Protein AF-A0A090M752-F1 (afdb_monomer_lite)

Organism: Ostreococcus tauri (NCBI:txid70448)

Foldseek 3Di:
DDPVCPPDDPVLVVLVQLQVLLLVQQLVLQLLQCVQAVLQLVLQLLQLVLLPDDPVQSVDSSSSSNPFAFAEWEWEWAPDDCTADVVQVVLQVLSVWAWDQCAPVDRGQWFDDLVQQKIKTKTAHGDARPPGAGDYIYIGMYRNLVSADPLLNCLLVVQLCCVVVPVDDPFCCVVSVQQAPTDAAAPVSLVVNCVRHVSSSQCSVRPGRGQETEGELLVSCLVRVRRPCDDPVVSLVSQCVDPSRVLFAWLQQVHQWDAAPVSQKIKTWTAFFWDKDWHFHDKDWDQPPVRDTDIDTDTDIDGAGGHIYMYMYGHFDPVCNPPDSNRDGPVRTRDHDHNVRVNSVVCSRPPVSSVVSCVVDDPDPPDPDPDDDDDDDDDDDDDDDDDDDDDDDDDDDDDDDDDDPPPSSHRDSD

InterPro domains:
  IPR009770 2-oxoadipate dioxygenase/decarboxylase [PF07063] (27-328)
  IPR009770 2-oxoadipate dioxygenase/decarboxylase [SM01150] (22-350)

Radius of gyration: 24.89 Å; chains: 1; boun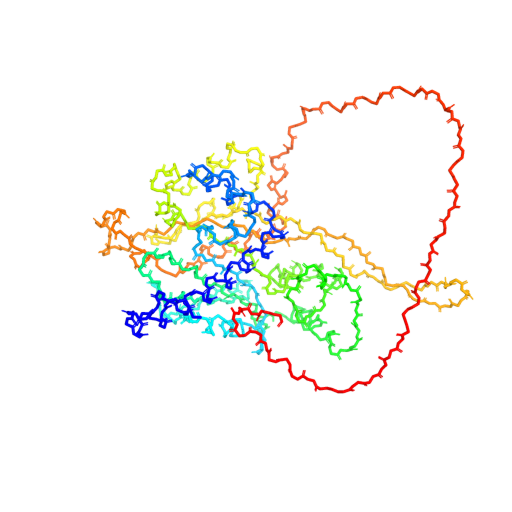ding box: 79×65×59 Å

Sequence (414 aa):
MNDDDADVDPAQRVIRKTYRIAKRSIAELVRGYFAHNASARTACEHLMRVSGETMENLTDAEYVARETPLDHLAFRSLGTKDMGIDGVCERFEACGYVLCEESEDGPAATYRFPEKRVRARWMRPPETPIGEIALPRIFVSELVLEECDADLRSLVEGVLARVSDGKVFQSGEYADGRIARWQLPAASTYAKLQKLSEYASWTLLHGYAVNHIAVSLFQLRKKYPETPIRALEDVDKAFAANAALARKPWNDRGGRIKRSPSGLLLQSSLMSEPHRFNLYKQTQAIRNRYGRDDEEEIFKEYKLPGSYIEFVQRMPRPEHADKAFEELNEQDLRDGFESSNADQIFESTSVVLASAQRNQNPPISGAAAPSEPPAGPRSGAPQAVAPRIHAKTERVDNMPGRGKQGNADVIDLT

Secondary structure (DSSP, 8-state):
--GGGTTS-HHHHHHHHHHHHHHHHHHHHHHHHHHH-HHHHHHHHHHHHHTT--HHHHH-HHHHHHHS-EEEEEEEEESSTTTSHHHHHHHHHTTT-EE---BTTBS---EEEGGGTEEEEEEEPPPPPTTSPPPPEEEEEEE-GGGS-HHHHHHHHHHHGGGTTT-----GGGGGT-B-SSPPPPHHHHHHHHHH-HHHHHHHHHBTS--EEEEEHHHHHHH-TT-S--SHHHHHHHHHTSTTTTTPPB--TT-SSEE-TTSSEEEEEBPPPEEEEEEEEEEEEEE-TTS-EEEEEEEEEEEEE--EEEEEEEPBPGGGTTS-TTT--GGGBPPS--HHHHHHHGGGG-HHHHHHHHHHS------PPPPPPPP------PPPP-PPP------------------TTS----

pLDDT: mean 82.03, std 21.65, range [26.59, 98.69]

Structure (mmCIF, N/CA/C/O backbone):
data_AF-A0A090M752-F1
#
_entry.id   AF-A0A090M752-F1
#
loop_
_atom_site.group_PDB
_atom_site.id
_atom_site.type_symbol
_atom_site.label_atom_id
_atom_site.label_alt_id
_atom_site.label_comp_id
_atom_site.label_asym_id
_atom_site.label_entity_id
_atom_site.label_seq_id
_atom_site.pdbx_PDB_ins_code
_atom_site.Cartn_x
_atom_site.Cartn_y
_atom_site.Cartn_z
_atom_site.occupancy
_atom_site.B_iso_or_equiv
_atom_site.auth_seq_id
_atom_site.auth_comp_id
_atom_site.auth_asym_id
_atom_site.auth_atom_id
_atom_site.pdbx_PDB_model_num
ATOM 1 N N . MET A 1 1 ? 9.644 -24.500 23.268 1.00 42.44 1 MET A N 1
ATOM 2 C CA . MET A 1 1 ? 8.287 -24.556 23.850 1.00 42.44 1 MET A CA 1
ATOM 3 C C . MET A 1 1 ? 8.376 -23.744 25.122 1.00 42.44 1 MET A C 1
ATOM 5 O O . MET A 1 1 ? 9.162 -24.130 25.971 1.00 42.44 1 MET A O 1
ATOM 9 N N . ASN A 1 2 ? 7.727 -22.581 25.182 1.00 40.97 2 ASN A N 1
ATOM 10 C CA . ASN A 1 2 ? 7.664 -21.806 26.423 1.00 40.97 2 ASN A CA 1
ATOM 11 C C . ASN A 1 2 ? 6.638 -22.470 27.351 1.00 40.97 2 ASN A C 1
ATOM 13 O O . ASN A 1 2 ? 5.618 -22.963 26.865 1.00 40.97 2 ASN A O 1
ATOM 17 N N . ASP A 1 3 ? 6.919 -22.480 28.654 1.00 46.66 3 ASP A N 1
ATOM 18 C CA . ASP A 1 3 ? 6.123 -23.159 29.688 1.00 46.66 3 ASP A CA 1
ATOM 19 C C . ASP A 1 3 ? 4.695 -22.590 29.867 1.00 46.66 3 ASP A C 1
ATOM 21 O O . ASP A 1 3 ? 3.852 -23.241 30.478 1.00 46.66 3 ASP A O 1
ATOM 25 N N . ASP A 1 4 ? 4.371 -21.443 29.257 1.00 54.56 4 ASP A N 1
ATOM 26 C CA . ASP A 1 4 ? 3.047 -20.796 29.337 1.00 54.56 4 ASP A CA 1
ATOM 27 C C . ASP A 1 4 ? 1.929 -21.492 28.532 1.00 54.56 4 ASP A C 1
ATOM 29 O O . ASP A 1 4 ? 0.756 -21.144 28.667 1.00 54.56 4 ASP A O 1
ATOM 33 N N . ASP A 1 5 ? 2.254 -22.457 27.664 1.00 53.78 5 ASP A N 1
ATOM 34 C CA . ASP A 1 5 ? 1.262 -23.096 26.783 1.00 53.78 5 ASP A CA 1
ATOM 35 C C . ASP A 1 5 ? 0.692 -24.416 27.355 1.00 53.78 5 ASP A C 1
ATOM 37 O O . ASP A 1 5 ? -0.204 -24.992 26.735 1.00 53.78 5 ASP A O 1
ATOM 41 N N . ALA A 1 6 ? 1.164 -24.913 28.510 1.00 57.78 6 ALA A N 1
ATOM 42 C CA . ALA A 1 6 ? 0.830 -26.254 29.019 1.00 57.78 6 ALA A CA 1
ATOM 43 C C . ALA A 1 6 ? -0.650 -26.453 29.416 1.00 57.78 6 ALA A C 1
ATOM 45 O O . ALA A 1 6 ? -1.143 -27.572 29.281 1.00 57.78 6 ALA A O 1
ATOM 46 N N . ASP A 1 7 ? -1.359 -25.385 29.803 1.00 63.03 7 ASP A N 1
ATOM 47 C CA . ASP A 1 7 ? -2.736 -25.430 30.343 1.00 63.03 7 ASP A CA 1
ATOM 48 C C . ASP A 1 7 ? -3.788 -24.763 29.422 1.00 63.03 7 ASP A C 1
ATOM 50 O O . ASP A 1 7 ? -4.913 -24.462 29.815 1.00 63.03 7 ASP A O 1
ATOM 54 N N . VAL A 1 8 ? -3.414 -24.484 28.169 1.00 66.62 8 VAL A N 1
ATOM 55 C CA . VAL A 1 8 ? -4.275 -23.821 27.176 1.00 66.62 8 VAL A CA 1
ATOM 56 C C . VAL A 1 8 ? -4.985 -24.870 26.318 1.00 66.62 8 VAL A C 1
ATOM 58 O O . VAL A 1 8 ? -4.325 -25.761 25.777 1.00 66.62 8 VAL A O 1
ATOM 61 N N . ASP A 1 9 ? -6.306 -24.724 26.150 1.00 82.88 9 ASP A N 1
ATOM 62 C CA . ASP A 1 9 ? -7.137 -25.514 25.226 1.00 82.88 9 ASP A CA 1
ATOM 63 C C . ASP A 1 9 ? -6.410 -25.739 23.878 1.00 82.88 9 ASP A C 1
ATOM 65 O O . ASP A 1 9 ? -5.945 -24.767 23.265 1.00 82.88 9 ASP A O 1
ATOM 69 N N . PRO A 1 10 ? -6.283 -26.994 23.393 1.00 83.19 10 PRO A N 1
ATOM 70 C CA . PRO A 1 10 ? -5.646 -27.307 22.116 1.00 83.19 10 PRO A CA 1
ATOM 71 C C . PRO A 1 10 ? -6.086 -26.421 20.942 1.00 83.19 10 PRO A C 1
ATOM 73 O O . PRO A 1 10 ? -5.237 -26.051 20.127 1.00 83.19 10 PRO A O 1
ATOM 76 N N . ALA A 1 11 ? -7.365 -26.029 20.865 1.00 82.06 11 ALA A N 1
ATOM 77 C CA . ALA A 1 11 ? -7.858 -25.139 19.809 1.00 82.06 11 ALA A CA 1
ATOM 78 C C . ALA A 1 11 ? -7.245 -23.729 19.912 1.00 82.06 11 ALA A C 1
ATOM 80 O O . ALA A 1 11 ? -6.700 -23.200 18.939 1.00 82.06 11 ALA A O 1
ATOM 81 N N . GLN A 1 12 ? -7.221 -23.161 21.119 1.00 84.94 12 GLN A N 1
ATOM 82 C CA . GLN A 1 12 ? -6.579 -21.875 21.405 1.00 84.94 12 GLN A CA 1
ATOM 83 C C . GLN A 1 12 ? -5.065 -21.912 21.156 1.00 84.94 12 GLN A C 1
ATOM 85 O O . GLN A 1 12 ? -4.482 -20.926 20.695 1.00 84.94 12 GLN A O 1
ATOM 90 N N . ARG A 1 13 ? -4.412 -23.059 21.384 1.00 87.19 13 ARG A N 1
ATOM 91 C CA . ARG A 1 13 ? -2.988 -23.240 21.066 1.00 87.19 13 ARG A CA 1
ATOM 92 C C . ARG A 1 13 ? -2.722 -23.156 19.556 1.00 87.19 13 ARG A C 1
ATOM 94 O O . ARG A 1 13 ? -1.734 -22.540 19.149 1.00 87.19 13 ARG A O 1
ATOM 101 N N . VAL A 1 14 ? -3.594 -23.733 18.725 1.00 87.94 14 VAL A N 1
ATOM 102 C CA . VAL A 1 14 ? -3.486 -23.659 17.254 1.00 87.94 14 VAL A CA 1
ATOM 103 C C . VAL A 1 14 ? -3.705 -22.230 16.754 1.00 87.94 14 VAL A C 1
ATOM 105 O O . VAL A 1 14 ? -2.897 -21.747 15.955 1.00 87.94 14 VAL A O 1
ATOM 108 N N . ILE A 1 15 ? -4.722 -21.530 17.269 1.00 89.69 15 ILE A N 1
ATOM 109 C CA . ILE A 1 15 ? -5.002 -20.124 16.927 1.00 89.69 15 ILE A CA 1
ATOM 110 C C . ILE A 1 15 ? -3.791 -19.248 17.263 1.00 89.69 15 ILE A C 1
ATOM 112 O O . ILE A 1 15 ? -3.253 -18.567 16.391 1.00 89.69 15 ILE A O 1
ATOM 116 N N . ARG A 1 16 ? -3.276 -19.341 18.498 1.00 92.25 16 ARG A N 1
ATOM 117 C CA . ARG A 1 16 ? -2.090 -18.584 18.936 1.00 92.25 16 ARG A CA 1
ATOM 118 C C . ARG A 1 16 ? -0.865 -18.875 18.079 1.00 92.25 16 ARG A C 1
ATOM 120 O O . ARG A 1 16 ? -0.148 -17.944 17.720 1.00 92.25 16 ARG A O 1
ATOM 127 N N . LYS A 1 17 ? -0.601 -20.143 17.745 1.00 91.56 17 LYS A N 1
ATOM 128 C CA . LYS A 1 17 ? 0.544 -20.511 16.899 1.00 91.56 17 LYS A CA 1
ATOM 129 C C . LYS A 1 17 ? 0.424 -19.893 15.504 1.00 91.56 17 LYS A C 1
ATOM 131 O O . LYS A 1 17 ? 1.376 -19.266 15.046 1.00 91.56 17 LYS A O 1
ATOM 136 N N . THR A 1 18 ? -0.732 -20.050 14.864 1.00 93.19 18 THR A N 1
ATOM 137 C CA . THR A 1 18 ? -0.999 -19.534 13.511 1.00 93.19 18 THR A CA 1
ATOM 138 C C . THR A 1 18 ? -0.883 -18.012 13.481 1.00 93.19 18 THR A C 1
ATOM 140 O O . THR A 1 18 ? -0.128 -17.461 12.682 1.00 93.19 18 THR A O 1
ATOM 143 N N . TYR A 1 19 ? -1.524 -17.337 14.438 1.00 95.00 19 TYR A N 1
ATOM 144 C CA . TYR A 1 19 ? -1.443 -15.890 14.599 1.00 95.00 19 TYR A CA 1
ATOM 145 C C . TYR A 1 19 ? -0.003 -15.403 14.825 1.00 95.00 19 TYR A C 1
ATOM 147 O O . TYR A 1 19 ? 0.412 -14.437 14.194 1.00 95.00 19 TYR A O 1
ATOM 155 N N . ARG A 1 20 ? 0.803 -16.073 15.666 1.00 94.31 20 ARG A N 1
ATOM 156 C CA . ARG A 1 20 ? 2.213 -15.693 15.906 1.00 94.31 20 ARG A CA 1
ATOM 157 C C . ARG A 1 20 ? 3.054 -15.752 14.621 1.00 94.31 20 ARG A C 1
ATOM 159 O O . ARG A 1 20 ? 3.836 -14.834 14.376 1.00 94.31 20 ARG A O 1
ATOM 166 N N . ILE A 1 21 ? 2.885 -16.797 13.806 1.00 92.88 21 ILE A N 1
ATOM 167 C CA . ILE A 1 21 ? 3.590 -16.953 12.518 1.00 92.88 21 ILE A CA 1
ATOM 168 C C . ILE A 1 21 ? 3.175 -15.840 11.547 1.00 92.88 21 ILE A C 1
ATOM 170 O O . ILE A 1 21 ? 4.028 -15.162 10.965 1.00 92.88 21 ILE A O 1
ATOM 174 N N . ALA A 1 22 ? 1.868 -15.596 11.426 1.00 95.38 22 ALA A N 1
ATOM 175 C CA . ALA A 1 22 ? 1.334 -14.532 10.586 1.00 95.38 22 ALA A CA 1
ATOM 176 C C . ALA A 1 22 ? 1.818 -13.144 11.044 1.00 95.38 22 ALA A C 1
ATOM 178 O O . ALA A 1 22 ? 2.321 -12.373 10.231 1.00 95.38 22 ALA A O 1
ATOM 179 N N . LYS A 1 23 ? 1.754 -12.844 12.348 1.00 95.75 23 LYS A N 1
ATOM 180 C CA . LYS A 1 23 ? 2.201 -11.573 12.941 1.00 95.75 23 LYS A CA 1
ATOM 181 C C . LYS A 1 23 ? 3.669 -11.294 12.636 1.00 95.75 23 LYS A C 1
ATOM 183 O O . LYS A 1 23 ? 4.007 -10.189 12.217 1.00 95.75 23 LYS A O 1
ATOM 188 N N . ARG A 1 24 ? 4.536 -12.300 12.800 1.00 94.31 24 ARG A N 1
ATOM 189 C CA . ARG A 1 24 ? 5.959 -12.190 12.457 1.00 94.31 24 ARG A CA 1
ATOM 190 C C . ARG A 1 24 ? 6.154 -11.892 10.971 1.00 94.31 24 ARG A C 1
ATOM 192 O O . ARG A 1 24 ? 6.878 -10.963 10.631 1.00 94.31 24 ARG A O 1
ATOM 199 N N . SER A 1 25 ? 5.476 -12.640 10.104 1.00 93.25 25 SER A N 1
ATOM 200 C CA . SER A 1 25 ? 5.574 -12.461 8.651 1.00 93.25 25 SER A CA 1
ATOM 201 C C . SER A 1 25 ? 5.142 -11.061 8.210 1.00 93.25 25 SER A C 1
ATOM 203 O O . SER A 1 25 ? 5.829 -10.415 7.422 1.00 93.25 25 SER A O 1
ATOM 205 N N . ILE A 1 26 ? 4.038 -10.554 8.765 1.00 96.50 26 ILE A N 1
ATOM 206 C CA . ILE A 1 26 ? 3.567 -9.190 8.504 1.00 96.50 26 ILE A CA 1
ATOM 207 C C . ILE A 1 26 ? 4.587 -8.155 8.981 1.00 96.50 26 ILE A C 1
ATOM 209 O O . ILE A 1 26 ? 4.905 -7.239 8.225 1.00 96.50 26 ILE A O 1
ATOM 213 N N . ALA A 1 27 ? 5.150 -8.306 10.182 1.00 95.75 27 ALA A N 1
ATOM 214 C CA . ALA A 1 27 ? 6.171 -7.385 10.682 1.00 95.75 27 ALA A CA 1
ATOM 215 C C . ALA A 1 27 ? 7.414 -7.354 9.772 1.00 95.75 27 ALA A C 1
ATOM 217 O O . ALA A 1 27 ? 7.956 -6.282 9.505 1.00 95.75 27 ALA A O 1
ATOM 218 N N . GLU A 1 28 ? 7.842 -8.502 9.238 1.00 93.62 28 GLU A N 1
ATOM 219 C CA . GLU A 1 28 ? 8.964 -8.574 8.296 1.00 93.62 28 GLU A CA 1
ATOM 220 C C . GLU A 1 28 ? 8.652 -7.871 6.961 1.00 93.62 28 GLU A C 1
ATOM 222 O O . GLU A 1 28 ? 9.479 -7.090 6.476 1.00 93.62 28 GLU A O 1
ATOM 227 N N . LEU A 1 29 ? 7.442 -8.054 6.417 1.00 94.44 29 LEU A N 1
ATOM 228 C CA . LEU A 1 29 ? 6.971 -7.350 5.216 1.00 94.44 29 LEU A CA 1
ATOM 229 C C . LEU A 1 29 ? 6.902 -5.829 5.429 1.00 94.44 29 LEU A C 1
ATOM 231 O O . LEU A 1 29 ? 7.382 -5.060 4.593 1.00 94.44 29 LEU A O 1
ATOM 235 N N . VAL A 1 30 ? 6.355 -5.381 6.563 1.00 96.56 30 VAL A N 1
ATOM 236 C CA . VAL A 1 30 ? 6.246 -3.956 6.918 1.00 96.56 30 VAL A CA 1
ATOM 237 C C . VAL A 1 30 ? 7.627 -3.340 7.154 1.00 96.56 30 VAL A C 1
ATOM 239 O O . VAL A 1 30 ? 7.886 -2.214 6.728 1.00 96.56 30 VAL A O 1
ATOM 242 N N . ARG A 1 31 ? 8.560 -4.081 7.763 1.00 94.38 31 ARG A N 1
ATOM 243 C CA . ARG A 1 31 ? 9.951 -3.639 7.939 1.00 94.38 31 ARG A CA 1
ATOM 244 C C . ARG A 1 31 ? 10.647 -3.439 6.593 1.00 94.38 31 ARG A C 1
ATOM 246 O O . ARG A 1 31 ? 11.296 -2.411 6.399 1.00 94.38 31 ARG A O 1
ATOM 253 N N . GLY A 1 32 ? 10.489 -4.385 5.664 1.00 91.38 32 GLY A N 1
ATOM 254 C CA . GLY A 1 32 ? 10.984 -4.250 4.290 1.00 91.38 32 GLY A CA 1
ATOM 255 C C . GLY A 1 32 ? 10.371 -3.039 3.587 1.00 91.38 32 GLY A C 1
ATOM 256 O O . GLY A 1 32 ? 11.086 -2.207 3.034 1.00 91.38 32 GLY A O 1
ATOM 257 N N . TYR A 1 33 ? 9.054 -2.865 3.709 1.00 93.94 33 TYR A N 1
ATOM 258 C CA . TYR A 1 33 ? 8.357 -1.688 3.201 1.00 93.94 33 TYR A CA 1
ATOM 259 C C . TYR A 1 33 ? 8.938 -0.377 3.760 1.00 93.94 33 TYR A C 1
ATOM 261 O O . TYR A 1 33 ? 9.249 0.527 2.985 1.00 93.94 33 TYR A O 1
ATOM 269 N N . PHE A 1 34 ? 9.152 -0.259 5.073 1.00 94.56 34 PHE A N 1
ATOM 270 C CA . PHE A 1 34 ? 9.698 0.958 5.681 1.00 94.56 34 PHE A CA 1
ATOM 271 C C . PHE A 1 34 ? 11.154 1.238 5.312 1.00 94.56 34 PHE A C 1
ATOM 273 O O . PHE A 1 34 ? 11.516 2.411 5.203 1.00 94.56 34 PHE A O 1
ATOM 280 N N . ALA A 1 35 ? 11.969 0.209 5.065 1.00 89.75 35 ALA A N 1
ATOM 281 C CA . ALA A 1 35 ? 13.348 0.383 4.602 1.00 89.75 35 ALA A CA 1
ATOM 282 C C . ALA A 1 35 ? 13.417 1.154 3.271 1.00 89.75 35 ALA A C 1
ATOM 284 O O . ALA A 1 35 ? 14.338 1.940 3.055 1.00 89.75 35 ALA A O 1
ATOM 285 N N . HIS A 1 36 ? 12.398 0.993 2.424 1.00 86.62 36 HIS A N 1
ATOM 286 C CA . HIS A 1 36 ? 12.268 1.717 1.163 1.00 86.62 36 HIS A CA 1
ATOM 287 C C . HIS A 1 36 ? 11.268 2.882 1.244 1.00 86.62 36 HIS A C 1
ATOM 289 O O . HIS A 1 36 ? 11.173 3.676 0.327 1.00 86.62 36 HIS A O 1
ATOM 295 N N . ASN A 1 37 ? 10.513 3.078 2.321 1.00 90.50 37 ASN A N 1
ATOM 296 C CA . ASN A 1 37 ? 9.480 4.120 2.365 1.00 90.50 37 ASN A CA 1
ATOM 297 C C . ASN A 1 37 ? 9.613 4.963 3.631 1.00 90.50 37 ASN A C 1
ATOM 299 O O . ASN A 1 37 ? 8.738 4.965 4.498 1.00 90.50 37 ASN A O 1
ATOM 303 N N . ALA A 1 38 ? 10.715 5.716 3.717 1.00 90.81 38 ALA A N 1
ATOM 304 C CA . ALA A 1 38 ? 11.054 6.530 4.883 1.00 90.81 38 ALA A CA 1
ATOM 305 C C . ALA A 1 38 ? 9.930 7.498 5.284 1.00 90.81 38 ALA A C 1
ATOM 307 O O . ALA A 1 38 ? 9.612 7.608 6.462 1.00 90.81 38 ALA A O 1
ATOM 308 N N . SER A 1 39 ? 9.259 8.143 4.325 1.00 92.00 39 SER A N 1
ATOM 309 C CA . SER A 1 39 ? 8.149 9.048 4.651 1.00 92.00 39 SER A CA 1
ATOM 310 C C . SER A 1 39 ? 6.923 8.331 5.206 1.00 92.00 39 SER A C 1
ATOM 312 O O . SER A 1 39 ? 6.241 8.887 6.062 1.00 92.00 39 SER A O 1
ATOM 314 N N . ALA A 1 40 ? 6.652 7.101 4.762 1.00 95.62 40 ALA A N 1
ATOM 315 C CA . ALA A 1 40 ? 5.592 6.287 5.344 1.00 95.62 40 ALA A CA 1
ATOM 316 C C . ALA A 1 40 ? 5.949 5.858 6.772 1.00 95.62 40 ALA A C 1
ATOM 318 O O . ALA A 1 40 ? 5.105 5.932 7.659 1.00 95.62 40 ALA A O 1
ATOM 319 N N . ARG A 1 41 ? 7.217 5.500 7.016 1.00 96.06 41 ARG A N 1
ATOM 320 C CA . ARG A 1 41 ? 7.722 5.227 8.366 1.00 96.06 41 ARG A CA 1
ATOM 321 C C . ARG A 1 41 ? 7.551 6.446 9.278 1.00 96.06 41 ARG A C 1
ATOM 323 O O . ARG A 1 41 ? 6.940 6.328 10.333 1.00 96.06 41 ARG A O 1
ATOM 330 N N . THR A 1 42 ? 7.997 7.624 8.836 1.00 96.44 42 THR A N 1
ATOM 331 C CA . THR A 1 42 ? 7.840 8.883 9.584 1.00 96.44 42 THR A CA 1
ATOM 332 C C . THR A 1 42 ? 6.371 9.224 9.845 1.00 96.44 42 THR A C 1
ATOM 334 O O . THR A 1 42 ? 6.044 9.734 10.913 1.00 96.44 42 THR A O 1
ATOM 337 N N . ALA A 1 43 ? 5.474 8.937 8.899 1.00 97.62 43 ALA A N 1
ATOM 338 C CA . ALA A 1 43 ? 4.037 9.109 9.085 1.00 97.62 43 ALA A CA 1
ATOM 339 C C . ALA A 1 43 ? 3.494 8.214 10.214 1.00 97.62 43 ALA A C 1
ATOM 341 O O . ALA A 1 43 ? 2.805 8.716 11.103 1.00 97.62 43 ALA A O 1
ATOM 342 N N . CYS A 1 44 ? 3.845 6.924 10.227 1.00 98.06 44 CYS A N 1
ATOM 343 C CA . CYS A 1 44 ? 3.453 5.990 11.289 1.00 98.06 44 CYS A CA 1
ATOM 344 C C . CYS A 1 44 ? 4.036 6.385 12.652 1.00 98.06 44 CYS A C 1
ATOM 346 O O . CYS A 1 44 ? 3.289 6.492 13.623 1.00 98.06 44 CYS A O 1
ATOM 348 N N . GLU A 1 45 ? 5.338 6.680 12.714 1.00 97.94 45 GLU A N 1
ATOM 349 C CA . GLU A 1 45 ? 6.012 7.134 13.938 1.00 97.94 45 GLU A CA 1
ATOM 350 C C . GLU A 1 45 ? 5.349 8.388 14.507 1.00 97.94 45 GLU A C 1
ATOM 352 O O . GLU A 1 45 ? 5.088 8.470 15.706 1.00 97.94 45 GLU A O 1
ATOM 357 N N . HIS A 1 46 ? 5.025 9.359 13.648 1.00 97.88 46 HIS A N 1
ATOM 358 C CA . HIS A 1 46 ? 4.366 10.586 14.078 1.00 97.88 46 HIS A CA 1
ATOM 359 C C . HIS A 1 46 ? 2.962 10.324 14.625 1.00 97.88 46 HIS A C 1
ATOM 361 O O . HIS A 1 46 ? 2.634 10.849 15.686 1.00 97.88 46 HIS A O 1
ATOM 367 N N . LEU A 1 47 ? 2.152 9.489 13.961 1.00 98.31 47 LEU A N 1
ATOM 368 C CA . LEU A 1 47 ? 0.812 9.135 14.450 1.00 98.31 47 LEU A CA 1
ATOM 369 C C . LEU A 1 47 ? 0.857 8.401 15.791 1.00 98.31 47 LEU A C 1
ATOM 371 O O . LEU A 1 47 ? 0.078 8.725 16.687 1.00 98.31 47 LEU A O 1
ATOM 375 N N . MET A 1 48 ? 1.777 7.452 15.954 1.00 98.19 48 MET A N 1
ATOM 376 C CA . MET A 1 48 ? 1.962 6.740 17.221 1.00 98.19 48 MET A CA 1
ATOM 377 C C . MET A 1 48 ? 2.439 7.697 18.321 1.00 98.19 48 MET A C 1
ATOM 379 O O . MET A 1 48 ? 1.871 7.716 19.412 1.00 98.19 48 MET A O 1
ATOM 383 N N . ARG A 1 49 ? 3.402 8.577 18.017 1.00 97.69 49 ARG A N 1
ATOM 384 C CA . ARG A 1 49 ? 3.918 9.592 18.948 1.00 97.69 49 ARG A CA 1
ATOM 385 C C . ARG A 1 49 ? 2.825 10.532 19.448 1.00 97.69 49 ARG A C 1
ATOM 387 O O . ARG A 1 49 ? 2.701 10.729 20.652 1.00 97.69 49 ARG A O 1
ATOM 394 N N . VAL A 1 50 ? 2.037 11.133 18.550 1.00 97.56 50 VAL A N 1
ATOM 395 C CA . VAL A 1 50 ? 0.956 12.055 18.963 1.00 97.56 50 VAL A CA 1
ATOM 396 C C . VAL A 1 50 ? -0.172 11.333 19.698 1.00 97.56 50 VAL A C 1
ATOM 398 O O . VAL A 1 50 ? -0.931 11.974 20.417 1.00 97.56 50 VAL A O 1
ATOM 401 N N . SER A 1 51 ? -0.264 10.013 19.538 1.00 97.56 51 SER A N 1
ATOM 402 C CA . SER A 1 51 ? -1.211 9.162 20.257 1.00 97.56 51 SER A CA 1
ATOM 403 C C . SER A 1 51 ? -0.715 8.736 21.643 1.00 97.56 51 SER A C 1
ATOM 405 O O . SER A 1 51 ? -1.492 8.168 22.399 1.00 97.56 51 SER A O 1
ATOM 407 N N . GLY A 1 52 ? 0.537 9.038 22.007 1.00 96.31 52 GLY A N 1
ATOM 408 C CA . GLY A 1 52 ? 1.090 8.768 23.337 1.00 96.31 52 GLY A CA 1
ATOM 409 C C . GLY A 1 52 ? 2.222 7.740 23.378 1.00 96.31 52 GLY A C 1
ATOM 410 O O . GLY A 1 52 ? 2.676 7.405 24.468 1.00 96.31 52 GLY A O 1
ATOM 411 N N . GLU A 1 53 ? 2.702 7.252 22.230 1.00 97.19 53 GLU A N 1
ATOM 412 C CA . GLU A 1 53 ? 3.855 6.347 22.191 1.00 97.19 53 GLU A CA 1
ATOM 413 C C . GLU A 1 53 ? 5.171 7.059 22.550 1.00 97.19 53 GLU A C 1
ATOM 415 O O . GLU A 1 53 ? 5.367 8.249 22.275 1.00 97.19 53 GLU A O 1
ATOM 420 N N . THR A 1 54 ? 6.102 6.317 23.152 1.00 94.88 54 THR A N 1
ATOM 421 C CA . THR A 1 54 ? 7.386 6.862 23.604 1.00 94.88 54 THR A CA 1
ATOM 422 C C . THR A 1 54 ? 8.398 6.990 22.468 1.00 94.88 54 THR A C 1
ATOM 424 O O . THR A 1 54 ? 8.449 6.180 21.546 1.00 94.88 54 THR A O 1
ATOM 427 N N . MET A 1 55 ? 9.275 7.995 22.549 1.00 92.75 55 MET A N 1
ATOM 428 C CA . MET A 1 55 ? 10.344 8.159 21.556 1.00 92.75 55 MET A CA 1
ATOM 429 C C . MET A 1 55 ? 11.346 7.003 21.556 1.00 92.75 55 MET A C 1
ATOM 431 O O . MET A 1 55 ? 11.900 6.709 20.505 1.00 92.75 55 MET A O 1
ATOM 435 N N . GLU A 1 56 ? 11.577 6.363 22.703 1.00 94.50 56 GLU A N 1
ATOM 436 C CA . GLU A 1 56 ? 12.475 5.209 22.817 1.00 94.50 56 GLU A CA 1
ATOM 437 C C . GLU A 1 56 ? 12.012 4.071 21.900 1.00 94.50 56 GLU A C 1
ATOM 439 O O . GLU A 1 56 ? 12.755 3.649 21.011 1.00 94.50 56 GLU A O 1
ATOM 444 N N . ASN A 1 57 ? 10.738 3.691 22.014 1.00 94.75 57 ASN A N 1
ATOM 445 C CA . ASN A 1 57 ? 10.123 2.676 21.165 1.00 94.75 57 ASN A CA 1
ATOM 446 C C . ASN A 1 57 ? 10.156 3.056 19.678 1.00 94.75 57 ASN A C 1
ATOM 448 O O . ASN A 1 57 ? 10.444 2.225 18.822 1.00 94.75 57 ASN A O 1
ATOM 452 N N . LEU A 1 58 ? 9.904 4.326 19.351 1.00 94.62 58 LEU A N 1
ATOM 453 C CA . LEU A 1 58 ? 9.836 4.779 17.957 1.00 94.62 58 LEU A CA 1
ATOM 454 C C . LEU A 1 58 ? 11.197 4.852 17.250 1.00 94.62 58 LEU A C 1
ATOM 456 O O . LEU A 1 58 ? 11.240 4.934 16.024 1.00 94.62 58 LEU A O 1
ATOM 460 N N . THR A 1 59 ? 12.315 4.807 17.981 1.00 92.56 59 THR A N 1
ATOM 461 C CA . THR A 1 59 ? 13.640 4.687 17.347 1.00 92.56 59 THR A CA 1
ATOM 462 C C . THR A 1 59 ? 13.952 3.261 16.887 1.00 92.56 59 THR A C 1
ATOM 464 O O . THR A 1 59 ? 14.760 3.080 15.970 1.00 92.56 59 THR A O 1
ATOM 467 N N . ASP A 1 60 ? 13.273 2.259 17.450 1.00 95.31 60 ASP A N 1
ATOM 468 C CA . ASP A 1 60 ? 13.405 0.861 17.055 1.00 95.31 60 ASP A CA 1
ATOM 469 C C . ASP A 1 60 ? 12.548 0.563 15.810 1.00 95.31 60 ASP A C 1
ATOM 471 O O . ASP A 1 60 ? 11.317 0.549 15.834 1.00 95.31 60 ASP A O 1
ATOM 475 N N . ALA A 1 61 ? 13.220 0.300 14.688 1.00 92.19 61 ALA A N 1
ATOM 476 C CA . ALA A 1 61 ? 12.567 -0.012 13.419 1.00 92.19 61 ALA A CA 1
ATOM 477 C C . ALA A 1 61 ? 11.747 -1.313 13.463 1.00 92.19 61 ALA A C 1
ATOM 479 O O . ALA A 1 61 ? 10.752 -1.431 12.745 1.00 92.19 61 ALA A O 1
ATOM 480 N N . GLU A 1 62 ? 12.166 -2.289 14.270 1.00 94.06 62 GLU A N 1
ATOM 481 C CA . GLU A 1 62 ? 11.453 -3.553 14.434 1.00 94.06 62 GLU A CA 1
ATOM 482 C C . GLU A 1 62 ? 10.187 -3.347 15.265 1.00 94.06 62 GLU A C 1
ATOM 484 O O . GLU A 1 62 ? 9.120 -3.836 14.887 1.00 94.06 62 GLU A O 1
ATOM 489 N N . TYR A 1 63 ? 10.283 -2.547 16.331 1.00 96.38 63 TYR A N 1
ATOM 490 C CA . TYR A 1 63 ? 9.120 -2.116 17.101 1.00 96.38 63 TYR A CA 1
ATOM 491 C C . TYR A 1 63 ? 8.101 -1.417 16.198 1.00 96.38 63 TYR A C 1
ATOM 493 O O . TYR A 1 63 ? 6.960 -1.861 16.116 1.00 96.38 63 TYR A O 1
ATOM 501 N N . VAL A 1 64 ? 8.503 -0.377 15.459 1.00 96.44 64 VAL A N 1
ATOM 502 C CA . VAL A 1 64 ? 7.578 0.386 14.600 1.00 96.44 64 VAL A CA 1
ATOM 503 C C . VAL A 1 64 ? 6.897 -0.522 13.571 1.00 96.44 64 VAL A C 1
ATOM 505 O O . VAL A 1 64 ? 5.683 -0.431 13.384 1.00 96.44 64 VAL A O 1
ATOM 508 N N . ALA A 1 65 ? 7.638 -1.437 12.938 1.00 95.75 65 ALA A N 1
ATOM 509 C CA . ALA A 1 65 ? 7.071 -2.376 11.970 1.00 95.75 65 ALA A CA 1
ATOM 510 C C . ALA A 1 65 ? 6.064 -3.358 12.590 1.00 95.75 65 ALA A C 1
ATOM 512 O O . ALA A 1 65 ? 5.051 -3.668 11.966 1.00 95.75 65 ALA A O 1
ATOM 513 N N . ARG A 1 66 ? 6.324 -3.832 13.813 1.00 95.69 66 ARG A N 1
ATOM 514 C CA . ARG A 1 66 ? 5.449 -4.771 14.529 1.00 95.69 66 ARG A CA 1
ATOM 515 C C . ARG A 1 66 ? 4.218 -4.099 15.137 1.00 95.69 66 ARG A C 1
ATOM 517 O O . ARG A 1 66 ? 3.173 -4.730 15.251 1.00 95.69 66 ARG A O 1
ATOM 524 N N . GLU A 1 67 ? 4.359 -2.849 15.562 1.00 95.94 67 GLU A N 1
ATOM 525 C CA . GLU A 1 67 ? 3.417 -2.173 16.455 1.00 95.94 67 GLU A CA 1
ATOM 526 C C . GLU A 1 67 ? 2.556 -1.109 15.764 1.00 95.94 67 GLU A C 1
ATOM 528 O O . GLU A 1 67 ? 1.650 -0.560 16.401 1.00 95.94 67 GLU A O 1
ATOM 533 N N . THR A 1 68 ? 2.810 -0.823 14.483 1.00 97.56 68 THR A N 1
ATOM 534 C CA . THR A 1 68 ? 1.951 0.051 13.673 1.00 97.56 68 THR A CA 1
ATOM 535 C C . THR A 1 68 ? 0.542 -0.558 13.568 1.00 97.56 68 THR A C 1
ATOM 537 O O . THR A 1 68 ? 0.419 -1.720 13.185 1.00 97.56 68 THR A O 1
ATOM 540 N N . PRO A 1 69 ? -0.530 0.200 13.866 1.00 97.25 69 PRO A N 1
ATOM 541 C CA . PRO A 1 69 ? -1.906 -0.266 13.693 1.00 97.25 69 PRO A CA 1
ATOM 542 C C . PRO A 1 69 ? -2.269 -0.321 12.206 1.00 97.25 69 PRO A C 1
ATOM 544 O O . PRO A 1 69 ? -2.265 0.710 11.529 1.00 97.25 69 PRO A O 1
ATOM 547 N N . LEU A 1 70 ? -2.594 -1.505 11.689 1.00 98.38 70 LEU A N 1
ATOM 548 C CA . LEU A 1 70 ? -2.731 -1.750 10.251 1.00 98.38 70 LEU A CA 1
ATOM 549 C C . LEU A 1 70 ? -4.128 -2.263 9.895 1.00 98.38 70 LEU A C 1
ATOM 551 O O . LEU A 1 70 ? -4.619 -3.223 10.474 1.00 98.38 70 LEU A O 1
ATOM 555 N N . ASP A 1 71 ? -4.743 -1.639 8.892 1.00 98.62 71 ASP A N 1
ATOM 556 C CA . ASP A 1 71 ? -5.994 -2.094 8.282 1.00 98.62 71 ASP A CA 1
ATOM 557 C C . ASP A 1 71 ? -5.739 -3.196 7.253 1.00 98.62 71 ASP A C 1
ATOM 559 O O . ASP A 1 71 ? -6.371 -4.256 7.284 1.00 98.62 71 ASP A O 1
ATOM 563 N N . HIS A 1 72 ? -4.802 -2.935 6.336 1.00 98.56 72 HIS A N 1
ATOM 564 C CA . HIS A 1 72 ? -4.440 -3.854 5.269 1.00 98.56 72 HIS A CA 1
ATOM 565 C C . HIS A 1 72 ? -3.035 -3.604 4.704 1.00 98.56 72 HIS A C 1
ATOM 567 O O . HIS A 1 72 ? -2.455 -2.524 4.857 1.00 98.56 72 HIS A O 1
ATOM 573 N N . LEU A 1 73 ? -2.500 -4.619 4.025 1.00 98.44 73 LEU A N 1
ATOM 574 C CA . LEU A 1 73 ? -1.368 -4.516 3.103 1.00 98.44 73 LEU A CA 1
ATOM 575 C C . LEU A 1 73 ? -1.873 -4.782 1.687 1.00 98.44 73 LEU A C 1
ATOM 577 O O . LEU A 1 73 ? -2.708 -5.667 1.485 1.00 98.44 73 LEU A O 1
ATOM 581 N N . ALA A 1 74 ? -1.329 -4.064 0.708 1.00 98.06 74 ALA A N 1
ATOM 582 C CA . ALA A 1 74 ? -1.690 -4.254 -0.689 1.00 98.06 74 ALA A CA 1
ATOM 583 C C . ALA A 1 74 ? -0.509 -4.674 -1.562 1.00 98.06 74 ALA A C 1
ATOM 585 O O . ALA A 1 74 ? 0.608 -4.168 -1.425 1.00 98.06 74 ALA A O 1
ATOM 586 N N . PHE A 1 75 ? -0.797 -5.545 -2.526 1.00 96.62 75 PHE A N 1
ATOM 587 C CA . PHE A 1 75 ? 0.159 -6.099 -3.477 1.00 96.62 75 PHE A CA 1
ATOM 588 C C . PHE A 1 75 ? -0.340 -5.937 -4.916 1.00 96.62 75 PHE A C 1
ATOM 590 O O . PHE A 1 75 ? -1.546 -5.934 -5.202 1.00 96.62 75 PHE A O 1
ATOM 597 N N . ARG A 1 76 ? 0.619 -5.810 -5.836 1.00 95.81 76 ARG A N 1
ATOM 598 C CA . ARG A 1 76 ? 0.386 -5.856 -7.282 1.00 95.81 76 ARG A CA 1
ATOM 599 C C . ARG A 1 76 ? 1.069 -7.084 -7.868 1.00 95.81 76 ARG A C 1
ATOM 601 O O . ARG A 1 76 ? 2.105 -7.513 -7.369 1.00 95.81 76 ARG A O 1
ATOM 608 N N . SER A 1 77 ? 0.479 -7.641 -8.914 1.00 94.56 77 SER A N 1
ATOM 609 C CA . SER A 1 77 ? 0.963 -8.855 -9.568 1.00 94.56 77 SER A CA 1
ATOM 610 C C . SER A 1 77 ? 0.611 -8.858 -11.060 1.00 94.56 77 SER A C 1
ATOM 612 O O . SER A 1 77 ? -0.027 -7.930 -11.569 1.00 94.56 77 SER A O 1
ATOM 614 N N . LEU A 1 78 ? 1.066 -9.869 -11.797 1.00 93.56 78 LEU A N 1
ATOM 615 C CA . LEU A 1 78 ? 0.809 -10.008 -13.232 1.00 93.56 78 LEU A CA 1
ATOM 616 C C . LEU A 1 78 ? 0.030 -11.300 -13.456 1.00 93.56 78 LEU A C 1
ATOM 618 O O . LEU A 1 78 ? 0.505 -12.357 -13.045 1.00 93.56 78 LEU A O 1
ATOM 622 N N . GLY A 1 79 ? -1.127 -11.214 -14.119 1.00 90.19 79 GLY A N 1
ATOM 623 C CA . GLY A 1 79 ? -2.039 -12.329 -14.390 1.00 90.19 79 GLY A CA 1
ATOM 624 C C . GLY A 1 79 ? -1.386 -13.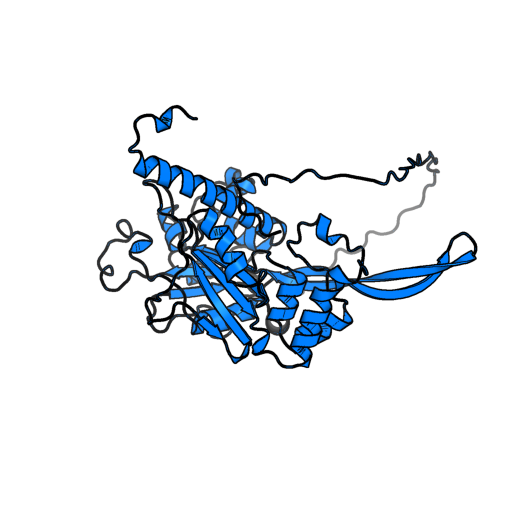396 -15.262 1.00 90.19 79 GLY A C 1
ATOM 625 O O . GLY A 1 79 ? -1.521 -13.411 -16.478 1.00 90.19 79 GLY A O 1
ATOM 626 N N . THR A 1 80 ? -0.617 -14.258 -14.615 1.00 82.00 80 THR A N 1
ATOM 627 C CA . THR A 1 80 ? 0.144 -15.375 -15.169 1.00 82.00 80 THR A CA 1
ATOM 628 C C . THR A 1 80 ? 0.033 -16.523 -14.173 1.00 82.00 80 THR A C 1
ATOM 630 O O . THR A 1 80 ? -0.141 -16.287 -12.976 1.00 82.00 80 THR A O 1
ATOM 633 N N . LYS A 1 81 ? 0.123 -17.765 -14.660 1.00 72.31 81 LYS A N 1
ATOM 634 C CA . LYS A 1 81 ? -0.286 -18.971 -13.919 1.00 72.31 81 LYS A CA 1
ATOM 635 C C . LYS A 1 81 ? 0.243 -19.066 -12.476 1.00 72.31 81 LYS A C 1
ATOM 637 O O . LYS A 1 81 ? -0.528 -19.415 -11.596 1.00 72.31 81 LYS A O 1
ATOM 642 N N . ASP A 1 82 ? 1.507 -18.709 -12.237 1.00 73.62 82 ASP A N 1
ATOM 643 C CA . ASP A 1 82 ? 2.171 -18.886 -10.930 1.00 73.62 82 ASP A CA 1
ATOM 644 C C . ASP A 1 82 ? 2.561 -17.553 -10.257 1.00 73.62 82 ASP A C 1
ATOM 646 O O . ASP A 1 82 ? 3.338 -17.522 -9.303 1.00 73.62 82 ASP A O 1
ATOM 650 N N . MET A 1 83 ? 2.103 -16.429 -10.810 1.00 75.69 83 MET A N 1
ATOM 651 C CA . MET A 1 83 ? 2.653 -15.094 -10.533 1.00 75.69 83 MET A CA 1
ATOM 652 C C . MET A 1 83 ? 1.574 -13.999 -10.427 1.00 75.69 83 MET A C 1
ATOM 654 O O . MET A 1 83 ? 1.923 -12.825 -10.257 1.00 75.69 83 MET A O 1
ATOM 658 N N . GLY A 1 84 ? 0.295 -14.382 -10.528 1.00 88.38 84 GLY A N 1
ATOM 659 C CA . GLY A 1 84 ? -0.884 -13.540 -10.307 1.00 88.38 84 GLY A CA 1
ATOM 660 C C . GLY A 1 84 ? -1.434 -13.629 -8.878 1.00 88.38 84 GLY A C 1
ATOM 661 O O . GLY A 1 84 ? -0.722 -14.015 -7.949 1.00 88.38 84 GLY A O 1
ATOM 662 N N . ILE A 1 85 ? -2.717 -13.298 -8.708 1.00 92.94 85 ILE A N 1
ATOM 663 C CA . ILE A 1 85 ? -3.425 -13.279 -7.418 1.00 92.94 85 ILE A CA 1
ATOM 664 C C . ILE A 1 85 ? -3.284 -14.612 -6.689 1.00 92.94 85 ILE A C 1
ATOM 666 O O . ILE A 1 85 ? -2.893 -14.614 -5.526 1.00 92.94 85 ILE A O 1
ATOM 670 N N . ASP A 1 86 ? -3.556 -15.727 -7.369 1.00 91.06 86 ASP A N 1
ATOM 671 C CA . ASP A 1 86 ? -3.600 -17.048 -6.733 1.00 91.06 86 ASP A CA 1
ATOM 672 C C . ASP A 1 86 ? -2.240 -17.423 -6.124 1.00 91.06 86 ASP A C 1
ATOM 674 O O . ASP A 1 86 ? -2.171 -17.832 -4.968 1.00 91.06 86 ASP A O 1
ATOM 678 N N . GLY A 1 87 ? -1.143 -17.174 -6.849 1.00 89.00 87 GLY A N 1
ATOM 679 C CA . GLY A 1 87 ? 0.210 -17.464 -6.368 1.00 89.00 87 GLY A CA 1
ATOM 680 C C . GLY A 1 87 ? 0.639 -16.598 -5.180 1.00 89.00 87 GLY A C 1
ATOM 681 O O . GLY A 1 87 ? 1.376 -17.065 -4.314 1.00 89.00 87 GLY A O 1
ATOM 682 N N . VAL A 1 88 ? 0.174 -15.345 -5.102 1.00 90.19 88 VAL A N 1
ATOM 683 C CA . VAL A 1 88 ? 0.412 -14.490 -3.927 1.00 90.19 88 VAL A CA 1
ATOM 684 C C . VAL A 1 88 ? -0.459 -14.950 -2.757 1.00 90.19 88 VAL A C 1
ATOM 686 O O . VAL A 1 88 ? 0.051 -15.096 -1.648 1.00 90.19 88 VAL A O 1
ATOM 689 N N . CYS A 1 89 ? -1.748 -15.206 -2.990 1.00 92.62 89 CYS A N 1
ATOM 690 C CA . CYS A 1 89 ? -2.694 -15.634 -1.961 1.00 92.62 89 CYS A CA 1
ATOM 691 C C . CYS A 1 89 ? -2.271 -16.948 -1.294 1.00 92.62 89 CYS A C 1
ATOM 693 O O . CYS A 1 89 ? -2.265 -17.004 -0.065 1.00 92.62 89 CYS A O 1
ATOM 695 N N . GLU A 1 90 ? -1.805 -17.939 -2.061 1.00 91.75 90 GLU A N 1
ATOM 696 C CA . GLU A 1 90 ? -1.315 -19.229 -1.543 1.00 91.75 90 GLU A CA 1
ATOM 697 C C . GLU A 1 90 ? -0.246 -19.050 -0.443 1.00 91.75 90 GLU A C 1
ATOM 699 O O . GLU A 1 90 ? -0.208 -19.785 0.548 1.00 91.75 90 GLU A O 1
ATOM 704 N N . ARG A 1 91 ? 0.606 -18.017 -0.553 1.00 90.19 91 ARG A N 1
ATOM 705 C CA . ARG A 1 91 ? 1.636 -17.717 0.459 1.00 90.19 91 ARG A CA 1
ATOM 706 C C . ARG A 1 91 ? 1.051 -17.240 1.781 1.00 90.19 91 ARG A C 1
ATOM 708 O O . ARG A 1 91 ? 1.595 -17.559 2.835 1.00 90.19 91 ARG A O 1
ATOM 715 N N . PHE A 1 92 ? -0.046 -16.493 1.737 1.00 94.06 92 PHE A N 1
ATOM 716 C CA . PHE A 1 92 ? -0.743 -16.025 2.932 1.00 94.06 92 PHE A CA 1
ATOM 717 C C . PHE A 1 92 ? -1.646 -17.114 3.527 1.00 94.06 92 PHE A C 1
ATOM 719 O O . PHE A 1 92 ? -1.757 -17.200 4.752 1.00 94.06 92 PHE A O 1
ATOM 726 N N . GLU A 1 93 ? -2.233 -17.987 2.701 1.00 94.19 93 GLU A N 1
ATOM 727 C CA . GLU A 1 93 ? -3.027 -19.141 3.158 1.00 94.19 93 GLU A CA 1
ATOM 728 C C . GLU A 1 93 ? -2.205 -20.070 4.058 1.00 94.19 93 GLU A C 1
ATOM 730 O O . GLU A 1 93 ? -2.686 -20.518 5.100 1.00 94.19 93 GLU A O 1
ATOM 735 N N . ALA A 1 94 ? -0.919 -20.260 3.741 1.00 89.44 94 ALA A N 1
ATOM 736 C CA . ALA A 1 94 ? 0.018 -21.010 4.581 1.00 89.44 94 ALA A CA 1
ATOM 737 C C . ALA A 1 94 ? 0.183 -20.433 6.007 1.00 89.44 94 ALA A C 1
ATOM 739 O O . ALA A 1 94 ? 0.629 -21.136 6.913 1.00 89.44 94 ALA A O 1
ATOM 740 N N . CYS A 1 95 ? -0.187 -19.167 6.223 1.00 89.44 95 CYS A N 1
ATOM 741 C CA . CYS A 1 95 ? -0.185 -18.483 7.519 1.00 89.44 95 CYS A CA 1
ATOM 742 C C . CYS A 1 95 ? -1.596 -18.282 8.101 1.00 89.44 95 CYS A C 1
ATOM 744 O O . CYS A 1 95 ? -1.770 -17.502 9.038 1.00 89.44 95 CYS A O 1
ATOM 746 N N . GLY A 1 96 ? -2.603 -18.979 7.569 1.00 94.19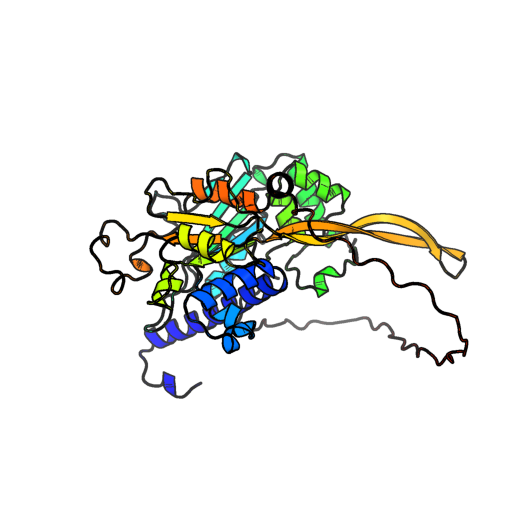 96 GLY A N 1
ATOM 747 C CA . GLY A 1 96 ? -3.974 -18.960 8.078 1.00 94.19 96 GLY A CA 1
ATOM 748 C C . GLY A 1 96 ? -4.834 -17.801 7.579 1.00 94.19 96 GLY A C 1
ATOM 749 O O . GLY A 1 96 ? -5.915 -17.588 8.124 1.00 94.19 96 GLY A O 1
ATOM 750 N N . TYR A 1 97 ? -4.387 -17.054 6.564 1.00 95.94 97 TYR A N 1
ATOM 751 C CA . TYR A 1 97 ? -5.273 -16.124 5.867 1.00 95.94 97 TYR A CA 1
ATOM 752 C C . TYR A 1 97 ? -6.298 -16.884 5.032 1.00 95.94 97 TYR A C 1
ATOM 754 O O . TYR A 1 97 ? -5.998 -17.933 4.468 1.00 95.94 97 TYR A O 1
ATOM 762 N N . VAL A 1 98 ? -7.497 -16.320 4.910 1.00 94.81 98 VAL A N 1
ATOM 763 C CA . VAL A 1 98 ? -8.591 -16.929 4.149 1.00 94.81 98 VAL A CA 1
ATOM 764 C C . VAL A 1 98 ? -9.010 -15.993 3.030 1.00 94.81 98 VAL A C 1
ATOM 766 O O . VAL A 1 98 ? -9.389 -14.844 3.273 1.00 94.81 98 VAL A O 1
ATOM 769 N N . LEU A 1 99 ? -8.943 -16.484 1.795 1.00 94.12 99 LEU A N 1
ATOM 770 C CA . LEU A 1 99 ? -9.422 -15.764 0.626 1.00 94.12 99 LEU A CA 1
ATOM 771 C C . LEU A 1 99 ? -10.927 -15.516 0.733 1.00 94.12 99 LEU A C 1
ATOM 773 O O . LEU A 1 99 ? -11.709 -16.424 0.999 1.00 94.12 99 LEU A O 1
ATOM 777 N N . CYS A 1 100 ? -11.339 -14.271 0.524 1.00 90.75 100 CYS A N 1
ATOM 778 C CA . CYS A 1 100 ? -12.750 -13.925 0.568 1.00 90.75 100 CYS A CA 1
ATOM 779 C C . CYS A 1 100 ? -13.416 -14.238 -0.773 1.00 90.75 100 CYS A C 1
ATOM 781 O O . CYS A 1 100 ? -12.884 -13.934 -1.849 1.00 90.75 100 CYS A O 1
ATOM 783 N N . GLU A 1 101 ? -14.595 -14.848 -0.701 1.00 82.81 101 GLU A N 1
ATOM 784 C CA . GLU A 1 101 ? -15.431 -15.160 -1.865 1.00 82.81 101 GLU A CA 1
ATOM 785 C C . GLU A 1 101 ? -16.638 -14.218 -1.966 1.00 82.81 101 GLU A C 1
ATOM 787 O O . GLU A 1 101 ? -17.058 -13.863 -3.067 1.00 82.81 101 GLU A O 1
ATOM 792 N N . GLU A 1 102 ? -17.093 -13.696 -0.826 1.00 78.00 102 GLU A N 1
ATOM 793 C CA . GLU A 1 102 ? -18.244 -12.799 -0.698 1.00 78.00 102 GLU A CA 1
ATOM 794 C C . GLU A 1 102 ? -17.813 -11.387 -0.273 1.00 78.00 102 GLU A C 1
ATOM 796 O O . GLU A 1 102 ? -16.844 -11.221 0.481 1.00 78.00 102 GLU A O 1
ATOM 801 N N . SER A 1 103 ? -18.522 -10.360 -0.752 1.00 70.81 103 SER A N 1
ATOM 802 C CA . SER A 1 103 ? -18.368 -8.983 -0.275 1.00 70.81 103 SER A CA 1
ATOM 803 C C . SER A 1 103 ? -19.634 -8.525 0.446 1.00 70.81 103 SER A C 1
ATOM 805 O O . SER A 1 103 ? -20.731 -9.003 0.163 1.00 70.81 103 SER A O 1
ATOM 807 N N . GLU A 1 104 ? -19.496 -7.569 1.369 1.00 70.88 104 GLU A N 1
ATOM 808 C CA . GLU A 1 104 ? -20.664 -6.972 2.032 1.00 70.88 104 GLU A CA 1
ATOM 809 C C . GLU A 1 104 ? -21.571 -6.206 1.047 1.00 70.88 104 GLU A C 1
ATOM 811 O O . GLU A 1 104 ? -22.746 -5.999 1.335 1.00 70.88 104 GLU A O 1
ATOM 816 N N . ASP A 1 105 ? -21.059 -5.828 -0.132 1.00 66.62 105 ASP A N 1
ATOM 817 C CA . ASP A 1 105 ? -21.816 -5.096 -1.157 1.00 66.62 105 ASP A CA 1
ATOM 818 C C . ASP A 1 105 ? -22.337 -5.994 -2.296 1.00 66.62 105 ASP A C 1
ATOM 820 O O . ASP A 1 105 ? -22.926 -5.484 -3.253 1.00 66.62 105 ASP A O 1
ATOM 824 N N . GLY A 1 106 ? -22.122 -7.319 -2.250 1.00 63.78 106 GLY A N 1
ATOM 825 C CA . GLY A 1 106 ? -22.640 -8.229 -3.272 1.00 63.78 106 GLY A CA 1
ATOM 826 C C . GLY A 1 106 ? -21.928 -9.585 -3.428 1.00 63.78 106 GLY A C 1
ATOM 827 O O . GLY A 1 106 ? -20.987 -9.923 -2.713 1.00 63.78 106 GLY A O 1
ATOM 828 N N . PRO A 1 107 ? -22.361 -10.392 -4.415 1.00 52.81 107 PRO A N 1
ATOM 829 C CA . PRO A 1 107 ? -22.024 -11.817 -4.516 1.00 52.81 107 PRO A CA 1
ATOM 830 C C . PRO A 1 107 ? -20.600 -12.128 -5.010 1.00 52.81 107 PRO A C 1
ATOM 832 O O . PRO A 1 107 ? -20.280 -13.293 -5.218 1.00 52.81 107 PRO A O 1
ATOM 835 N N . ALA A 1 108 ? -19.743 -11.129 -5.242 1.00 61.50 108 ALA A N 1
ATOM 836 C CA . ALA A 1 108 ? -18.376 -11.362 -5.700 1.00 61.50 108 ALA A CA 1
ATOM 837 C C . ALA A 1 108 ? -17.374 -10.481 -4.944 1.00 61.50 108 ALA A C 1
ATOM 839 O O . ALA A 1 108 ? -17.337 -9.266 -5.128 1.00 61.50 108 ALA A O 1
ATOM 840 N N . ALA A 1 109 ? -16.474 -11.109 -4.181 1.00 72.38 109 ALA A N 1
ATOM 841 C CA . ALA A 1 109 ? -15.291 -10.462 -3.596 1.00 72.38 109 ALA A CA 1
ATOM 842 C C . ALA A 1 109 ? -14.182 -10.141 -4.623 1.00 72.38 109 ALA A C 1
ATOM 844 O O . ALA A 1 109 ? -13.072 -9.758 -4.246 1.00 72.38 109 ALA A O 1
ATOM 845 N N . THR A 1 110 ? -14.454 -10.333 -5.920 1.00 88.31 110 THR A N 1
ATOM 846 C CA . THR A 1 110 ? -13.540 -9.937 -6.995 1.00 88.31 110 THR A CA 1
ATOM 847 C C . THR A 1 110 ? -13.892 -8.541 -7.480 1.00 88.31 110 THR A C 1
ATOM 849 O O . THR A 1 110 ? -14.912 -8.332 -8.136 1.00 88.31 110 THR A O 1
ATOM 852 N N . TYR A 1 111 ? -12.996 -7.600 -7.218 1.00 90.06 111 TYR A N 1
ATOM 853 C CA . TYR A 1 111 ? -13.082 -6.237 -7.717 1.00 90.06 111 TYR A CA 1
ATOM 854 C C . TYR A 1 111 ? -12.498 -6.175 -9.128 1.00 90.06 111 TYR A C 1
ATOM 856 O O . TYR A 1 111 ? -11.446 -6.759 -9.395 1.00 90.06 111 TYR A O 1
ATOM 864 N N . ARG A 1 112 ? -13.169 -5.480 -10.048 1.00 91.88 112 ARG A N 1
ATOM 865 C CA . ARG A 1 112 ? -12.713 -5.317 -11.435 1.00 91.88 112 ARG A CA 1
ATOM 866 C C . ARG A 1 112 ? -12.583 -3.844 -11.778 1.00 91.88 112 ARG A C 1
ATOM 868 O O . ARG A 1 112 ? -13.480 -3.058 -11.495 1.00 91.88 112 ARG A O 1
ATOM 875 N N . PHE A 1 113 ? -11.491 -3.518 -12.457 1.00 93.31 113 PHE A N 1
ATOM 876 C CA . PHE A 1 113 ? -11.144 -2.182 -12.926 1.00 93.31 113 PHE A CA 1
ATOM 877 C C . PHE A 1 113 ? -10.882 -2.263 -14.438 1.00 93.31 113 PHE A C 1
ATOM 879 O O . PHE A 1 113 ? -9.719 -2.314 -14.854 1.00 93.31 113 PHE A O 1
ATOM 886 N N . PRO A 1 114 ? -11.938 -2.332 -15.277 1.00 92.69 114 PRO A N 1
ATOM 887 C CA . PRO A 1 114 ? -11.798 -2.617 -16.708 1.00 92.69 114 PRO A CA 1
ATOM 888 C C . PRO A 1 114 ? -10.908 -1.612 -17.444 1.00 92.69 114 PRO A C 1
ATOM 890 O O . PRO A 1 114 ? -10.079 -2.003 -18.259 1.00 92.69 114 PRO A O 1
ATOM 893 N N . GLU A 1 115 ? -11.006 -0.323 -17.103 1.00 91.38 115 GLU A N 1
ATOM 894 C CA . GLU A 1 115 ? -10.169 0.730 -17.698 1.00 91.38 115 GLU A CA 1
ATOM 895 C C . GLU A 1 115 ? -8.674 0.513 -17.432 1.00 91.38 115 GLU A C 1
ATOM 897 O O . GLU A 1 115 ? -7.831 0.837 -18.266 1.00 91.38 115 GLU A O 1
ATOM 902 N N . LYS A 1 116 ? -8.346 -0.072 -16.276 1.00 92.94 116 LYS A N 1
ATOM 903 C CA . LYS A 1 116 ? -6.974 -0.382 -15.865 1.00 92.94 116 LYS A CA 1
ATOM 904 C C . LYS A 1 116 ? -6.546 -1.797 -16.271 1.00 92.94 116 LYS A C 1
ATOM 906 O O . LYS A 1 116 ? -5.368 -2.115 -16.121 1.00 92.94 116 LYS A O 1
ATOM 911 N N . ARG A 1 117 ? -7.467 -2.625 -16.793 1.00 96.38 117 ARG A N 1
ATOM 912 C CA . ARG A 1 117 ? -7.284 -4.065 -17.083 1.00 96.38 117 ARG A CA 1
ATOM 913 C C . ARG A 1 117 ? -6.807 -4.834 -15.852 1.00 96.38 117 ARG A C 1
ATOM 915 O O . ARG A 1 117 ? -5.930 -5.689 -15.933 1.00 96.38 117 ARG A O 1
ATOM 922 N N . VAL A 1 118 ? -7.330 -4.462 -14.686 1.00 96.38 118 VAL A N 1
ATOM 923 C CA . VAL A 1 118 ? -6.920 -5.011 -13.390 1.00 96.38 118 VAL A CA 1
ATOM 924 C C . VAL A 1 118 ? -8.111 -5.674 -12.722 1.00 96.38 118 VAL A C 1
ATOM 926 O O . VAL A 1 118 ? -9.233 -5.165 -12.766 1.00 96.38 118 VAL A O 1
ATOM 929 N N . ARG A 1 119 ? -7.856 -6.788 -12.043 1.00 95.31 119 ARG A N 1
ATOM 930 C CA . ARG A 1 119 ? -8.779 -7.353 -11.056 1.00 95.31 119 ARG A CA 1
ATOM 931 C C . ARG A 1 119 ? -8.084 -7.489 -9.713 1.00 95.31 119 ARG A C 1
ATOM 933 O O . ARG A 1 119 ? -6.857 -7.498 -9.650 1.00 95.31 119 ARG A O 1
ATOM 940 N N . ALA A 1 120 ? -8.858 -7.573 -8.644 1.00 95.38 120 ALA A N 1
ATOM 941 C CA . ALA A 1 120 ? -8.330 -7.740 -7.303 1.00 95.38 120 ALA A CA 1
ATOM 942 C C . ALA A 1 120 ? -9.216 -8.639 -6.450 1.00 95.38 120 ALA A C 1
ATOM 944 O O . ALA A 1 120 ? -10.431 -8.704 -6.642 1.00 95.38 120 ALA A O 1
ATOM 945 N N . ARG A 1 121 ? -8.586 -9.303 -5.489 1.00 94.81 121 ARG A N 1
ATOM 946 C CA . ARG A 1 121 ? -9.223 -10.067 -4.418 1.00 94.81 121 ARG A CA 1
ATOM 947 C C . ARG A 1 121 ? -8.572 -9.684 -3.098 1.00 94.81 121 ARG A C 1
ATOM 949 O O . ARG A 1 121 ? -7.556 -8.987 -3.066 1.00 94.81 121 ARG A O 1
ATOM 956 N N . TRP A 1 122 ? -9.159 -10.136 -2.003 1.00 95.25 122 TRP A N 1
ATOM 957 C CA . TRP A 1 122 ? -8.615 -9.868 -0.686 1.00 95.25 122 TRP A CA 1
ATOM 958 C C . TRP A 1 122 ? -8.808 -11.044 0.264 1.00 95.25 122 TRP A C 1
ATOM 960 O O . TRP A 1 122 ? -9.662 -11.905 0.045 1.00 95.25 122 TRP A O 1
ATOM 970 N N . MET A 1 123 ? -7.992 -11.076 1.310 1.00 95.75 123 MET A N 1
ATOM 971 C CA . MET A 1 123 ? -7.959 -12.144 2.296 1.00 95.75 123 MET A CA 1
ATOM 972 C C . MET A 1 123 ? -8.173 -11.588 3.700 1.00 95.75 123 MET A C 1
ATOM 974 O O . MET A 1 123 ? -7.614 -10.544 4.059 1.00 95.75 123 MET A O 1
ATOM 978 N N . ARG A 1 124 ? -8.950 -12.320 4.499 1.00 95.19 124 ARG A N 1
ATOM 979 C CA . ARG A 1 124 ? -9.103 -12.082 5.936 1.00 95.19 124 ARG A CA 1
ATOM 980 C C . ARG A 1 124 ? -7.908 -12.648 6.698 1.00 95.19 124 ARG A C 1
ATOM 982 O O . ARG A 1 124 ? -7.396 -13.698 6.301 1.00 95.19 124 ARG A O 1
ATOM 989 N N . PRO A 1 125 ? -7.479 -11.979 7.779 1.00 96.00 125 PRO A N 1
ATOM 990 C CA . PRO A 1 125 ? -6.449 -12.505 8.665 1.00 96.00 125 PRO A CA 1
ATOM 991 C C . PRO A 1 125 ? -6.921 -13.769 9.403 1.00 96.00 125 PRO A C 1
ATOM 993 O O . PRO A 1 125 ? -8.131 -13.998 9.506 1.00 96.00 125 PRO A O 1
ATOM 996 N N . PRO A 1 126 ? -5.988 -14.562 9.966 1.00 95.12 126 PRO A N 1
ATOM 997 C CA . PRO A 1 126 ? -6.343 -15.618 10.906 1.00 95.12 126 PRO A CA 1
ATOM 998 C C . PRO A 1 126 ? -7.049 -15.050 12.145 1.00 95.12 126 PRO A C 1
ATOM 1000 O O . PRO A 1 126 ? -6.947 -13.860 12.462 1.00 95.12 126 PRO A O 1
ATOM 1003 N N . GLU A 1 127 ? -7.736 -15.927 12.877 1.00 93.56 127 GLU A N 1
ATOM 1004 C CA . GLU A 1 127 ? -8.414 -15.565 14.122 1.00 93.56 127 GLU A CA 1
ATOM 1005 C C . GLU A 1 127 ? -7.452 -14.894 15.114 1.00 93.56 127 GLU A C 1
ATOM 1007 O O . GLU A 1 127 ? -6.303 -15.307 15.292 1.00 93.56 127 GLU A O 1
ATOM 1012 N N . THR A 1 128 ? -7.931 -13.823 15.747 1.00 93.31 128 THR A N 1
ATOM 1013 C CA . THR A 1 128 ? -7.144 -13.015 16.680 1.00 93.31 128 THR A CA 1
ATOM 1014 C C . THR A 1 128 ? -7.280 -13.578 18.094 1.00 93.31 128 THR A C 1
ATOM 1016 O O . THR A 1 128 ? -8.398 -13.638 18.606 1.00 93.31 128 THR A O 1
ATOM 1019 N N . PRO A 1 129 ? -6.177 -13.973 18.755 1.00 92.50 129 PRO A N 1
ATOM 1020 C CA . PRO A 1 129 ? -6.220 -14.397 20.147 1.00 92.50 129 PRO A CA 1
ATOM 1021 C C . PRO A 1 129 ? -6.751 -13.299 21.079 1.00 92.50 129 PRO A C 1
ATOM 1023 O O . PRO A 1 129 ? -6.564 -12.107 20.843 1.00 92.50 129 PRO A O 1
ATOM 1026 N N . ILE A 1 130 ? -7.346 -13.702 22.202 1.00 86.81 130 ILE A N 1
ATOM 1027 C CA . ILE A 1 130 ? -7.758 -12.765 23.256 1.00 86.81 130 ILE A CA 1
ATOM 1028 C C . ILE A 1 130 ? -6.542 -11.961 23.742 1.00 86.81 130 ILE A C 1
ATOM 1030 O O . ILE A 1 130 ? -5.507 -12.540 24.075 1.00 86.81 130 ILE A O 1
ATOM 1034 N N . GLY A 1 131 ? -6.691 -10.635 23.813 1.00 86.81 131 GLY A N 1
ATOM 1035 C CA . GLY A 1 131 ? -5.639 -9.707 24.243 1.00 86.81 131 GLY A CA 1
ATOM 1036 C C . GLY A 1 131 ? -4.689 -9.256 23.129 1.00 86.81 131 GLY A C 1
ATOM 1037 O O . GLY A 1 131 ? -3.801 -8.448 23.385 1.00 86.81 131 GLY A O 1
ATOM 1038 N N . GLU A 1 132 ? -4.877 -9.744 21.903 1.00 90.75 132 GLU A N 1
ATOM 1039 C CA . GLU A 1 132 ? -4.123 -9.328 20.721 1.00 90.75 132 GLU A CA 1
ATOM 1040 C C . GLU A 1 132 ? -4.949 -8.396 19.816 1.00 90.75 132 GLU A C 1
ATOM 1042 O O . GLU A 1 132 ? -6.171 -8.296 19.933 1.00 90.75 132 GLU A O 1
ATOM 1047 N N . ILE A 1 133 ? -4.267 -7.699 18.902 1.00 91.56 133 ILE A N 1
ATOM 1048 C CA . ILE A 1 133 ? -4.889 -6.842 17.882 1.00 91.56 133 ILE A CA 1
ATOM 1049 C C . ILE A 1 133 ? -5.030 -7.642 16.584 1.00 91.56 133 ILE A C 1
ATOM 1051 O O . ILE A 1 133 ? -4.168 -8.452 16.255 1.00 91.56 133 ILE A O 1
ATOM 1055 N N . ALA A 1 134 ? -6.106 -7.418 15.830 1.00 94.69 134 ALA A N 1
ATOM 1056 C CA . ALA A 1 134 ? -6.295 -8.107 14.560 1.00 94.69 134 ALA A CA 1
ATOM 1057 C C . ALA A 1 134 ? -5.167 -7.795 13.566 1.00 94.69 134 ALA A C 1
ATOM 1059 O O . ALA A 1 134 ? -4.752 -6.645 13.412 1.00 94.69 134 ALA A O 1
ATOM 1060 N N . LEU A 1 135 ? -4.698 -8.827 12.863 1.00 97.12 135 LEU A N 1
ATOM 1061 C CA . LEU A 1 135 ? -3.737 -8.653 11.776 1.00 97.12 135 LEU A CA 1
ATOM 1062 C C . LEU A 1 135 ? -4.393 -7.951 10.575 1.00 97.12 135 LEU A C 1
ATOM 1064 O O . LEU A 1 135 ? -5.609 -8.046 10.396 1.00 97.12 135 LEU A O 1
ATOM 1068 N N . PRO A 1 136 ? -3.608 -7.250 9.741 1.00 97.94 136 PRO A N 1
ATOM 1069 C CA . PRO A 1 136 ? -4.142 -6.558 8.575 1.00 97.94 136 PRO A CA 1
ATOM 1070 C C . PRO A 1 136 ? -4.753 -7.522 7.561 1.00 97.94 136 PRO A C 1
ATOM 1072 O O . PRO A 1 136 ? -4.275 -8.637 7.384 1.00 97.94 136 PRO A O 1
ATOM 1075 N N . ARG A 1 137 ? -5.756 -7.057 6.817 1.00 97.69 137 ARG A N 1
ATOM 1076 C CA . ARG A 1 137 ? -6.252 -7.741 5.612 1.00 97.69 137 ARG A CA 1
ATOM 1077 C C . ARG A 1 137 ? -5.176 -7.724 4.521 1.00 97.69 137 ARG A C 1
ATOM 1079 O O . ARG A 1 137 ? -4.312 -6.848 4.506 1.00 97.69 137 ARG A O 1
ATOM 1086 N N . ILE A 1 138 ? -5.254 -8.641 3.562 1.00 97.62 138 ILE A N 1
ATOM 1087 C CA . ILE A 1 138 ? -4.344 -8.651 2.404 1.00 97.62 138 ILE A CA 1
ATOM 1088 C C . ILE A 1 138 ? -5.143 -8.364 1.148 1.00 97.62 138 ILE A C 1
ATOM 1090 O O . ILE A 1 138 ? -6.064 -9.107 0.832 1.00 97.62 138 ILE A O 1
ATOM 1094 N N . PHE A 1 139 ? -4.798 -7.299 0.431 1.00 97.19 139 PHE A N 1
ATOM 1095 C CA . PHE A 1 139 ? -5.400 -6.945 -0.850 1.00 97.19 139 PHE A CA 1
ATOM 1096 C C . PHE A 1 139 ? -4.424 -7.277 -1.978 1.00 97.19 139 PHE A C 1
ATOM 1098 O O . PHE A 1 139 ? -3.323 -6.730 -2.036 1.00 97.19 139 PHE A O 1
ATOM 1105 N N . VAL A 1 140 ? -4.811 -8.160 -2.894 1.00 96.31 140 VAL A N 1
ATOM 1106 C CA . VAL A 1 140 ? -3.964 -8.561 -4.021 1.00 96.31 140 VAL A CA 1
ATOM 1107 C C . VAL A 1 140 ? -4.663 -8.207 -5.316 1.00 96.31 140 VAL A C 1
ATOM 1109 O O . VAL A 1 140 ? -5.788 -8.629 -5.576 1.00 96.31 140 VAL A O 1
ATOM 1112 N N . SER A 1 141 ? -3.976 -7.431 -6.143 1.00 97.00 141 SER A N 1
ATOM 1113 C CA . SER A 1 141 ? -4.423 -7.094 -7.490 1.00 97.00 141 SER A CA 1
ATOM 1114 C C . SER A 1 141 ? -3.521 -7.740 -8.533 1.00 97.00 141 SER A C 1
ATOM 1116 O O . SER A 1 141 ? -2.349 -8.006 -8.257 1.00 97.00 141 SER A O 1
ATOM 1118 N N . GLU A 1 142 ? -4.041 -7.939 -9.740 1.00 96.56 142 GLU A N 1
ATOM 1119 C CA . GLU A 1 142 ? -3.248 -8.326 -10.905 1.00 96.56 142 GLU A CA 1
ATOM 1120 C C . GLU A 1 142 ? -3.660 -7.579 -12.168 1.00 96.56 142 GLU A C 1
ATOM 1122 O O . GLU A 1 142 ? -4.836 -7.264 -12.367 1.00 96.56 142 GLU A O 1
ATOM 1127 N N . LEU A 1 143 ? -2.687 -7.360 -13.051 1.00 97.06 143 LEU A N 1
ATOM 1128 C CA . LEU A 1 143 ? -2.943 -6.999 -14.442 1.00 97.06 143 LEU A CA 1
ATOM 1129 C C . LEU A 1 143 ? -3.440 -8.236 -15.202 1.00 97.06 143 LEU A C 1
ATOM 1131 O O . LEU A 1 143 ? -2.699 -9.210 -15.324 1.00 97.06 143 LEU A O 1
ATOM 1135 N N . VAL A 1 144 ? -4.655 -8.187 -15.743 1.00 96.44 144 VAL A N 1
ATOM 1136 C CA . VAL A 1 144 ? -5.248 -9.272 -16.535 1.00 96.44 144 VAL A CA 1
ATOM 1137 C C . VAL A 1 144 ? -4.661 -9.214 -17.944 1.00 96.44 144 VAL A C 1
ATOM 1139 O O . VAL A 1 144 ? -5.072 -8.401 -18.778 1.00 96.44 144 VAL A O 1
ATOM 1142 N N . LEU A 1 145 ? -3.645 -10.038 -18.213 1.00 93.31 145 LEU A N 1
ATOM 1143 C CA . LEU A 1 145 ? -2.895 -9.981 -19.471 1.00 93.31 145 LEU A CA 1
ATOM 1144 C C . LEU A 1 145 ? -3.780 -10.271 -20.683 1.00 93.31 145 LEU A C 1
ATOM 1146 O O . LEU A 1 145 ? -3.560 -9.691 -21.745 1.00 93.31 145 LEU A O 1
ATOM 1150 N N . GLU A 1 146 ? -4.809 -11.098 -20.535 1.00 93.31 146 GLU A N 1
ATOM 1151 C CA . GLU A 1 146 ? -5.789 -11.442 -21.568 1.00 93.31 146 GLU A CA 1
ATOM 1152 C C . GLU A 1 146 ? -6.657 -10.243 -21.983 1.00 93.31 146 GLU A C 1
ATOM 1154 O O . GLU A 1 146 ? -7.079 -10.158 -23.136 1.00 93.31 146 GLU A O 1
ATOM 1159 N N . GLU A 1 147 ? -6.858 -9.275 -21.085 1.00 94.81 147 GLU A N 1
ATOM 1160 C CA . GLU A 1 147 ? -7.610 -8.039 -21.346 1.00 94.81 147 GLU A CA 1
ATOM 1161 C C . GLU A 1 147 ? -6.709 -6.903 -21.879 1.00 94.81 147 GLU A C 1
ATOM 1163 O O . GLU A 1 147 ? -7.193 -5.843 -22.282 1.00 94.81 147 GLU A O 1
ATOM 1168 N N . CYS A 1 148 ? -5.387 -7.108 -21.910 1.00 95.38 148 CYS A N 1
ATOM 1169 C CA . CYS A 1 148 ? -4.434 -6.142 -22.456 1.00 95.38 148 CYS A CA 1
ATOM 1170 C C . CYS A 1 148 ? -4.414 -6.128 -23.991 1.00 95.38 148 CYS A C 1
ATOM 1172 O O . CYS A 1 148 ? -4.596 -7.152 -24.651 1.00 95.38 148 CYS A O 1
ATOM 1174 N N . ASP A 1 149 ? -4.130 -4.958 -24.568 1.00 94.88 149 ASP A N 1
ATOM 1175 C CA . ASP A 1 149 ? -3.815 -4.860 -25.995 1.00 94.88 149 ASP A CA 1
ATOM 1176 C C . ASP A 1 149 ? -2.493 -5.572 -26.338 1.00 94.88 149 ASP A C 1
ATOM 1178 O O . ASP A 1 149 ? -1.682 -5.898 -25.464 1.00 94.88 149 ASP A O 1
ATOM 1182 N N . ALA A 1 150 ? -2.292 -5.838 -27.632 1.00 95.62 150 ALA A N 1
ATOM 1183 C CA . ALA A 1 150 ? -1.142 -6.595 -28.120 1.00 95.62 150 ALA A CA 1
ATOM 1184 C C . ALA A 1 150 ? 0.200 -5.926 -27.774 1.00 95.62 150 ALA A C 1
ATOM 1186 O O . ALA A 1 150 ? 1.158 -6.623 -27.440 1.00 95.62 150 ALA A O 1
ATOM 1187 N N . ASP A 1 151 ? 0.256 -4.592 -27.798 1.00 95.69 151 ASP A N 1
ATOM 1188 C CA . ASP A 1 151 ? 1.472 -3.830 -27.508 1.00 95.69 151 ASP A CA 1
ATOM 1189 C C . ASP A 1 151 ? 1.872 -3.954 -26.032 1.00 95.69 151 ASP A C 1
ATOM 1191 O O . ASP A 1 151 ? 3.024 -4.271 -25.722 1.00 95.69 151 ASP A O 1
ATOM 1195 N N . LEU A 1 152 ? 0.928 -3.742 -25.107 1.00 95.81 152 LEU A N 1
ATOM 1196 C CA . LEU A 1 152 ? 1.170 -3.876 -23.672 1.00 95.81 152 LEU A CA 1
ATOM 1197 C C . LEU A 1 152 ? 1.526 -5.318 -23.311 1.00 95.81 152 LEU A C 1
ATOM 1199 O O . LEU A 1 152 ? 2.509 -5.537 -22.599 1.00 95.81 152 LEU A O 1
ATOM 1203 N N . ARG A 1 153 ? 0.766 -6.292 -23.826 1.00 95.12 153 ARG A N 1
ATOM 1204 C CA . ARG A 1 153 ? 1.021 -7.716 -23.579 1.00 95.12 153 ARG A CA 1
ATOM 1205 C C . ARG A 1 153 ? 2.428 -8.105 -24.032 1.00 95.12 153 ARG A C 1
ATOM 1207 O O . ARG A 1 153 ? 3.192 -8.633 -23.230 1.00 95.12 153 ARG A O 1
ATOM 1214 N N . SER A 1 154 ? 2.803 -7.747 -25.262 1.00 94.81 154 SER A N 1
ATOM 1215 C CA . SER A 1 154 ? 4.124 -8.057 -25.819 1.00 94.81 154 SER A CA 1
ATOM 1216 C C . SER A 1 154 ? 5.267 -7.427 -25.014 1.00 94.81 154 SER A C 1
ATOM 1218 O O . SER A 1 154 ? 6.299 -8.064 -24.800 1.00 94.81 154 SER A O 1
ATOM 1220 N N . LEU A 1 155 ? 5.094 -6.196 -24.516 1.00 95.12 155 LEU A N 1
ATOM 1221 C CA . LEU A 1 155 ? 6.097 -5.552 -23.662 1.00 95.12 155 LEU A CA 1
ATOM 1222 C C . LEU A 1 155 ? 6.259 -6.263 -22.316 1.00 95.12 155 LEU A C 1
ATOM 1224 O O . LEU A 1 155 ? 7.393 -6.437 -21.872 1.00 95.12 155 LEU A O 1
ATOM 1228 N N . VAL A 1 156 ? 5.159 -6.656 -21.665 1.00 93.75 156 VAL A N 1
ATOM 1229 C CA . VAL A 1 156 ? 5.207 -7.366 -20.377 1.00 93.75 156 VAL A CA 1
ATOM 1230 C C . VAL A 1 156 ? 5.836 -8.747 -20.556 1.00 93.75 156 VAL A C 1
ATOM 1232 O O . VAL A 1 156 ? 6.824 -9.054 -19.890 1.00 93.75 156 VAL A O 1
ATOM 1235 N N . GLU A 1 157 ? 5.340 -9.543 -21.502 1.00 91.56 157 GLU A N 1
ATOM 1236 C CA . GLU A 1 157 ? 5.879 -10.873 -21.814 1.00 91.56 157 GLU A CA 1
ATOM 1237 C C . GLU A 1 157 ? 7.360 -10.804 -22.203 1.00 91.56 157 GLU A C 1
ATOM 1239 O O . GLU A 1 157 ? 8.166 -11.602 -21.730 1.00 91.56 157 GLU A O 1
ATOM 1244 N N . GLY A 1 158 ? 7.751 -9.792 -22.983 1.00 90.19 158 GLY A N 1
ATOM 1245 C CA . GLY A 1 158 ? 9.140 -9.563 -23.365 1.00 90.19 158 GLY A CA 1
ATOM 1246 C C . GLY A 1 158 ? 10.064 -9.190 -22.202 1.00 90.19 158 GLY A C 1
ATOM 1247 O O . GLY A 1 158 ? 11.274 -9.377 -22.318 1.00 90.19 158 GLY A O 1
ATOM 1248 N N . VAL A 1 159 ? 9.546 -8.667 -21.084 1.00 89.12 159 VAL A N 1
ATOM 1249 C CA . VAL A 1 159 ? 10.332 -8.483 -19.848 1.00 89.12 159 VAL A CA 1
ATOM 1250 C C . VAL A 1 159 ? 10.422 -9.795 -19.073 1.00 89.12 159 VAL A C 1
ATOM 1252 O O . VAL A 1 159 ? 11.511 -10.149 -18.621 1.00 89.12 159 VAL A O 1
ATOM 1255 N N . LEU A 1 160 ? 9.316 -10.535 -18.966 1.00 86.06 160 LEU A N 1
ATOM 1256 C CA . LEU A 1 160 ? 9.264 -11.810 -18.243 1.00 86.06 160 LEU A CA 1
ATOM 1257 C C . LEU A 1 160 ? 10.135 -12.897 -18.903 1.00 86.06 160 LEU A C 1
ATOM 1259 O O . LEU A 1 160 ? 10.820 -13.639 -18.205 1.00 86.06 160 LEU A O 1
ATOM 1263 N N . ALA A 1 161 ? 10.192 -12.945 -20.238 1.00 82.25 161 ALA A N 1
ATOM 1264 C CA . ALA A 1 161 ? 10.959 -13.940 -20.994 1.00 82.25 161 ALA A CA 1
ATOM 1265 C C . ALA A 1 161 ? 12.489 -13.751 -20.934 1.00 82.25 161 ALA A C 1
ATOM 1267 O O . ALA A 1 161 ? 13.242 -14.682 -21.221 1.00 82.25 161 ALA A O 1
ATOM 1268 N N . ARG A 1 162 ? 12.989 -12.573 -20.532 1.00 71.00 162 ARG A N 1
ATOM 1269 C CA . ARG A 1 162 ? 14.442 -12.293 -20.523 1.00 71.00 162 ARG A CA 1
ATOM 1270 C C . ARG A 1 162 ? 15.235 -13.198 -19.585 1.00 71.00 162 ARG A C 1
ATOM 1272 O O . ARG A 1 162 ? 16.421 -13.410 -19.817 1.00 71.00 162 ARG A O 1
ATOM 1279 N N . VAL A 1 163 ? 14.591 -13.750 -18.559 1.00 57.59 163 VAL A N 1
ATOM 1280 C CA . VAL A 1 163 ? 15.236 -14.683 -17.624 1.00 57.59 163 VAL A CA 1
ATOM 1281 C C . VAL A 1 163 ? 15.531 -16.028 -18.292 1.00 57.59 163 VAL A C 1
ATOM 1283 O O . VAL A 1 163 ? 16.595 -16.599 -18.067 1.00 57.59 163 VAL A O 1
ATOM 1286 N N . SER A 1 164 ? 14.641 -16.506 -19.165 1.00 57.62 164 SER A N 1
ATOM 1287 C CA . SER A 1 164 ? 14.817 -17.758 -19.915 1.00 57.62 164 SER A CA 1
ATOM 1288 C C . SER A 1 164 ? 15.850 -17.664 -21.045 1.00 57.62 164 SER A C 1
ATOM 1290 O O . SER A 1 164 ? 16.434 -18.680 -21.411 1.00 57.62 164 SER A O 1
ATOM 1292 N N . ASP A 1 165 ? 16.130 -16.460 -21.552 1.00 55.38 165 ASP A N 1
ATOM 1293 C CA . ASP A 1 165 ? 17.031 -16.243 -22.696 1.00 55.38 165 ASP A CA 1
ATOM 1294 C C . ASP A 1 165 ? 18.521 -16.126 -22.310 1.00 55.38 165 ASP A C 1
ATOM 1296 O O . ASP A 1 165 ? 19.371 -15.878 -23.168 1.00 55.38 165 ASP A O 1
ATOM 1300 N N . GLY A 1 166 ? 18.862 -16.236 -21.020 1.00 50.41 166 GLY A N 1
ATOM 1301 C CA . GLY A 1 166 ? 20.240 -16.120 -20.519 1.00 50.41 166 GLY A CA 1
ATOM 1302 C C . GLY A 1 166 ? 20.857 -14.716 -20.631 1.00 50.41 166 GLY A C 1
ATOM 1303 O O . GLY A 1 166 ? 22.009 -14.519 -20.244 1.00 50.41 166 GLY A O 1
ATOM 1304 N N . LYS A 1 167 ? 20.104 -13.723 -21.123 1.00 53.41 167 LYS A N 1
ATOM 1305 C CA . LYS A 1 167 ? 20.502 -12.309 -21.193 1.00 53.41 167 LYS A CA 1
ATOM 1306 C C . LYS A 1 167 ? 20.219 -11.632 -19.857 1.00 53.41 167 LYS A C 1
ATOM 1308 O O . LYS A 1 167 ? 19.218 -10.940 -19.693 1.00 53.41 167 LYS A O 1
ATOM 1313 N N . VAL A 1 168 ? 21.098 -11.888 -18.895 1.00 57.19 168 VAL A N 1
ATOM 1314 C CA . VAL A 1 168 ? 21.013 -11.348 -17.537 1.00 57.19 168 VAL A CA 1
ATOM 1315 C C . VAL A 1 168 ? 21.834 -10.060 -17.469 1.00 57.19 168 VAL A C 1
ATOM 1317 O O . VAL A 1 168 ? 23.054 -10.117 -17.340 1.00 57.19 168 VAL A O 1
ATOM 1320 N N . PHE A 1 169 ? 21.174 -8.899 -17.515 1.00 57.97 169 PHE A N 1
ATOM 1321 C CA . PHE A 1 169 ? 21.808 -7.627 -17.153 1.00 57.97 169 PHE A CA 1
ATOM 1322 C C . PHE A 1 169 ? 22.180 -7.679 -15.669 1.00 57.97 169 PHE A C 1
ATOM 1324 O O . PHE A 1 169 ? 21.328 -8.005 -14.836 1.00 57.97 169 PHE A O 1
ATOM 1331 N N . GLN A 1 170 ? 23.428 -7.387 -15.310 1.00 54.09 170 GLN A N 1
ATOM 1332 C CA . GLN A 1 170 ? 23.840 -7.376 -13.903 1.00 54.09 170 GLN A CA 1
ATOM 1333 C C . GLN A 1 170 ? 23.390 -6.072 -13.238 1.00 54.09 170 GLN A C 1
ATOM 1335 O O . GLN A 1 170 ? 24.190 -5.167 -13.017 1.00 54.09 170 GLN A O 1
ATOM 1340 N N . SER A 1 171 ? 22.097 -5.951 -12.928 1.00 52.22 171 SER A N 1
ATOM 1341 C CA . SER A 1 171 ? 21.620 -4.848 -12.096 1.00 52.22 171 SER A CA 1
ATOM 1342 C C . SER A 1 171 ? 21.789 -5.200 -10.613 1.00 52.22 171 SER A C 1
ATOM 1344 O O . SER A 1 171 ? 21.452 -6.299 -10.168 1.00 52.22 171 SER A O 1
ATOM 1346 N N . GLY A 1 172 ? 22.364 -4.278 -9.836 1.00 52.00 172 GLY A N 1
ATOM 1347 C CA . GLY A 1 172 ? 22.663 -4.478 -8.412 1.00 52.00 172 GLY A CA 1
ATOM 1348 C C . GLY A 1 172 ? 21.431 -4.551 -7.502 1.00 52.00 172 GLY A C 1
ATOM 1349 O O . GLY A 1 172 ? 21.575 -4.765 -6.307 1.00 52.00 172 GLY A O 1
ATOM 1350 N N . GLU A 1 173 ? 20.222 -4.406 -8.043 1.00 55.47 173 GLU A N 1
ATOM 1351 C CA . GLU A 1 173 ? 18.990 -4.194 -7.267 1.00 55.47 173 GLU A CA 1
ATOM 1352 C C . GLU A 1 173 ? 18.478 -5.459 -6.560 1.00 55.47 173 GLU A C 1
ATOM 1354 O O . GLU A 1 173 ? 17.684 -5.362 -5.626 1.00 55.47 173 GLU A O 1
ATOM 1359 N N . TYR A 1 174 ? 18.971 -6.649 -6.930 1.00 48.72 174 TYR A N 1
ATOM 1360 C CA . TYR A 1 174 ? 18.768 -7.857 -6.117 1.00 48.72 174 TYR A CA 1
ATOM 1361 C C . TYR A 1 174 ? 19.432 -7.736 -4.735 1.00 48.72 174 TYR A C 1
ATOM 1363 O O . TYR A 1 174 ? 18.950 -8.333 -3.775 1.00 48.72 174 TYR A O 1
ATOM 1371 N N . ALA A 1 175 ? 20.509 -6.948 -4.610 1.00 46.75 175 ALA A N 1
ATOM 1372 C CA . ALA A 1 175 ? 21.182 -6.709 -3.334 1.00 46.75 175 ALA A CA 1
ATOM 1373 C C . ALA A 1 175 ? 20.391 -5.765 -2.407 1.00 46.75 175 ALA A C 1
ATOM 1375 O O . ALA A 1 175 ? 20.608 -5.795 -1.197 1.00 46.75 175 ALA A O 1
ATOM 1376 N N . ASP A 1 176 ? 19.442 -4.997 -2.955 1.00 57.16 176 ASP A N 1
ATOM 1377 C CA . ASP A 1 176 ? 18.605 -4.046 -2.214 1.00 57.16 176 ASP A CA 1
ATOM 1378 C C . ASP A 1 176 ? 17.251 -4.646 -1.787 1.00 57.16 176 ASP A C 1
ATOM 1380 O O . ASP A 1 176 ? 16.391 -3.928 -1.291 1.00 57.16 176 ASP A O 1
ATOM 1384 N N . GLY A 1 177 ? 17.036 -5.958 -1.961 1.00 58.88 177 GLY A N 1
ATOM 1385 C CA . GLY A 1 177 ? 15.831 -6.643 -1.474 1.00 58.88 177 GLY A CA 1
ATOM 1386 C C . GLY A 1 177 ? 14.626 -6.617 -2.422 1.00 58.88 177 GLY A C 1
ATOM 1387 O O . GLY A 1 177 ? 13.504 -6.868 -1.983 1.00 58.88 177 GLY A O 1
ATOM 1388 N N . ARG A 1 178 ? 14.826 -6.343 -3.722 1.00 76.19 178 ARG A N 1
ATOM 1389 C CA . ARG A 1 178 ? 13.757 -6.419 -4.734 1.00 76.19 178 ARG A CA 1
ATOM 1390 C C . ARG A 1 178 ? 13.229 -7.853 -4.872 1.00 76.19 178 ARG A C 1
ATOM 1392 O O . ARG A 1 178 ? 13.963 -8.758 -5.260 1.00 76.19 178 ARG A O 1
ATOM 1399 N N . ILE A 1 179 ? 11.932 -8.029 -4.628 1.00 77.00 179 ILE A N 1
ATOM 1400 C CA . ILE A 1 179 ? 11.239 -9.322 -4.684 1.00 77.00 179 ILE A CA 1
ATOM 1401 C C . ILE A 1 179 ? 10.622 -9.500 -6.075 1.00 77.00 179 ILE A C 1
ATOM 1403 O O . ILE A 1 179 ? 9.484 -9.100 -6.309 1.00 77.00 179 ILE A O 1
ATOM 1407 N N . ALA A 1 180 ? 11.371 -10.044 -7.034 1.00 82.75 180 ALA A N 1
ATOM 1408 C CA . ALA A 1 180 ? 10.867 -10.275 -8.387 1.00 82.75 180 ALA A CA 1
ATOM 1409 C C . ALA A 1 180 ? 11.554 -11.461 -9.068 1.00 82.75 180 ALA A C 1
ATOM 1411 O O . ALA A 1 180 ? 12.754 -11.670 -8.914 1.00 82.75 180 ALA A O 1
ATOM 1412 N N . ARG A 1 181 ? 10.802 -12.154 -9.929 1.00 78.56 181 ARG A N 1
ATOM 1413 C CA . ARG A 1 181 ? 11.290 -13.283 -10.743 1.00 78.56 181 ARG A CA 1
ATOM 1414 C C . ARG A 1 181 ? 11.801 -12.872 -12.121 1.00 78.56 181 ARG A C 1
ATOM 1416 O O . ARG A 1 181 ? 12.058 -13.719 -12.967 1.00 78.56 181 ARG A O 1
ATOM 1423 N N . TRP A 1 182 ? 11.915 -11.570 -12.360 1.00 83.75 182 TRP A N 1
ATOM 1424 C CA . TRP A 1 182 ? 12.361 -10.974 -13.616 1.00 83.75 182 TRP A CA 1
ATOM 1425 C C . TRP A 1 182 ? 13.417 -9.905 -13.358 1.00 83.75 182 TRP A C 1
ATOM 1427 O O . TRP A 1 182 ? 13.600 -9.427 -12.239 1.00 83.75 182 TRP A O 1
ATOM 1437 N N . GLN A 1 183 ? 14.109 -9.493 -14.414 1.00 83.56 183 GLN A N 1
ATOM 1438 C CA . GLN A 1 183 ? 15.011 -8.345 -14.366 1.00 83.56 183 GLN A CA 1
ATOM 1439 C C . GLN A 1 183 ? 14.270 -7.036 -14.609 1.00 83.56 183 GLN A C 1
ATOM 1441 O O . GLN A 1 183 ? 13.167 -7.033 -15.159 1.00 83.56 183 GLN A O 1
ATOM 1446 N N . LEU A 1 184 ? 14.890 -5.909 -14.260 1.00 88.25 184 LEU A N 1
ATOM 1447 C CA . LEU A 1 184 ? 14.310 -4.622 -14.613 1.00 88.25 184 LEU A CA 1
ATOM 1448 C C . LEU A 1 184 ? 14.163 -4.451 -16.132 1.00 88.25 184 LEU A C 1
ATO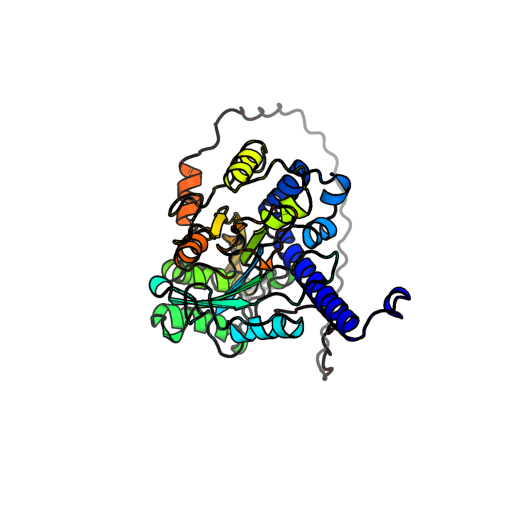M 1450 O O . LEU A 1 184 ? 15.030 -4.868 -16.910 1.00 88.25 184 LEU A O 1
ATOM 1454 N N . PRO A 1 185 ? 13.073 -3.803 -16.581 1.00 91.25 185 PRO A N 1
ATOM 1455 C CA . PRO A 1 185 ? 12.935 -3.428 -17.975 1.00 91.25 185 PRO A CA 1
ATOM 1456 C C . PRO A 1 185 ? 14.030 -2.431 -18.375 1.00 91.25 185 PRO A C 1
ATOM 1458 O O . PRO A 1 185 ? 14.453 -1.581 -17.593 1.00 91.25 185 PRO A O 1
ATOM 1461 N N . ALA A 1 186 ? 14.429 -2.470 -19.648 1.00 91.62 186 ALA A N 1
ATOM 1462 C CA . ALA A 1 186 ? 15.259 -1.409 -20.213 1.00 91.62 186 ALA A CA 1
ATOM 1463 C C . ALA A 1 186 ? 14.522 -0.063 -20.121 1.00 91.62 186 ALA A C 1
ATOM 1465 O O . ALA A 1 186 ? 13.295 -0.020 -20.254 1.00 91.62 186 ALA A O 1
ATOM 1466 N N . ALA A 1 187 ? 15.251 1.046 -19.994 1.00 93.62 187 ALA A N 1
ATOM 1467 C CA . ALA A 1 187 ? 14.665 2.381 -19.850 1.00 93.62 187 ALA A CA 1
ATOM 1468 C C . ALA A 1 187 ? 13.666 2.723 -20.974 1.00 93.62 187 ALA A C 1
ATOM 1470 O O . ALA A 1 187 ? 12.613 3.314 -20.735 1.00 93.62 187 ALA A O 1
ATOM 1471 N N . SER A 1 188 ? 13.966 2.305 -22.208 1.00 94.94 188 SER A N 1
ATOM 1472 C CA . SER A 1 188 ? 13.086 2.480 -23.369 1.00 94.94 188 SER A CA 1
ATOM 1473 C C . SER A 1 188 ? 11.811 1.633 -23.292 1.00 94.94 188 SER A C 1
ATOM 1475 O O . SER A 1 188 ? 10.749 2.087 -23.714 1.00 94.94 188 SER A O 1
ATOM 1477 N N . THR A 1 189 ? 11.899 0.419 -22.740 1.00 95.06 189 THR A N 1
ATOM 1478 C CA . THR A 1 189 ? 10.751 -0.472 -22.506 1.00 95.06 189 THR A CA 1
ATOM 1479 C C . THR A 1 189 ? 9.871 0.100 -21.399 1.00 95.06 189 THR A C 1
ATOM 1481 O O . THR A 1 189 ? 8.669 0.258 -21.597 1.00 95.06 189 THR A O 1
ATOM 1484 N N . TYR A 1 190 ? 10.477 0.508 -20.280 1.00 95.12 190 TYR A N 1
ATOM 1485 C CA . TYR A 1 190 ? 9.782 1.150 -19.166 1.00 95.12 190 TYR A CA 1
ATOM 1486 C C . TYR A 1 190 ? 8.991 2.384 -19.617 1.00 95.12 190 TYR A C 1
ATOM 1488 O O . TYR A 1 190 ? 7.816 2.523 -19.292 1.00 95.12 190 TYR A O 1
ATOM 1496 N N . ALA A 1 191 ? 9.598 3.257 -20.426 1.00 95.25 191 ALA A N 1
ATOM 1497 C CA . ALA A 1 191 ? 8.930 4.460 -20.917 1.00 95.25 191 ALA A CA 1
ATOM 1498 C C . ALA A 1 191 ? 7.692 4.165 -21.788 1.00 95.25 191 ALA A C 1
ATOM 1500 O O . ALA A 1 191 ? 6.766 4.974 -21.816 1.00 95.25 191 ALA A O 1
ATOM 1501 N N . LYS A 1 192 ? 7.665 3.031 -22.503 1.00 96.88 192 LYS A N 1
ATOM 1502 C CA . LYS A 1 192 ? 6.480 2.577 -23.251 1.00 96.88 192 LYS A CA 1
ATOM 1503 C C . LYS A 1 192 ? 5.428 1.996 -22.310 1.00 96.88 192 LYS A C 1
ATOM 1505 O O . LYS A 1 192 ? 4.277 2.409 -22.382 1.00 96.88 192 LYS A O 1
ATOM 1510 N N . LEU A 1 193 ? 5.844 1.116 -21.396 1.00 95.88 193 LEU A N 1
ATOM 1511 C CA . LEU A 1 193 ? 4.975 0.530 -20.372 1.00 95.88 193 LEU A CA 1
ATOM 1512 C C . LEU A 1 193 ? 4.250 1.617 -19.575 1.00 95.88 193 LEU A C 1
ATOM 1514 O O . LEU A 1 193 ? 3.032 1.581 -19.492 1.00 95.88 193 LEU A O 1
ATOM 1518 N N . GLN A 1 194 ? 4.970 2.634 -19.094 1.00 93.69 194 GLN A N 1
ATOM 1519 C CA . GLN A 1 194 ? 4.395 3.733 -18.312 1.00 93.69 194 GLN A CA 1
ATOM 1520 C C . GLN A 1 194 ? 3.279 4.483 -19.055 1.00 93.69 194 GLN A C 1
ATOM 1522 O O . GLN A 1 194 ? 2.357 4.979 -18.418 1.00 93.69 194 GLN A O 1
ATOM 1527 N N . LYS A 1 195 ? 3.360 4.593 -20.388 1.00 93.88 195 LYS A N 1
ATOM 1528 C CA . LYS A 1 195 ? 2.329 5.258 -21.200 1.00 93.88 195 LYS A CA 1
ATOM 1529 C C . LYS A 1 195 ? 1.086 4.394 -21.398 1.00 93.88 195 LYS A C 1
ATOM 1531 O O . LYS A 1 195 ? 0.007 4.943 -21.566 1.00 93.88 195 LYS A O 1
ATOM 1536 N N . LEU A 1 196 ? 1.257 3.074 -21.434 1.00 95.31 196 LEU A N 1
ATOM 1537 C CA . LEU A 1 196 ? 0.179 2.117 -21.691 1.00 95.31 196 LEU A CA 1
ATOM 1538 C C . LEU A 1 196 ? -0.515 1.668 -20.402 1.00 95.31 196 LEU A C 1
ATOM 1540 O O . LEU A 1 196 ? -1.719 1.442 -20.396 1.00 95.31 196 LEU A O 1
ATOM 1544 N N . SER A 1 197 ? 0.243 1.505 -19.319 1.00 95.75 197 SER A N 1
ATOM 1545 C CA . SER A 1 197 ? -0.261 1.080 -18.018 1.00 95.75 197 SER A CA 1
ATOM 1546 C C . SER A 1 197 ? 0.734 1.432 -16.912 1.00 95.75 197 SER A C 1
ATOM 1548 O O . SER A 1 197 ? 1.787 0.803 -16.775 1.00 95.75 197 SER A O 1
ATOM 1550 N N . GLU A 1 198 ? 0.367 2.401 -16.070 1.00 93.75 198 GLU A N 1
ATOM 1551 C CA . GLU A 1 198 ? 1.128 2.719 -14.853 1.00 93.75 198 GLU A CA 1
ATOM 1552 C C . GLU A 1 198 ? 1.177 1.531 -13.878 1.00 93.75 198 GLU A C 1
ATOM 1554 O O . GLU A 1 198 ? 2.133 1.362 -13.120 1.00 93.75 198 GLU A O 1
ATOM 1559 N N . TYR A 1 199 ? 0.146 0.683 -13.904 1.00 95.88 199 TYR A N 1
ATOM 1560 C CA . TYR A 1 199 ? 0.103 -0.531 -13.103 1.00 95.88 199 TYR A CA 1
ATOM 1561 C C . TYR A 1 199 ? 1.200 -1.510 -13.538 1.00 95.88 199 TYR A C 1
ATOM 1563 O O . TYR A 1 199 ? 1.966 -1.997 -12.702 1.00 95.88 199 TYR A O 1
ATOM 1571 N N . ALA A 1 200 ? 1.303 -1.774 -14.845 1.00 95.81 200 ALA A N 1
ATOM 1572 C CA . ALA A 1 200 ? 2.290 -2.694 -15.400 1.00 95.81 200 ALA A CA 1
ATOM 1573 C C . ALA A 1 200 ? 3.721 -2.196 -15.160 1.00 95.81 200 ALA A C 1
ATOM 1575 O O . ALA A 1 200 ? 4.577 -2.961 -14.717 1.00 95.81 200 ALA A O 1
ATOM 1576 N N . SER A 1 201 ? 3.982 -0.909 -15.413 1.00 95.19 201 SER A N 1
ATOM 1577 C CA . SER A 1 201 ? 5.312 -0.324 -15.228 1.00 95.19 201 SER A CA 1
ATOM 1578 C C . SER A 1 201 ? 5.760 -0.360 -13.766 1.00 95.19 201 SER A C 1
ATOM 1580 O O . SER A 1 201 ? 6.898 -0.747 -13.502 1.00 95.19 201 SER A O 1
ATOM 1582 N N . TRP A 1 202 ? 4.872 -0.033 -12.818 1.00 95.12 202 TRP A N 1
ATOM 1583 C CA . TRP A 1 202 ? 5.165 -0.125 -11.386 1.00 95.12 202 TRP A CA 1
ATOM 1584 C C . TRP A 1 202 ? 5.452 -1.569 -10.970 1.00 95.12 202 TRP A C 1
ATOM 1586 O O . TRP A 1 202 ? 6.477 -1.839 -10.350 1.00 95.12 202 TRP A O 1
ATOM 1596 N N . THR A 1 203 ? 4.594 -2.512 -11.367 1.00 94.69 203 THR A N 1
ATOM 1597 C CA . THR A 1 203 ? 4.749 -3.930 -10.999 1.00 94.69 203 THR A CA 1
ATOM 1598 C C . THR A 1 203 ? 6.062 -4.487 -11.540 1.00 94.69 203 THR A C 1
ATOM 1600 O O . THR A 1 203 ? 6.787 -5.173 -10.830 1.00 94.69 203 THR A O 1
ATOM 1603 N N . LEU A 1 204 ? 6.456 -4.114 -12.760 1.00 93.00 204 LEU A N 1
ATOM 1604 C CA . LEU A 1 204 ? 7.727 -4.556 -13.329 1.00 93.00 204 LEU A CA 1
ATOM 1605 C C . LEU A 1 204 ? 8.959 -3.954 -12.627 1.00 93.00 204 LEU A C 1
ATOM 1607 O O . LEU A 1 204 ? 9.996 -4.622 -12.598 1.00 93.00 204 LEU A O 1
ATOM 1611 N N . LEU A 1 205 ? 8.859 -2.760 -12.026 1.00 91.25 205 LEU A N 1
ATOM 1612 C CA . LEU A 1 205 ? 9.924 -2.151 -11.210 1.00 91.25 205 LEU A CA 1
ATOM 1613 C C . LEU A 1 205 ? 10.038 -2.748 -9.806 1.00 91.25 205 LEU A C 1
ATOM 1615 O O . LEU A 1 205 ? 11.148 -2.964 -9.323 1.00 91.25 205 LEU A O 1
ATOM 1619 N N . HIS A 1 206 ? 8.909 -3.016 -9.157 1.00 90.12 206 HIS A N 1
ATOM 1620 C CA . HIS A 1 206 ? 8.870 -3.347 -7.728 1.00 90.12 206 HIS A CA 1
ATOM 1621 C C . HIS A 1 206 ? 8.658 -4.834 -7.445 1.00 90.12 206 HIS A C 1
ATOM 1623 O O . HIS A 1 206 ? 8.947 -5.292 -6.342 1.00 90.12 206 HIS A O 1
ATOM 1629 N N . GLY A 1 207 ? 8.193 -5.599 -8.433 1.00 90.44 207 GLY A N 1
ATOM 1630 C CA . GLY A 1 207 ? 7.824 -6.996 -8.243 1.00 90.44 207 GLY A CA 1
ATOM 1631 C C . GLY A 1 207 ? 6.689 -7.140 -7.235 1.00 90.44 207 GLY A C 1
ATOM 1632 O O . GLY A 1 207 ? 5.697 -6.415 -7.308 1.00 90.44 207 GLY A O 1
ATOM 1633 N N . TYR A 1 208 ? 6.868 -8.050 -6.282 1.00 89.62 208 TYR A N 1
ATOM 1634 C CA . TYR A 1 208 ? 5.914 -8.370 -5.218 1.00 89.62 208 TYR A CA 1
ATOM 1635 C C . TYR A 1 208 ? 6.166 -7.595 -3.920 1.00 89.62 208 TYR A C 1
ATOM 1637 O O . TYR A 1 208 ? 5.706 -7.998 -2.852 1.00 89.62 208 TYR A O 1
ATOM 1645 N N . ALA A 1 209 ? 6.900 -6.481 -3.984 1.00 91.38 209 ALA A N 1
ATOM 1646 C CA . ALA A 1 209 ? 7.014 -5.580 -2.846 1.00 91.38 209 ALA A CA 1
ATOM 1647 C C . ALA A 1 209 ? 5.629 -5.062 -2.409 1.00 91.38 209 ALA A C 1
ATOM 1649 O O . ALA A 1 209 ? 4.728 -4.865 -3.230 1.00 91.38 209 ALA A O 1
ATOM 1650 N N . VAL A 1 210 ? 5.480 -4.787 -1.110 1.00 94.81 210 VAL A N 1
ATOM 1651 C CA . VAL A 1 210 ? 4.276 -4.151 -0.557 1.00 94.81 210 VAL A CA 1
ATOM 1652 C C . VAL A 1 210 ? 4.049 -2.810 -1.268 1.00 94.81 210 VAL A C 1
ATOM 1654 O O . VAL A 1 210 ? 4.873 -1.892 -1.185 1.00 94.81 210 VAL A O 1
ATOM 1657 N N . ASN A 1 211 ? 2.927 -2.687 -1.980 1.00 95.81 211 ASN A N 1
ATOM 1658 C CA . ASN A 1 211 ? 2.574 -1.476 -2.721 1.00 95.81 211 ASN A CA 1
ATOM 1659 C C . ASN A 1 211 ? 2.176 -0.335 -1.788 1.00 95.81 211 ASN A C 1
ATOM 1661 O O . ASN A 1 211 ? 2.520 0.817 -2.043 1.00 95.81 211 ASN A O 1
ATOM 1665 N N . HIS A 1 212 ? 1.453 -0.660 -0.725 1.00 97.56 212 HIS A N 1
ATOM 1666 C CA . HIS A 1 212 ? 1.192 0.248 0.376 1.00 97.56 212 HIS A CA 1
ATOM 1667 C C . HIS A 1 212 ? 0.802 -0.531 1.623 1.00 97.56 212 HIS A C 1
ATOM 1669 O O . HIS A 1 212 ? 0.315 -1.664 1.557 1.00 97.56 212 HIS A O 1
ATOM 1675 N N . ILE A 1 213 ? 1.012 0.126 2.756 1.00 98.38 213 ILE A N 1
ATOM 1676 C CA . ILE A 1 213 ? 0.359 -0.214 4.013 1.00 98.38 213 ILE A CA 1
ATOM 1677 C C . ILE A 1 213 ? -0.784 0.771 4.240 1.00 98.38 213 ILE A C 1
ATOM 1679 O O . ILE A 1 213 ? -0.696 1.935 3.832 1.00 98.38 213 ILE A O 1
ATOM 1683 N N . ALA A 1 214 ? -1.817 0.321 4.937 1.00 98.62 214 ALA A N 1
ATOM 1684 C CA . ALA A 1 214 ? -2.927 1.154 5.353 1.00 98.62 214 ALA A CA 1
ATOM 1685 C C . ALA A 1 214 ? -3.017 1.199 6.876 1.00 98.62 214 ALA A C 1
ATOM 1687 O O . ALA A 1 214 ? -3.139 0.161 7.522 1.00 98.62 214 ALA A O 1
ATOM 1688 N N . VAL A 1 215 ? -2.957 2.394 7.457 1.00 98.69 215 VAL A N 1
ATOM 1689 C CA . VAL A 1 215 ? -3.057 2.594 8.905 1.00 98.69 215 VAL A CA 1
ATOM 1690 C C . VAL A 1 215 ? -4.522 2.541 9.329 1.00 98.69 215 VAL A C 1
ATOM 1692 O O . VAL A 1 215 ? -5.344 3.297 8.809 1.00 98.69 215 VAL A O 1
ATOM 1695 N N . SER A 1 216 ? -4.844 1.686 10.301 1.00 98.69 216 SER A N 1
ATOM 1696 C CA . SER A 1 216 ? -6.193 1.599 10.875 1.00 98.69 216 SER A CA 1
ATOM 1697 C C . SER A 1 216 ? -6.371 2.638 11.979 1.00 98.69 216 SER A C 1
ATOM 1699 O O . SER A 1 216 ? -5.757 2.545 13.047 1.00 98.69 216 SER A O 1
ATOM 1701 N N . LEU A 1 217 ? -7.255 3.616 11.761 1.00 98.44 217 LEU A N 1
ATOM 1702 C CA . LEU A 1 217 ? -7.618 4.580 12.806 1.00 98.44 217 LEU A CA 1
ATOM 1703 C C . LEU A 1 217 ? -8.366 3.908 13.962 1.00 98.44 217 LEU A C 1
ATOM 1705 O O . LEU A 1 217 ? -8.241 4.339 15.108 1.00 98.44 217 LEU A O 1
ATOM 1709 N N . PHE A 1 218 ? -9.122 2.844 13.682 1.00 98.12 218 PHE A N 1
ATOM 1710 C CA . PHE A 1 218 ? -9.800 2.076 14.720 1.00 98.12 218 PHE A CA 1
ATOM 1711 C C . PHE A 1 218 ? -8.788 1.420 15.664 1.00 98.12 218 PHE A C 1
ATOM 1713 O O . PHE A 1 218 ? -8.856 1.631 16.876 1.00 98.12 218 PHE A O 1
ATOM 1720 N N . GLN A 1 219 ? -7.800 0.705 15.119 1.00 97.69 219 GLN A N 1
ATOM 1721 C CA . GLN A 1 219 ? -6.761 0.067 15.929 1.00 97.69 219 GLN A CA 1
ATOM 1722 C C . GLN A 1 219 ? -5.868 1.086 16.632 1.00 97.69 219 GLN A C 1
ATOM 1724 O O . GLN A 1 219 ? -5.520 0.875 17.791 1.00 97.69 219 GLN A O 1
ATOM 1729 N N . LEU A 1 220 ? -5.545 2.213 15.984 1.00 98.19 220 LEU A N 1
ATOM 1730 C CA . LEU A 1 220 ? -4.807 3.305 16.624 1.00 98.19 220 LEU A CA 1
ATOM 1731 C C . LEU A 1 220 ? -5.535 3.781 17.888 1.00 98.19 220 LEU A C 1
ATOM 1733 O O . LEU A 1 220 ? -4.925 3.879 18.948 1.00 98.19 220 LEU A O 1
ATOM 1737 N N . ARG A 1 221 ? -6.850 4.003 17.800 1.00 97.38 221 ARG A N 1
ATOM 1738 C CA . ARG A 1 221 ? -7.682 4.412 18.940 1.00 97.38 221 ARG A CA 1
ATOM 1739 C C . ARG A 1 221 ? -7.862 3.313 19.987 1.00 97.38 221 ARG A C 1
ATOM 1741 O O . ARG A 1 221 ? -7.951 3.630 21.166 1.00 97.38 221 ARG A O 1
ATOM 1748 N N . LYS A 1 222 ? -7.920 2.037 19.589 1.00 95.75 222 LYS A N 1
ATOM 1749 C CA . LYS A 1 222 ? -7.956 0.909 20.538 1.00 95.75 222 LYS A CA 1
ATOM 1750 C C . LYS A 1 222 ? -6.652 0.781 21.318 1.00 95.75 222 LYS A C 1
ATOM 1752 O O . LYS A 1 222 ? -6.686 0.542 22.519 1.00 95.75 222 LYS A O 1
ATOM 1757 N N . LYS A 1 223 ? -5.518 0.962 20.642 1.00 95.31 223 LYS A N 1
ATOM 1758 C CA . LYS A 1 223 ? -4.185 0.896 21.248 1.00 95.31 223 LYS A CA 1
ATOM 1759 C C . LYS A 1 223 ? -3.880 2.116 22.115 1.00 95.31 223 LYS A C 1
ATOM 1761 O O . LYS A 1 223 ? -3.256 1.979 23.162 1.00 95.31 223 LYS A O 1
ATOM 1766 N N . TYR A 1 224 ? -4.354 3.286 21.696 1.00 96.38 224 TYR A N 1
ATOM 1767 C CA . TYR A 1 224 ? -4.137 4.558 22.371 1.00 96.38 224 TYR A CA 1
ATOM 1768 C C . TYR A 1 224 ? -5.478 5.277 22.617 1.00 96.38 224 TYR A C 1
ATOM 1770 O O . TYR A 1 224 ? -5.852 6.159 21.839 1.00 96.38 224 TYR A O 1
ATOM 1778 N N . PRO A 1 225 ? -6.220 4.936 23.690 1.00 94.38 225 PRO A N 1
ATOM 1779 C CA . PRO A 1 225 ? -7.560 5.483 23.950 1.00 94.38 225 PRO A CA 1
ATOM 1780 C C . PRO A 1 225 ? -7.623 7.013 24.051 1.00 94.38 225 PRO A C 1
ATOM 1782 O O . PRO A 1 225 ? -8.624 7.620 23.666 1.00 94.38 225 PRO A O 1
ATOM 1785 N N . GLU A 1 226 ? -6.530 7.639 24.494 1.00 95.44 226 GLU A N 1
ATOM 1786 C CA . GLU A 1 226 ? -6.387 9.092 24.656 1.00 95.44 226 GLU A CA 1
ATOM 1787 C C . GLU A 1 226 ? -5.911 9.814 23.385 1.00 95.44 226 GLU A C 1
ATOM 1789 O O . GLU A 1 226 ? -5.688 11.024 23.402 1.00 95.44 226 GLU A O 1
ATOM 1794 N N . THR A 1 227 ? -5.756 9.105 22.260 1.00 97.56 227 THR A N 1
ATOM 1795 C CA . THR A 1 227 ? -5.262 9.715 21.021 1.00 97.56 227 THR A CA 1
ATOM 1796 C C . THR A 1 227 ? -6.130 10.904 20.577 1.00 97.56 227 THR A C 1
ATOM 1798 O O . THR A 1 227 ? -7.368 10.835 20.631 1.00 97.56 227 THR A O 1
ATOM 1801 N N . PRO A 1 228 ? -5.520 11.998 20.080 1.00 97.44 228 PRO A N 1
ATOM 1802 C CA . PRO A 1 228 ? -6.265 13.079 19.445 1.00 97.44 228 PRO A CA 1
ATOM 1803 C C . PRO A 1 228 ? -6.775 12.705 18.042 1.00 97.44 228 PRO A C 1
ATOM 1805 O O . PRO A 1 228 ? -7.575 13.444 17.477 1.00 97.44 228 PRO A O 1
ATOM 1808 N N . ILE A 1 229 ? -6.330 11.583 17.462 1.00 98.12 229 ILE A N 1
ATOM 1809 C CA . ILE A 1 229 ? -6.686 11.170 16.100 1.00 98.12 229 ILE A CA 1
ATOM 1810 C C . ILE A 1 229 ? -8.003 10.389 16.128 1.00 98.12 229 ILE A C 1
ATOM 1812 O O . ILE A 1 229 ? -8.027 9.192 16.422 1.00 98.12 229 ILE A O 1
ATOM 1816 N N . ARG A 1 230 ? -9.123 11.065 15.847 1.00 96.19 230 ARG A N 1
ATOM 1817 C CA . ARG A 1 230 ? -10.464 10.459 15.923 1.00 96.19 230 ARG A CA 1
ATOM 1818 C C . ARG A 1 230 ? -11.072 10.185 14.554 1.00 96.19 230 ARG A C 1
ATOM 1820 O O . ARG A 1 230 ? -11.833 9.224 14.429 1.00 96.19 230 ARG A O 1
ATOM 1827 N N . ALA A 1 231 ? -10.700 10.977 13.554 1.00 97.38 231 ALA A N 1
ATOM 1828 C CA . ALA A 1 231 ? -11.119 10.830 12.166 1.00 97.38 231 ALA A CA 1
ATOM 1829 C C . ALA A 1 231 ? -9.960 11.090 11.187 1.00 97.38 231 ALA A C 1
ATOM 1831 O O . ALA A 1 231 ? -8.892 11.573 11.574 1.00 97.38 231 ALA A O 1
ATOM 1832 N N . LEU A 1 232 ? -10.169 10.786 9.902 1.00 97.75 232 LEU A N 1
ATOM 1833 C CA . LEU A 1 232 ? -9.165 11.013 8.851 1.00 97.75 232 LEU A CA 1
ATOM 1834 C C . LEU A 1 232 ? -8.735 12.483 8.739 1.00 97.75 232 LEU A C 1
ATOM 1836 O O . LEU A 1 232 ? -7.578 12.766 8.436 1.00 97.75 232 LEU A O 1
ATOM 1840 N N . GLU A 1 233 ? -9.629 13.427 9.028 1.00 96.94 233 GLU A N 1
ATOM 1841 C CA . GLU A 1 233 ? -9.318 14.856 9.062 1.00 96.94 233 GLU A CA 1
ATOM 1842 C C . GLU A 1 233 ? -8.278 15.207 10.146 1.00 96.94 233 GLU A C 1
ATOM 1844 O O . GLU A 1 233 ? -7.517 16.162 9.986 1.00 96.94 233 GLU A O 1
ATOM 1849 N N . ASP A 1 234 ? -8.198 14.442 11.239 1.00 98.12 234 ASP A N 1
ATOM 1850 C CA . ASP A 1 234 ? -7.213 14.677 12.301 1.00 98.12 234 ASP A CA 1
ATOM 1851 C C . ASP A 1 234 ? -5.815 14.178 11.918 1.00 98.12 234 ASP A C 1
ATOM 1853 O O . ASP A 1 234 ? -4.823 14.745 12.377 1.00 98.12 234 ASP A O 1
ATOM 1857 N N . VAL A 1 235 ? -5.719 13.185 11.024 1.00 97.88 235 VAL A N 1
ATOM 1858 C CA . VAL A 1 235 ? -4.441 12.754 10.429 1.00 97.88 235 VAL A CA 1
ATOM 1859 C C . VAL A 1 235 ? -3.819 13.908 9.645 1.00 97.88 235 VAL A C 1
ATOM 1861 O O . VAL A 1 235 ? -2.643 14.221 9.825 1.00 97.88 235 VAL A O 1
ATOM 1864 N N . ASP A 1 236 ? -4.620 14.587 8.823 1.00 93.88 236 ASP A N 1
ATOM 1865 C CA . ASP A 1 236 ? -4.174 15.743 8.042 1.00 93.88 236 ASP A CA 1
ATOM 1866 C C . ASP A 1 236 ? -3.698 16.889 8.945 1.00 93.88 236 ASP A C 1
ATOM 1868 O O . ASP A 1 236 ? -2.587 17.397 8.780 1.00 93.88 236 ASP A O 1
ATOM 1872 N N . LYS A 1 237 ? -4.468 17.224 9.991 1.00 95.88 237 LYS A N 1
ATOM 1873 C CA . LYS A 1 237 ? -4.051 18.218 10.997 1.00 95.88 237 LYS A CA 1
ATOM 1874 C C . LYS A 1 237 ? -2.744 17.823 11.686 1.00 95.88 237 LYS A C 1
ATOM 1876 O O . LYS A 1 237 ? -1.855 18.661 11.845 1.00 95.88 237 LYS A O 1
ATOM 1881 N N . ALA A 1 238 ? -2.609 16.556 12.082 1.00 97.06 238 ALA A N 1
ATOM 1882 C CA . ALA A 1 238 ? -1.397 16.058 12.719 1.00 97.06 238 ALA A CA 1
ATOM 1883 C C . ALA A 1 238 ? -0.187 16.172 11.784 1.00 97.06 238 ALA A C 1
ATOM 1885 O O . ALA A 1 238 ? 0.899 16.538 12.236 1.00 97.06 238 ALA A O 1
ATOM 1886 N N . PHE A 1 239 ? -0.360 15.907 10.487 1.00 97.06 239 PHE A N 1
ATOM 1887 C CA . PHE A 1 239 ? 0.717 15.999 9.499 1.00 97.06 239 PHE A CA 1
ATOM 1888 C C . PHE A 1 239 ? 1.081 17.444 9.187 1.00 97.06 239 PHE A C 1
ATOM 1890 O O . PHE A 1 239 ? 2.268 17.761 9.116 1.00 97.06 239 PHE A O 1
ATOM 1897 N N . ALA A 1 240 ? 0.096 18.336 9.085 1.00 95.19 240 ALA A N 1
ATOM 1898 C CA . ALA A 1 240 ? 0.319 19.769 8.917 1.00 95.19 240 ALA A CA 1
ATOM 1899 C C . ALA A 1 240 ? 1.146 20.374 10.069 1.00 95.19 240 ALA A C 1
ATOM 1901 O O . ALA A 1 240 ? 1.928 21.299 9.848 1.00 95.19 240 ALA A O 1
ATOM 1902 N N . ALA A 1 241 ? 1.029 19.822 11.282 1.00 93.12 241 ALA A N 1
ATOM 1903 C CA . ALA A 1 241 ? 1.813 20.229 12.449 1.00 93.12 241 ALA A CA 1
ATOM 1904 C C . ALA A 1 241 ? 3.249 19.655 12.485 1.00 93.12 241 ALA A C 1
ATOM 1906 O O . ALA A 1 241 ? 4.030 20.018 13.366 1.00 93.12 241 ALA A O 1
ATOM 1907 N N . ASN A 1 242 ? 3.625 18.770 11.555 1.00 95.19 242 ASN A N 1
ATOM 1908 C CA . ASN A 1 242 ? 4.949 18.147 11.496 1.00 95.19 242 ASN A CA 1
ATOM 1909 C C . ASN A 1 242 ? 5.723 18.629 10.262 1.00 95.19 242 ASN A C 1
ATOM 1911 O O . ASN A 1 242 ? 5.320 18.380 9.133 1.00 95.19 242 ASN A O 1
ATOM 1915 N N . ALA A 1 243 ? 6.887 19.255 10.453 1.00 93.88 243 ALA A N 1
ATOM 1916 C CA . ALA A 1 243 ? 7.666 19.837 9.354 1.00 93.88 243 ALA A CA 1
ATOM 1917 C C . ALA A 1 243 ? 8.066 18.835 8.248 1.00 93.88 243 ALA A C 1
ATOM 1919 O O . ALA A 1 243 ? 8.165 19.224 7.082 1.00 93.88 243 ALA A O 1
ATOM 1920 N N . ALA A 1 244 ? 8.276 17.558 8.586 1.00 93.44 244 ALA A N 1
ATOM 1921 C CA . ALA A 1 244 ? 8.622 16.515 7.620 1.00 93.44 244 ALA A CA 1
ATOM 1922 C C . ALA A 1 244 ? 7.408 16.029 6.807 1.00 93.44 244 ALA A C 1
ATOM 1924 O O . ALA A 1 244 ? 7.579 15.559 5.681 1.00 93.44 244 ALA A O 1
ATOM 1925 N N . LEU A 1 245 ? 6.193 16.160 7.352 1.00 95.62 245 LEU A N 1
ATOM 1926 C CA . LEU A 1 245 ? 4.953 15.645 6.759 1.00 95.62 245 LEU A CA 1
ATOM 1927 C C . LEU A 1 245 ? 4.063 16.743 6.158 1.00 95.62 245 LEU A C 1
ATOM 1929 O O . LEU A 1 245 ? 3.348 16.481 5.197 1.00 95.62 245 LEU A O 1
ATOM 1933 N N . ALA A 1 246 ? 4.163 17.983 6.639 1.00 94.19 246 ALA A N 1
ATOM 1934 C CA . ALA A 1 246 ? 3.288 19.102 6.278 1.00 94.19 246 ALA A CA 1
ATOM 1935 C C . ALA A 1 246 ? 3.283 19.448 4.782 1.00 94.19 246 ALA A C 1
ATOM 1937 O O . ALA A 1 246 ? 2.356 20.081 4.286 1.00 94.19 246 ALA A O 1
ATOM 1938 N N . ARG A 1 247 ? 4.337 19.059 4.055 1.00 91.69 247 ARG A N 1
ATOM 1939 C CA . ARG A 1 247 ? 4.478 19.284 2.606 1.00 91.69 247 ARG A CA 1
ATOM 1940 C C . ARG A 1 247 ? 4.329 18.009 1.783 1.00 91.69 247 ARG A C 1
ATOM 1942 O O . ARG A 1 247 ? 4.631 18.025 0.588 1.00 91.69 247 ARG A O 1
ATOM 1949 N N . LYS A 1 248 ? 3.932 16.894 2.399 1.00 92.56 248 LYS A N 1
ATOM 1950 C CA . LYS A 1 248 ? 3.716 15.656 1.658 1.00 92.56 248 LYS A CA 1
ATOM 1951 C C . LYS A 1 248 ? 2.440 15.787 0.823 1.00 92.56 248 LYS A C 1
ATOM 1953 O O . LYS A 1 248 ? 1.410 16.200 1.350 1.00 92.56 248 LYS A O 1
ATOM 1958 N N . PRO A 1 249 ? 2.508 15.485 -0.482 1.00 93.31 249 PRO A N 1
ATOM 1959 C CA . PRO A 1 249 ? 1.341 15.541 -1.348 1.00 93.31 249 PRO A CA 1
ATOM 1960 C C . PRO A 1 249 ? 0.328 14.463 -0.951 1.00 93.31 249 PRO A C 1
ATOM 1962 O O . PRO A 1 249 ? 0.670 13.283 -0.892 1.00 93.31 249 PRO A O 1
ATOM 1965 N N . TRP A 1 250 ? -0.913 14.873 -0.708 1.00 94.62 250 TRP A N 1
ATOM 1966 C CA . TRP A 1 250 ? -2.057 13.977 -0.550 1.00 94.62 250 TRP A CA 1
ATOM 1967 C C . TRP A 1 250 ? -2.595 13.559 -1.917 1.00 94.62 250 TRP A C 1
ATOM 1969 O O . TRP A 1 250 ? -2.595 14.353 -2.858 1.00 94.62 250 TRP A O 1
ATOM 1979 N N . ASN A 1 251 ? -3.119 12.343 -2.036 1.00 94.12 251 ASN A N 1
ATOM 1980 C CA . ASN A 1 251 ? -3.944 11.993 -3.183 1.00 94.12 251 ASN A CA 1
ATOM 1981 C C . ASN A 1 251 ? -5.308 12.687 -3.038 1.00 94.12 251 ASN A C 1
ATOM 1983 O O . ASN A 1 251 ? -6.178 12.214 -2.309 1.00 94.12 251 ASN A O 1
ATOM 1987 N N . ASP A 1 252 ? -5.503 13.786 -3.767 1.00 92.44 252 ASP A N 1
ATOM 1988 C CA . ASP A 1 252 ? -6.754 14.556 -3.779 1.00 92.44 252 ASP A CA 1
ATOM 1989 C C . ASP A 1 252 ? -7.673 14.188 -4.968 1.00 92.44 252 ASP A C 1
ATOM 1991 O O . ASP A 1 252 ? -8.731 14.796 -5.152 1.00 92.44 252 ASP A O 1
ATOM 1995 N N . ARG A 1 253 ? -7.315 13.185 -5.790 1.00 88.38 253 ARG A N 1
ATOM 1996 C CA . ARG A 1 253 ? -8.173 12.723 -6.895 1.00 88.38 253 ARG A CA 1
ATOM 1997 C C . ARG A 1 253 ? -9.461 12.130 -6.330 1.00 88.38 253 ARG A C 1
ATOM 1999 O O . ARG A 1 253 ? -9.395 11.233 -5.503 1.00 88.38 253 ARG A O 1
ATOM 2006 N N . GLY A 1 254 ? -10.608 12.648 -6.773 1.00 84.88 254 GLY A N 1
ATOM 2007 C CA . GLY A 1 254 ? -11.922 12.299 -6.216 1.00 84.88 254 GLY A CA 1
ATOM 2008 C C . GLY A 1 254 ? -12.157 12.799 -4.783 1.00 84.88 254 GLY A C 1
ATOM 2009 O O . GLY A 1 254 ? -13.079 12.343 -4.115 1.00 84.88 254 GLY A O 1
ATOM 2010 N N . GLY A 1 255 ? -11.350 13.763 -4.324 1.00 91.94 255 GLY A N 1
ATOM 2011 C CA . GLY A 1 255 ? -11.357 14.287 -2.960 1.00 91.94 255 GLY A CA 1
ATOM 2012 C C . GLY A 1 255 ? -10.284 13.636 -2.086 1.00 91.94 255 GLY A C 1
ATOM 2013 O O . GLY A 1 255 ? -9.831 12.526 -2.354 1.00 91.94 255 GLY A O 1
ATOM 2014 N N . ARG A 1 256 ? -9.851 14.331 -1.027 1.00 93.75 256 ARG A N 1
ATOM 2015 C CA . ARG A 1 256 ? -8.830 13.822 -0.090 1.00 93.75 256 ARG A CA 1
ATOM 2016 C C . ARG A 1 256 ? -9.285 12.564 0.643 1.00 93.75 256 ARG A C 1
ATOM 2018 O O . ARG A 1 256 ? -8.518 11.618 0.792 1.00 93.75 256 ARG A O 1
ATOM 2025 N N . ILE A 1 257 ? -10.540 12.577 1.089 1.00 96.44 257 ILE A N 1
ATOM 2026 C CA . ILE A 1 257 ? -11.191 11.464 1.776 1.00 96.44 257 ILE A CA 1
ATOM 2027 C C . ILE A 1 257 ? -12.189 10.842 0.809 1.00 96.44 257 ILE A C 1
ATOM 2029 O O . ILE A 1 257 ? -13.221 11.441 0.501 1.00 96.44 257 ILE A O 1
ATOM 2033 N N . LYS A 1 258 ? -11.868 9.635 0.352 1.00 96.00 258 LYS A N 1
ATOM 2034 C CA . LYS A 1 258 ? -12.735 8.790 -0.461 1.00 96.00 258 LYS A CA 1
ATOM 2035 C C . LYS A 1 258 ? -13.724 8.116 0.465 1.00 96.00 258 LYS A C 1
ATOM 2037 O O . LYS A 1 258 ? -13.320 7.526 1.466 1.00 96.00 258 LYS A O 1
ATOM 2042 N N . ARG A 1 259 ? -15.011 8.231 0.158 1.00 95.50 259 ARG A N 1
ATOM 2043 C CA . ARG A 1 259 ? -16.089 7.640 0.953 1.00 95.50 259 ARG A CA 1
ATOM 2044 C C . ARG A 1 259 ? -16.819 6.644 0.074 1.00 95.50 259 ARG A C 1
ATOM 2046 O O . ARG A 1 259 ? -17.264 6.998 -1.014 1.00 95.50 259 ARG A O 1
ATOM 2053 N N . SER A 1 260 ? -16.937 5.423 0.580 1.00 93.62 260 SER A N 1
ATOM 2054 C CA . SER A 1 260 ? -17.775 4.401 -0.042 1.00 93.62 260 SER A CA 1
ATOM 2055 C C . SER A 1 260 ? -19.230 4.873 -0.137 1.00 93.62 260 SER A C 1
ATOM 2057 O O . SER A 1 260 ? -19.646 5.710 0.671 1.00 93.62 260 SER A O 1
ATOM 2059 N N . PRO A 1 261 ? -20.035 4.327 -1.067 1.00 91.62 261 PRO A N 1
ATOM 2060 C CA . PRO A 1 261 ? -21.448 4.687 -1.192 1.00 91.62 261 PRO A CA 1
ATOM 2061 C C . PRO A 1 261 ? -22.256 4.495 0.100 1.00 91.62 261 PRO A C 1
ATOM 2063 O O . PRO A 1 261 ? -23.150 5.286 0.384 1.00 91.62 261 PRO A O 1
ATOM 2066 N N . SER A 1 262 ? -21.918 3.483 0.909 1.00 91.75 262 SER A N 1
ATOM 2067 C CA . SER A 1 262 ? -22.538 3.245 2.221 1.00 91.75 262 SER A CA 1
ATOM 2068 C C . SER A 1 262 ? -22.110 4.256 3.291 1.00 91.75 262 SER A C 1
ATOM 2070 O O . SER A 1 262 ? -22.738 4.349 4.342 1.00 91.75 262 SER A O 1
ATOM 2072 N N . GLY A 1 263 ? -21.022 4.996 3.057 1.00 94.44 263 GLY A N 1
ATOM 2073 C CA . GLY A 1 263 ? -20.398 5.882 4.036 1.00 94.44 263 GLY A CA 1
ATOM 2074 C C . GLY A 1 263 ? -19.655 5.150 5.157 1.00 94.44 263 GLY A C 1
ATOM 2075 O O . GLY A 1 263 ? -19.130 5.811 6.051 1.00 94.44 263 GLY A O 1
ATOM 2076 N N . LEU A 1 264 ? -19.584 3.813 5.120 1.00 96.25 264 LEU A N 1
ATOM 2077 C CA . LEU A 1 264 ? -19.017 3.007 6.205 1.00 96.25 264 LEU A CA 1
ATOM 2078 C C . LEU A 1 264 ? -17.520 2.713 6.043 1.00 96.25 264 LEU A C 1
ATOM 2080 O O . LEU A 1 264 ? -16.859 2.325 7.000 1.00 96.25 264 LEU A O 1
ATOM 2084 N N . LEU A 1 265 ? -16.973 2.915 4.847 1.00 96.75 265 LEU A N 1
ATOM 2085 C CA . LEU A 1 265 ? -15.539 2.852 4.568 1.00 96.75 265 LEU A CA 1
ATOM 2086 C C . LEU A 1 265 ? -15.053 4.199 4.038 1.00 96.75 265 LEU A C 1
ATOM 2088 O O . LEU A 1 265 ? -15.539 4.675 3.002 1.00 96.75 265 LEU A O 1
ATOM 2092 N N . LEU A 1 266 ? -14.094 4.789 4.749 1.00 97.88 266 LEU A N 1
ATOM 2093 C CA . LEU A 1 266 ? -13.435 6.033 4.389 1.00 97.88 266 LEU A CA 1
ATOM 2094 C C . LEU A 1 266 ? -11.929 5.809 4.277 1.00 97.88 266 LEU A C 1
ATOM 2096 O O . LEU A 1 266 ? -11.329 5.145 5.124 1.00 97.88 266 LEU A O 1
ATOM 2100 N N . GLN A 1 267 ? -11.323 6.386 3.242 1.00 98.00 267 GLN A N 1
ATOM 2101 C CA . GLN A 1 267 ? -9.916 6.169 2.911 1.00 98.00 267 GLN A CA 1
ATOM 2102 C C . GLN A 1 267 ? -9.259 7.477 2.463 1.00 98.00 267 GLN A C 1
ATOM 2104 O O . GLN A 1 267 ? -9.855 8.269 1.728 1.00 98.00 267 GLN A O 1
ATOM 2109 N N . SER A 1 268 ? -8.016 7.705 2.872 1.00 97.75 268 SER A N 1
ATOM 2110 C CA . SER A 1 268 ? -7.155 8.769 2.347 1.00 97.75 268 SER A CA 1
ATOM 2111 C C . SER A 1 268 ? -5.731 8.249 2.185 1.00 97.75 268 SER A C 1
ATOM 2113 O O . SER A 1 268 ? -5.332 7.304 2.855 1.00 97.75 268 SER A O 1
ATOM 2115 N N . SER A 1 269 ? -4.940 8.834 1.291 1.00 97.56 269 SER A N 1
ATOM 2116 C CA . SER A 1 269 ? -3.556 8.396 1.083 1.00 97.56 269 SER A CA 1
ATOM 2117 C C . SER A 1 269 ? -2.639 9.551 0.724 1.00 97.56 269 SER A C 1
ATOM 2119 O O . SER A 1 269 ? -3.069 10.567 0.170 1.00 97.56 269 SER A O 1
ATOM 2121 N N . LEU A 1 270 ? -1.356 9.385 1.034 1.00 96.19 270 LEU A N 1
ATOM 2122 C CA . LEU A 1 270 ? -0.311 10.222 0.455 1.00 96.19 270 LEU A CA 1
ATOM 2123 C C . LEU A 1 270 ? -0.000 9.745 -0.969 1.00 96.19 270 LEU A C 1
ATOM 2125 O O . LEU A 1 270 ? -0.188 8.575 -1.304 1.00 96.19 270 LEU A O 1
ATOM 2129 N N . MET A 1 271 ? 0.518 10.639 -1.806 1.00 94.88 271 MET A N 1
ATOM 2130 C CA . MET A 1 271 ? 1.130 10.240 -3.072 1.00 94.88 271 MET A CA 1
ATOM 2131 C C . MET A 1 271 ? 2.453 9.517 -2.801 1.00 94.88 271 MET A C 1
ATOM 2133 O O . MET A 1 271 ? 3.179 9.845 -1.860 1.00 94.88 271 MET A O 1
ATOM 2137 N N . SER A 1 272 ? 2.790 8.565 -3.668 1.00 92.00 272 SER A N 1
ATOM 2138 C CA . SER A 1 272 ? 4.054 7.829 -3.599 1.00 92.00 272 SER A CA 1
ATOM 2139 C C . SER A 1 272 ? 5.274 8.737 -3.729 1.00 92.00 272 SER A C 1
ATOM 2141 O O . SER A 1 272 ? 5.279 9.745 -4.451 1.00 92.00 272 SER A O 1
ATOM 2143 N N . GLU A 1 273 ? 6.351 8.342 -3.057 1.00 86.00 273 GLU A N 1
ATOM 2144 C CA . GLU A 1 273 ? 7.640 9.001 -3.217 1.00 86.00 273 GLU A CA 1
ATOM 2145 C C . GLU A 1 273 ? 8.454 8.364 -4.342 1.00 86.00 273 GLU A C 1
ATOM 2147 O O . GLU A 1 273 ? 8.439 7.143 -4.495 1.00 86.00 273 GLU A O 1
ATOM 2152 N N . PRO A 1 274 ? 9.187 9.159 -5.140 1.00 87.44 274 PRO A N 1
ATOM 2153 C CA . PRO A 1 274 ? 10.046 8.595 -6.165 1.00 87.44 274 PRO A CA 1
ATOM 2154 C C . PRO A 1 274 ? 11.228 7.819 -5.574 1.00 87.44 274 PRO A C 1
ATOM 2156 O O . PRO A 1 274 ? 11.972 8.341 -4.743 1.00 87.44 274 PRO A O 1
ATOM 2159 N N . HIS A 1 275 ? 11.454 6.626 -6.110 1.00 86.56 275 HIS A N 1
ATOM 2160 C CA . HIS A 1 275 ? 12.606 5.763 -5.879 1.00 86.56 275 HIS A CA 1
ATOM 2161 C C . HIS A 1 275 ? 13.639 5.875 -6.985 1.00 86.56 275 HIS A C 1
ATOM 2163 O O . HIS A 1 275 ? 13.302 6.180 -8.130 1.00 86.56 275 HIS A O 1
ATOM 2169 N N . ARG A 1 276 ? 14.907 5.633 -6.648 1.00 89.19 276 ARG A N 1
ATOM 2170 C CA . ARG A 1 276 ? 16.000 5.628 -7.626 1.00 89.19 276 ARG A CA 1
ATOM 2171 C C . ARG A 1 276 ? 16.173 4.224 -8.190 1.00 89.19 276 ARG A C 1
ATOM 2173 O O . ARG A 1 276 ? 16.351 3.286 -7.429 1.00 89.19 276 ARG A O 1
ATOM 2180 N N . PHE A 1 277 ? 16.149 4.113 -9.513 1.00 88.75 277 PHE A N 1
ATOM 2181 C CA . PHE A 1 277 ? 16.369 2.867 -10.249 1.00 88.75 277 PHE A CA 1
ATOM 2182 C C . PHE A 1 277 ? 17.432 3.061 -11.320 1.00 88.75 277 PHE A C 1
ATOM 2184 O O . PHE A 1 277 ? 17.419 4.082 -12.015 1.00 88.75 277 PHE A O 1
ATOM 2191 N N . ASN A 1 278 ? 18.306 2.072 -11.501 1.00 90.38 278 ASN A N 1
ATOM 2192 C CA . ASN A 1 278 ? 19.324 2.090 -12.545 1.00 90.38 278 ASN A CA 1
ATOM 2193 C C . ASN A 1 278 ? 18.869 1.206 -13.703 1.00 90.38 278 ASN A C 1
ATOM 2195 O O . ASN A 1 278 ? 19.074 -0.002 -13.716 1.00 90.38 278 ASN A O 1
ATOM 2199 N N . LEU A 1 279 ? 18.252 1.821 -14.712 1.00 91.00 279 LEU A N 1
ATOM 2200 C CA . LEU A 1 279 ? 17.726 1.082 -15.855 1.00 91.00 279 LEU A CA 1
ATOM 2201 C C . LEU A 1 279 ? 18.781 0.957 -16.954 1.00 91.00 279 LEU A C 1
ATOM 2203 O O . LEU A 1 279 ? 19.432 1.945 -17.317 1.00 91.00 279 LEU A O 1
ATOM 2207 N N . TYR A 1 280 ? 18.894 -0.243 -17.531 1.00 91.31 280 TYR A N 1
ATOM 2208 C CA . TYR A 1 280 ? 19.700 -0.475 -18.728 1.00 91.31 280 TYR A CA 1
ATOM 2209 C C . TYR A 1 280 ? 19.244 0.465 -19.847 1.00 91.31 280 TYR A C 1
ATOM 2211 O O . TYR A 1 280 ? 18.051 0.543 -20.174 1.00 91.31 280 TYR A O 1
ATOM 2219 N N . LYS A 1 281 ? 20.197 1.184 -20.441 1.00 92.19 281 LYS A N 1
ATOM 2220 C CA . LYS A 1 281 ? 19.944 2.123 -21.532 1.00 92.19 281 LYS A CA 1
ATOM 2221 C C . LYS A 1 281 ? 20.362 1.535 -22.873 1.00 92.19 281 LYS A C 1
ATOM 2223 O O . LYS A 1 281 ? 19.560 1.553 -23.805 1.00 92.19 281 LYS A O 1
ATOM 2228 N N . GLN A 1 282 ? 21.608 1.081 -22.971 1.00 91.56 282 GLN A N 1
ATOM 2229 C CA . GLN A 1 282 ? 22.208 0.555 -24.197 1.00 91.56 282 GLN A CA 1
ATOM 2230 C C . GLN A 1 282 ? 23.519 -0.173 -23.889 1.00 91.56 282 GLN A C 1
ATOM 2232 O O . GLN A 1 282 ? 24.135 0.080 -22.856 1.00 91.56 282 GLN A O 1
ATOM 2237 N N . THR A 1 283 ? 23.977 -0.992 -24.830 1.00 90.62 283 THR A N 1
ATOM 2238 C CA . THR A 1 283 ? 25.333 -1.548 -24.849 1.00 90.62 283 THR A CA 1
ATOM 2239 C C . THR A 1 283 ? 26.191 -0.699 -25.778 1.00 90.62 283 THR A C 1
ATOM 2241 O O . THR A 1 283 ? 25.740 -0.305 -26.857 1.00 90.62 283 THR A O 1
ATOM 2244 N N . GLN A 1 284 ? 27.406 -0.379 -25.352 1.00 92.06 284 GLN A N 1
ATOM 2245 C CA . GLN A 1 284 ? 28.356 0.419 -26.111 1.00 92.06 284 GLN A CA 1
ATOM 2246 C C . GLN A 1 284 ? 29.620 -0.397 -26.381 1.00 92.06 284 GLN A C 1
ATOM 2248 O O . GLN A 1 284 ? 30.192 -0.981 -25.467 1.00 92.06 284 GLN A O 1
ATOM 2253 N N . ALA A 1 285 ? 30.076 -0.398 -27.636 1.00 92.38 285 ALA A N 1
ATOM 2254 C CA . ALA A 1 285 ? 31.378 -0.952 -27.979 1.00 92.38 285 ALA A CA 1
ATOM 2255 C C . ALA A 1 285 ? 32.487 -0.068 -27.391 1.00 92.38 285 ALA A C 1
ATOM 2257 O O . ALA A 1 285 ? 32.501 1.151 -27.595 1.00 92.38 285 ALA A O 1
ATOM 2258 N N . ILE A 1 286 ? 33.421 -0.689 -26.681 1.00 91.62 286 ILE A N 1
ATOM 2259 C CA . ILE A 1 286 ? 34.575 -0.042 -26.063 1.00 91.62 286 ILE A CA 1
ATOM 2260 C C . ILE A 1 286 ? 35.864 -0.783 -26.444 1.00 91.62 286 ILE A C 1
ATOM 2262 O O . ILE A 1 286 ? 35.849 -1.894 -26.970 1.00 91.62 286 ILE A O 1
ATOM 2266 N N . ARG A 1 287 ? 37.013 -0.160 -26.172 1.00 91.56 287 ARG A N 1
ATOM 2267 C CA . ARG A 1 287 ? 38.320 -0.829 -26.215 1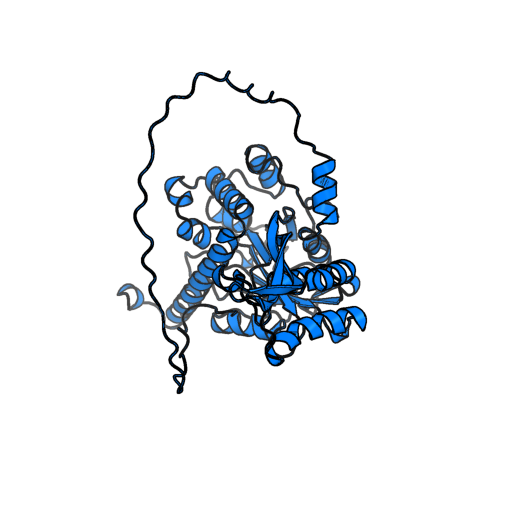.00 91.56 287 ARG A CA 1
ATOM 2268 C C . ARG A 1 287 ? 38.770 -1.074 -24.784 1.00 91.56 287 ARG A C 1
ATOM 2270 O O . ARG A 1 287 ? 38.927 -0.121 -24.023 1.00 91.56 287 ARG A O 1
ATOM 2277 N N . ASN A 1 288 ? 38.994 -2.330 -24.411 1.00 87.50 288 ASN A N 1
ATOM 2278 C CA . ASN A 1 288 ? 39.486 -2.638 -23.068 1.00 87.50 288 ASN A CA 1
ATOM 2279 C C . ASN A 1 288 ? 40.958 -2.234 -22.891 1.00 87.50 288 ASN A C 1
ATOM 2281 O O . ASN A 1 288 ? 41.640 -1.832 -23.836 1.00 87.50 288 ASN A O 1
ATOM 2285 N N . ARG A 1 289 ? 41.488 -2.391 -21.670 1.00 89.06 289 ARG A N 1
ATOM 2286 C CA . ARG A 1 289 ? 42.876 -2.021 -21.317 1.00 89.06 289 ARG A CA 1
ATOM 2287 C C . ARG A 1 289 ? 43.970 -2.707 -22.154 1.00 89.06 289 ARG A C 1
ATOM 2289 O O . ARG A 1 289 ? 45.133 -2.344 -22.034 1.00 89.06 289 ARG A O 1
ATOM 2296 N N . TYR A 1 290 ? 43.610 -3.708 -22.960 1.00 90.38 290 TYR A N 1
ATOM 2297 C CA . TYR A 1 290 ? 44.503 -4.437 -23.862 1.00 90.38 290 TYR A CA 1
ATOM 2298 C C . TYR A 1 290 ? 44.308 -4.057 -25.338 1.00 90.38 290 TYR A C 1
ATOM 2300 O O . TYR A 1 290 ? 44.849 -4.726 -26.214 1.00 90.38 290 TYR A O 1
ATOM 2308 N N . GLY A 1 291 ? 43.509 -3.026 -25.628 1.00 86.94 291 GLY A N 1
ATOM 2309 C CA . GLY A 1 291 ? 43.223 -2.576 -26.989 1.00 86.94 291 GLY A CA 1
ATOM 2310 C C . GLY A 1 291 ? 42.339 -3.531 -27.794 1.00 86.94 291 GLY A C 1
ATOM 2311 O O . GLY A 1 291 ? 42.260 -3.384 -29.012 1.00 86.94 291 GLY A O 1
ATOM 2312 N N . ARG A 1 292 ? 41.670 -4.502 -27.156 1.00 90.25 292 ARG A N 1
ATOM 2313 C CA . ARG A 1 292 ? 40.712 -5.403 -27.822 1.00 90.25 292 ARG A CA 1
ATOM 2314 C C . ARG A 1 292 ? 39.305 -4.815 -27.778 1.00 90.25 292 ARG A C 1
ATOM 2316 O O . ARG A 1 292 ? 38.985 -4.106 -26.825 1.00 90.25 292 ARG A O 1
ATOM 2323 N N . ASP A 1 293 ? 38.516 -5.101 -28.813 1.00 92.50 293 ASP A N 1
ATOM 2324 C CA . ASP A 1 293 ? 37.086 -4.785 -28.829 1.00 92.50 293 ASP A CA 1
ATOM 2325 C C . ASP A 1 293 ? 36.395 -5.512 -27.673 1.00 92.50 293 ASP A C 1
ATOM 2327 O O . ASP A 1 293 ? 36.689 -6.678 -27.393 1.00 92.50 293 ASP A O 1
ATOM 2331 N N . ASP A 1 294 ? 35.544 -4.777 -26.974 1.00 91.56 294 ASP A N 1
ATOM 2332 C CA . ASP A 1 294 ? 34.800 -5.217 -25.803 1.00 91.56 294 ASP A CA 1
ATOM 2333 C C . ASP A 1 294 ? 33.459 -4.467 -25.769 1.00 91.56 294 ASP A C 1
ATOM 2335 O O . ASP A 1 294 ? 33.252 -3.509 -26.523 1.00 91.56 294 ASP A O 1
ATOM 2339 N N . GLU A 1 295 ? 32.545 -4.883 -24.904 1.00 89.69 295 GLU A N 1
ATOM 2340 C CA . GLU A 1 295 ? 31.227 -4.262 -24.767 1.00 89.69 295 GLU A CA 1
ATOM 2341 C C . GLU A 1 295 ? 30.969 -3.854 -23.318 1.00 89.69 295 GLU A C 1
ATOM 2343 O O . GLU A 1 295 ? 31.262 -4.594 -22.381 1.00 89.69 295 GLU A O 1
ATOM 2348 N N . GLU A 1 296 ? 30.401 -2.666 -23.134 1.00 88.56 296 GLU A N 1
ATOM 2349 C CA . GLU A 1 296 ? 30.003 -2.154 -21.826 1.00 88.56 296 GLU A CA 1
ATOM 2350 C C . GLU A 1 296 ? 28.503 -1.857 -21.802 1.00 88.56 296 GLU A C 1
ATOM 2352 O O . GLU A 1 296 ? 27.956 -1.186 -22.684 1.00 88.56 296 GLU A O 1
ATOM 2357 N N . GLU A 1 297 ? 27.825 -2.353 -20.770 1.00 90.00 297 GLU A N 1
ATOM 2358 C CA . GLU A 1 297 ? 26.422 -2.047 -20.510 1.00 90.00 297 GLU A CA 1
ATOM 2359 C C . GLU A 1 297 ? 26.301 -0.700 -19.795 1.00 90.00 297 GLU A C 1
ATOM 2361 O O . GLU A 1 297 ? 26.808 -0.504 -18.691 1.00 90.00 297 GLU A O 1
ATOM 2366 N N . ILE A 1 298 ? 25.588 0.240 -20.413 1.00 90.62 298 ILE A N 1
ATOM 2367 C CA . ILE A 1 298 ? 25.378 1.575 -19.861 1.00 90.62 298 ILE A CA 1
ATOM 2368 C C . ILE A 1 298 ? 24.028 1.626 -19.149 1.00 90.62 298 ILE A C 1
ATOM 2370 O O . ILE A 1 298 ? 22.966 1.498 -19.770 1.00 90.62 298 ILE A O 1
ATOM 2374 N N . PHE A 1 299 ? 24.073 1.904 -17.849 1.00 91.50 299 PHE A N 1
ATOM 2375 C CA . PHE A 1 299 ? 22.904 2.144 -17.008 1.00 91.50 299 PHE A CA 1
ATOM 2376 C C . PHE A 1 299 ? 22.714 3.640 -16.762 1.00 91.50 299 PHE A C 1
ATOM 2378 O O . PHE A 1 299 ? 23.666 4.423 -16.752 1.00 91.50 299 PHE A O 1
ATOM 2385 N N . LYS A 1 300 ? 21.462 4.057 -16.572 1.00 92.56 300 LYS A N 1
ATOM 2386 C CA . LYS A 1 300 ? 21.129 5.424 -16.166 1.00 92.56 300 LYS A CA 1
ATOM 2387 C C . LYS A 1 300 ? 20.187 5.393 -14.971 1.00 92.56 300 LYS A C 1
ATOM 2389 O O . LYS A 1 300 ? 19.221 4.637 -14.970 1.00 92.56 300 LYS A O 1
ATOM 2394 N N . GLU A 1 301 ? 20.445 6.272 -14.009 1.00 92.94 301 GLU A N 1
ATOM 2395 C CA . GLU A 1 301 ? 19.576 6.457 -12.852 1.00 92.94 301 GLU A CA 1
ATOM 2396 C C . GLU A 1 301 ? 18.310 7.250 -13.226 1.00 92.94 301 GLU A C 1
ATOM 2398 O O . GLU A 1 301 ? 18.369 8.293 -13.892 1.00 92.94 301 GLU A O 1
ATOM 2403 N N . TYR A 1 302 ? 17.158 6.769 -12.763 1.00 91.81 302 TYR A N 1
ATOM 2404 C CA . TYR A 1 302 ? 15.852 7.405 -12.896 1.00 91.81 302 TYR A CA 1
ATOM 2405 C C . TYR A 1 302 ? 15.160 7.502 -11.535 1.00 91.81 302 TYR A C 1
ATOM 2407 O O . TYR A 1 302 ? 15.249 6.586 -10.727 1.00 91.81 302 TYR A O 1
ATOM 2415 N N . LYS A 1 303 ? 14.421 8.596 -11.309 1.00 91.94 303 LYS A N 1
ATOM 2416 C CA . LYS A 1 303 ? 13.490 8.736 -10.179 1.00 91.94 303 LYS A CA 1
ATOM 2417 C C . LYS A 1 303 ? 12.093 8.311 -10.628 1.00 91.94 303 LYS A C 1
ATOM 2419 O O . LYS A 1 303 ? 11.453 9.055 -11.370 1.00 91.94 303 LYS A O 1
ATOM 2424 N N . LEU A 1 304 ? 11.646 7.128 -10.221 1.00 92.00 304 LEU A N 1
ATOM 2425 C CA . LEU A 1 304 ? 10.405 6.485 -10.676 1.00 92.00 304 LEU A CA 1
ATOM 2426 C C . LEU A 1 304 ? 9.450 6.257 -9.492 1.00 92.00 304 LEU A C 1
ATOM 2428 O O . LEU A 1 304 ? 9.926 6.224 -8.362 1.00 92.00 304 LEU A O 1
ATOM 2432 N N . PRO A 1 305 ? 8.125 6.137 -9.700 1.00 91.00 305 PRO A N 1
ATOM 2433 C CA . PRO A 1 305 ? 7.158 5.972 -8.612 1.00 91.00 305 PRO A CA 1
ATOM 2434 C C . PRO A 1 305 ? 7.501 4.855 -7.638 1.00 91.00 305 PRO A C 1
ATOM 2436 O O . PRO A 1 305 ? 7.897 3.772 -8.057 1.00 91.00 305 PRO A O 1
ATOM 2439 N N . GLY A 1 306 ? 7.300 5.128 -6.355 1.00 92.44 306 GLY A N 1
ATOM 2440 C CA . GLY A 1 306 ? 7.433 4.183 -5.257 1.00 92.44 306 GLY A CA 1
ATOM 2441 C C . GLY A 1 306 ? 6.124 3.601 -4.772 1.00 92.44 306 GLY A C 1
ATOM 2442 O O . GLY A 1 306 ? 5.084 3.713 -5.420 1.00 92.44 306 GLY A O 1
ATOM 2443 N N . SER A 1 307 ? 6.192 3.035 -3.577 1.00 94.31 307 SER A N 1
ATOM 2444 C CA . SER A 1 307 ? 5.027 2.735 -2.758 1.00 94.31 307 SER A CA 1
ATOM 2445 C C . SER A 1 307 ? 4.496 4.001 -2.064 1.00 94.31 307 SER A C 1
ATOM 2447 O O . SER A 1 307 ? 5.130 5.062 -2.082 1.00 94.31 307 SER A O 1
ATOM 2449 N N . TYR A 1 308 ? 3.304 3.911 -1.483 1.00 95.88 308 TYR A N 1
ATOM 2450 C CA . TYR A 1 308 ? 2.663 4.997 -0.733 1.00 95.88 308 TYR A CA 1
ATOM 2451 C C . TYR A 1 308 ? 2.026 4.471 0.552 1.00 95.88 308 TYR A C 1
ATOM 2453 O O . TYR A 1 308 ? 1.999 3.270 0.779 1.00 95.88 308 TYR A O 1
ATOM 2461 N N . ILE A 1 309 ? 1.517 5.368 1.397 1.00 98.12 309 ILE A N 1
ATOM 2462 C CA . ILE A 1 309 ? 0.801 5.021 2.630 1.00 98.12 309 ILE A CA 1
ATOM 2463 C C . ILE A 1 309 ? -0.654 5.481 2.554 1.00 98.12 309 ILE A C 1
ATOM 2465 O O . ILE A 1 309 ? -0.944 6.568 2.043 1.00 98.12 309 ILE A O 1
ATOM 2469 N N . GLU A 1 310 ? -1.546 4.649 3.077 1.00 98.50 310 GLU A N 1
ATOM 2470 C CA . GLU A 1 310 ? -2.977 4.908 3.210 1.00 98.50 310 GLU A CA 1
ATOM 2471 C C . GLU A 1 310 ? -3.391 5.014 4.689 1.00 98.50 310 GLU A C 1
ATOM 2473 O O . GLU A 1 310 ? -2.718 4.500 5.584 1.00 98.50 310 GLU A O 1
ATOM 2478 N N . PHE A 1 311 ? -4.514 5.680 4.945 1.00 98.62 311 PHE A N 1
ATOM 2479 C CA . PHE A 1 311 ? -5.187 5.793 6.232 1.00 98.62 311 PHE A CA 1
ATOM 2480 C C . PHE A 1 311 ? -6.652 5.404 6.055 1.00 98.62 311 PHE A C 1
ATOM 2482 O O . PHE A 1 311 ? -7.332 5.905 5.155 1.00 98.62 311 PHE A O 1
ATOM 2489 N N . VAL A 1 312 ? -7.135 4.523 6.928 1.00 98.62 312 VAL A N 1
ATOM 2490 C CA . VAL A 1 312 ? -8.454 3.903 6.803 1.00 98.62 312 VAL A CA 1
ATOM 2491 C C . VAL A 1 312 ? -9.268 4.131 8.063 1.00 98.62 312 VAL A C 1
ATOM 2493 O O . VAL A 1 312 ? -8.803 3.930 9.189 1.00 98.62 312 VAL A O 1
ATOM 2496 N N . GLN A 1 313 ? -10.522 4.512 7.852 1.00 98.44 313 GLN A N 1
ATOM 2497 C CA . GLN A 1 313 ? -11.542 4.587 8.881 1.00 98.44 313 GLN A CA 1
ATOM 2498 C C . GLN A 1 313 ? -12.734 3.726 8.458 1.00 98.44 313 GLN A C 1
ATOM 2500 O O . GLN A 1 313 ? -13.443 4.043 7.501 1.00 98.44 313 GLN A O 1
ATOM 2505 N N . ARG A 1 314 ? -12.945 2.634 9.197 1.00 97.75 314 ARG A N 1
ATOM 2506 C CA . ARG A 1 314 ? -14.124 1.772 9.082 1.00 97.75 314 ARG A CA 1
ATOM 2507 C C . ARG A 1 314 ? -15.134 2.153 10.153 1.00 97.75 314 ARG A C 1
ATOM 2509 O O . ARG A 1 314 ? -14.781 2.287 11.324 1.00 97.75 314 ARG A O 1
ATOM 2516 N N . MET A 1 315 ? -16.377 2.335 9.740 1.00 97.38 315 MET A N 1
ATOM 2517 C CA . MET A 1 315 ? -17.501 2.601 10.627 1.00 97.38 315 MET A CA 1
ATOM 2518 C C . MET A 1 315 ? -18.146 1.276 11.061 1.00 97.38 315 MET A C 1
ATOM 2520 O O . MET A 1 315 ? -18.057 0.293 10.315 1.00 97.38 315 MET A O 1
ATOM 2524 N N . PRO A 1 316 ? -18.801 1.232 12.235 1.00 97.44 316 PRO A N 1
ATOM 2525 C CA . PRO A 1 316 ? -19.610 0.086 12.641 1.00 97.44 316 PRO A CA 1
ATOM 2526 C C . PRO A 1 316 ? -20.659 -0.249 11.585 1.00 97.44 316 PRO A C 1
ATOM 2528 O O . PRO A 1 316 ? -21.237 0.656 10.975 1.00 97.44 316 PRO A O 1
ATOM 2531 N N . ARG A 1 317 ? -20.925 -1.540 11.382 1.00 95.38 317 ARG A N 1
ATOM 2532 C CA . ARG A 1 317 ? -22.080 -1.961 10.587 1.00 95.38 317 ARG A CA 1
ATOM 2533 C C . ARG A 1 317 ? -23.386 -1.521 11.265 1.00 95.38 317 ARG A C 1
ATOM 2535 O O . ARG A 1 317 ? -23.390 -1.319 12.483 1.00 95.38 317 ARG A O 1
ATOM 2542 N N . PRO A 1 318 ? -24.494 -1.365 10.516 1.00 95.06 318 PRO A N 1
ATOM 2543 C CA . PRO A 1 318 ? -25.751 -0.852 11.062 1.00 95.06 318 PRO A CA 1
ATOM 2544 C C . PRO A 1 318 ? -26.249 -1.594 12.312 1.00 95.06 318 PRO A C 1
ATOM 2546 O O . PRO A 1 318 ? -26.702 -0.959 13.258 1.00 95.06 318 PRO A O 1
ATOM 2549 N N . GLU A 1 319 ? -26.097 -2.917 12.367 1.00 95.75 319 GLU A N 1
ATOM 2550 C CA . GLU A 1 319 ? -26.476 -3.760 13.510 1.00 95.75 319 GLU A CA 1
ATOM 2551 C C . GLU A 1 319 ? -25.611 -3.559 14.770 1.00 95.75 319 GLU A C 1
ATOM 2553 O O . GLU A 1 319 ? -25.916 -4.087 15.841 1.00 95.75 319 GLU A O 1
ATOM 2558 N N . HIS A 1 320 ? -24.518 -2.806 14.654 1.00 96.81 320 HIS A N 1
ATOM 2559 C CA . HIS A 1 320 ? -23.586 -2.487 15.733 1.00 96.81 320 HIS A CA 1
ATOM 2560 C C . HIS A 1 320 ? -23.442 -0.977 15.954 1.00 96.81 320 HIS A C 1
ATOM 2562 O O . HIS A 1 320 ? -22.568 -0.555 16.708 1.00 96.81 320 HIS A O 1
ATOM 2568 N N . ALA A 1 321 ? -24.296 -0.162 15.325 1.00 93.44 321 ALA A N 1
ATOM 2569 C CA . ALA A 1 321 ? -24.225 1.296 15.398 1.00 93.44 321 ALA A CA 1
ATOM 2570 C C . ALA A 1 321 ? -24.397 1.846 16.826 1.00 93.44 321 ALA A C 1
ATOM 2572 O O . ALA A 1 321 ? -23.825 2.886 17.145 1.00 93.44 321 ALA A O 1
ATOM 2573 N N . ASP A 1 322 ? -25.136 1.131 17.681 1.00 95.44 322 ASP A N 1
ATOM 2574 C CA . ASP A 1 322 ? -25.423 1.540 19.062 1.00 95.44 322 ASP A CA 1
ATOM 2575 C C . ASP A 1 322 ? -24.346 1.111 20.077 1.00 95.44 322 ASP A C 1
ATOM 2577 O O . ASP A 1 322 ? -24.414 1.502 21.243 1.00 95.44 322 ASP A O 1
ATOM 2581 N N . LYS A 1 323 ? -23.352 0.305 19.671 1.00 97.19 323 LYS A N 1
ATOM 2582 C CA . LYS A 1 323 ? -22.271 -0.125 20.572 1.00 97.19 323 LYS A CA 1
ATOM 2583 C C . LYS A 1 323 ? -21.371 1.054 20.939 1.00 97.19 323 LYS A C 1
ATOM 2585 O O . LYS A 1 323 ? -20.993 1.855 20.078 1.00 97.19 323 LYS A O 1
ATOM 2590 N N . ALA A 1 324 ? -20.949 1.116 22.202 1.00 96.12 324 ALA A N 1
ATOM 2591 C CA . ALA A 1 324 ? -19.920 2.067 22.606 1.00 96.12 324 ALA A CA 1
ATOM 2592 C C . ALA A 1 324 ? -18.582 1.733 21.923 1.00 96.12 324 ALA A C 1
ATOM 2594 O O . ALA A 1 324 ? -18.302 0.579 21.586 1.00 96.12 324 ALA A O 1
ATOM 2595 N N . PHE A 1 325 ? -17.716 2.733 21.732 1.00 95.19 325 PHE A N 1
ATOM 2596 C CA . PHE A 1 325 ? -16.443 2.522 21.034 1.00 95.19 325 PHE A CA 1
ATOM 2597 C C . PHE A 1 325 ? -15.558 1.479 21.729 1.00 95.19 325 PHE A C 1
ATOM 2599 O O . PHE A 1 325 ? -14.840 0.720 21.079 1.00 95.19 325 PHE A O 1
ATOM 2606 N N . GLU A 1 326 ? -15.620 1.425 23.053 1.00 94.44 326 GLU A N 1
ATOM 2607 C CA . GLU A 1 326 ? -14.879 0.512 23.915 1.00 94.44 326 GLU A CA 1
ATOM 2608 C C . GLU A 1 326 ? -15.310 -0.945 23.692 1.00 94.44 326 GLU A C 1
ATOM 2610 O O . GLU A 1 326 ? -14.464 -1.837 23.733 1.00 94.44 326 GLU A O 1
ATOM 2615 N N . GLU A 1 327 ? -16.582 -1.166 23.356 1.00 94.81 327 GLU A N 1
ATOM 2616 C CA . GLU A 1 327 ? -17.192 -2.482 23.125 1.00 94.81 327 GLU A CA 1
ATOM 2617 C C . GLU A 1 327 ? -17.049 -2.967 21.678 1.00 94.81 327 GLU A C 1
ATOM 2619 O O . GLU A 1 327 ? -17.128 -4.168 21.423 1.00 94.81 327 GLU A O 1
ATOM 2624 N N . LEU A 1 328 ? -16.850 -2.046 20.729 1.00 95.69 328 LEU A N 1
ATOM 2625 C CA . LEU A 1 328 ? -16.646 -2.391 19.323 1.00 95.69 328 LEU A CA 1
ATOM 2626 C C . LEU A 1 328 ? -15.385 -3.231 19.139 1.00 95.69 328 LEU A C 1
ATOM 2628 O O . LEU A 1 328 ? -14.326 -2.891 19.664 1.00 95.69 328 LEU A O 1
ATOM 2632 N N . ASN A 1 329 ? -15.462 -4.245 18.289 1.00 93.56 329 ASN A N 1
ATOM 2633 C CA . ASN A 1 329 ? -14.315 -5.015 17.813 1.00 93.56 329 ASN A CA 1
ATOM 2634 C C . ASN A 1 329 ? -14.178 -4.883 16.289 1.00 93.56 329 ASN A C 1
ATOM 2636 O O . ASN A 1 329 ? -15.098 -4.427 15.620 1.00 93.56 329 ASN A O 1
ATOM 2640 N N . GLU A 1 330 ? -13.052 -5.313 15.709 1.00 92.88 330 GLU A N 1
ATOM 2641 C CA . GLU A 1 330 ? -12.837 -5.274 14.244 1.00 92.88 330 GLU A CA 1
ATOM 2642 C C . GLU A 1 330 ? -13.947 -5.982 13.459 1.00 92.88 330 GLU A C 1
ATOM 2644 O O . GLU A 1 330 ? -14.346 -5.533 12.388 1.00 92.88 330 GLU A O 1
ATOM 2649 N N . GLN A 1 331 ? -14.490 -7.062 14.024 1.00 92.12 331 GLN A N 1
ATOM 2650 C CA . GLN A 1 331 ? -15.590 -7.807 13.423 1.00 92.12 331 GLN A CA 1
ATOM 2651 C C . GLN A 1 331 ? -16.893 -7.012 13.380 1.00 92.12 331 GLN A C 1
ATOM 2653 O O . GLN A 1 331 ? -17.738 -7.363 12.572 1.00 92.12 331 GLN A O 1
ATOM 2658 N N . ASP A 1 332 ? -17.068 -5.966 14.194 1.00 95.50 332 ASP A N 1
ATOM 2659 C CA . ASP A 1 332 ? -18.279 -5.134 14.214 1.00 95.50 332 ASP A CA 1
ATOM 2660 C C . ASP A 1 332 ? -18.280 -4.045 13.126 1.00 95.50 332 ASP A C 1
ATOM 2662 O O . ASP A 1 332 ? -19.293 -3.378 12.903 1.00 95.50 332 ASP A O 1
ATOM 2666 N N . LEU A 1 333 ? -17.138 -3.824 12.474 1.00 95.81 333 LEU A N 1
ATOM 2667 C CA . LEU A 1 333 ? -16.943 -2.762 11.492 1.00 95.81 333 LEU A CA 1
ATOM 2668 C C . LEU A 1 333 ? -17.232 -3.256 10.075 1.00 95.81 333 LEU A C 1
ATOM 2670 O O . LEU A 1 333 ? -17.153 -4.450 9.792 1.00 95.81 333 LEU A O 1
ATOM 2674 N N . ARG A 1 334 ? -17.504 -2.321 9.159 1.00 94.31 334 ARG A N 1
ATOM 2675 C CA . ARG A 1 334 ? -17.617 -2.602 7.719 1.00 94.31 334 ARG A CA 1
ATOM 2676 C C . ARG A 1 334 ? -16.380 -3.339 7.205 1.00 94.31 334 ARG A C 1
ATOM 2678 O O . ARG A 1 334 ? -15.286 -2.769 7.180 1.00 94.31 334 ARG A O 1
ATOM 2685 N N . ASP A 1 335 ? -16.556 -4.567 6.732 1.00 91.56 335 ASP A N 1
ATOM 2686 C CA . ASP A 1 335 ? -15.477 -5.432 6.254 1.00 91.56 335 ASP A CA 1
ATOM 2687 C C . ASP A 1 335 ? -15.322 -5.400 4.728 1.00 91.56 335 ASP A C 1
ATOM 2689 O O . ASP A 1 335 ? -16.250 -5.053 4.011 1.00 91.56 335 ASP A O 1
ATOM 2693 N N . GLY A 1 336 ? -14.150 -5.761 4.205 1.00 90.62 336 GLY A N 1
ATOM 2694 C CA . GLY A 1 336 ? -13.846 -5.742 2.768 1.00 90.62 336 GLY A CA 1
ATOM 2695 C C . GLY A 1 336 ? -13.476 -4.360 2.215 1.00 90.62 336 GLY A C 1
ATOM 2696 O O . GLY A 1 336 ? -13.107 -3.449 2.956 1.00 90.62 336 GLY A O 1
ATOM 2697 N N . PHE A 1 337 ? -13.546 -4.205 0.894 1.00 91.81 337 PHE A N 1
ATOM 2698 C CA . PHE A 1 337 ? -13.098 -3.017 0.153 1.00 91.81 337 PHE A CA 1
ATOM 2699 C C . PHE A 1 337 ? -14.221 -2.450 -0.724 1.00 91.81 337 PHE A C 1
ATOM 2701 O O . PHE A 1 337 ? -15.272 -3.072 -0.864 1.00 91.81 337 PHE A O 1
ATOM 2708 N N . GLU A 1 338 ? -13.989 -1.277 -1.313 1.00 89.81 338 GLU A N 1
ATOM 2709 C CA . GLU A 1 338 ? -14.924 -0.590 -2.207 1.00 89.81 338 GLU A CA 1
ATOM 2710 C C . GLU A 1 338 ? -14.234 -0.267 -3.542 1.00 89.81 338 GLU A C 1
ATOM 2712 O O . GLU A 1 338 ? -13.217 0.433 -3.559 1.00 89.81 338 GLU A O 1
ATOM 2717 N N . SER A 1 339 ? -14.790 -0.745 -4.663 1.00 84.19 339 SER A N 1
ATOM 2718 C CA . SER A 1 339 ? -14.220 -0.546 -6.008 1.00 84.19 339 SER A CA 1
ATOM 2719 C C . SER A 1 339 ? -14.010 0.929 -6.337 1.00 84.19 339 SER A C 1
ATOM 2721 O O . SER A 1 339 ? -12.960 1.307 -6.847 1.00 84.19 339 SER A O 1
ATOM 2723 N N . SER A 1 340 ? -15.001 1.774 -6.049 1.00 81.81 340 SER A N 1
ATOM 2724 C CA . SER A 1 340 ? -14.951 3.198 -6.398 1.00 81.81 340 SER A CA 1
ATOM 2725 C C . SER A 1 340 ? -13.863 3.954 -5.629 1.00 81.81 340 SER A C 1
ATOM 2727 O O . SER A 1 340 ? -13.166 4.792 -6.205 1.00 81.81 340 SER A O 1
ATOM 2729 N N . ASN A 1 341 ? -13.650 3.605 -4.358 1.00 86.00 341 ASN A N 1
ATOM 2730 C CA . ASN A 1 341 ? -12.534 4.120 -3.572 1.00 86.00 341 ASN A CA 1
ATOM 2731 C C . ASN A 1 341 ? -11.198 3.594 -4.116 1.00 86.00 341 ASN A C 1
ATOM 2733 O O . ASN A 1 341 ? -10.292 4.381 -4.394 1.00 86.00 341 ASN A O 1
ATOM 2737 N N . ALA A 1 342 ? -11.083 2.274 -4.293 1.00 81.75 342 ALA A N 1
ATOM 2738 C CA . ALA A 1 342 ? -9.854 1.620 -4.736 1.00 81.75 342 ALA A CA 1
ATOM 2739 C C . ALA A 1 342 ? -9.378 2.145 -6.100 1.00 81.75 342 ALA A C 1
ATOM 2741 O O . ALA A 1 342 ? -8.184 2.390 -6.282 1.00 81.75 342 ALA A O 1
ATOM 2742 N N . ASP A 1 343 ? -10.305 2.400 -7.030 1.00 86.38 343 ASP A N 1
ATOM 2743 C CA . ASP A 1 343 ? -9.992 2.936 -8.356 1.00 86.38 343 ASP A CA 1
ATOM 2744 C C . ASP A 1 343 ? -9.242 4.277 -8.285 1.00 86.38 343 ASP A C 1
ATOM 2746 O O . ASP A 1 343 ? -8.276 4.501 -9.018 1.00 86.38 343 ASP A O 1
ATOM 2750 N N . GLN A 1 344 ? -9.642 5.141 -7.347 1.00 88.44 344 GLN A N 1
ATOM 2751 C CA . GLN A 1 344 ? -9.021 6.446 -7.116 1.00 88.44 344 GLN A CA 1
ATOM 2752 C C . GLN A 1 344 ? -7.724 6.347 -6.307 1.00 88.44 344 GLN A C 1
ATOM 2754 O O . GLN A 1 344 ? -6.827 7.175 -6.469 1.00 88.44 344 GLN A O 1
ATOM 2759 N N . ILE A 1 345 ? -7.609 5.352 -5.428 1.00 85.56 345 ILE A N 1
ATOM 2760 C CA . ILE A 1 345 ? -6.410 5.108 -4.620 1.00 85.56 345 ILE A CA 1
ATOM 2761 C C . ILE A 1 345 ? -5.256 4.553 -5.470 1.00 85.56 345 ILE A C 1
ATOM 2763 O O . ILE A 1 345 ? -4.106 4.933 -5.247 1.00 85.56 345 ILE A O 1
ATOM 2767 N N . PHE A 1 346 ? -5.533 3.763 -6.519 1.00 84.38 346 PHE A N 1
ATOM 2768 C CA . PHE A 1 346 ? -4.501 3.311 -7.473 1.00 84.38 346 PHE A CA 1
ATOM 2769 C C . PHE A 1 346 ? -3.660 4.458 -8.053 1.00 84.38 346 PHE A C 1
ATOM 2771 O O . PHE A 1 346 ? -2.490 4.270 -8.395 1.00 84.38 346 PHE A O 1
ATOM 2778 N N . GLU A 1 347 ? -4.239 5.652 -8.121 1.00 86.00 347 GLU A N 1
ATOM 2779 C CA . GLU A 1 347 ? -3.644 6.860 -8.683 1.00 86.00 347 GLU A CA 1
ATOM 2780 C C . GLU A 1 347 ? -2.583 7.496 -7.769 1.00 86.00 347 GLU A C 1
ATOM 2782 O O . GLU A 1 347 ? -1.850 8.382 -8.205 1.00 86.00 347 GLU A O 1
ATOM 2787 N N . SER A 1 348 ? -2.408 7.006 -6.535 1.00 83.31 348 SER A N 1
ATOM 2788 C CA . SER A 1 348 ? -1.331 7.443 -5.631 1.00 83.31 348 SER A CA 1
ATOM 2789 C C . SER A 1 348 ? 0.073 7.122 -6.168 1.00 83.31 348 SER A C 1
ATOM 2791 O O . SER A 1 348 ? 1.055 7.753 -5.765 1.00 83.31 348 SER A O 1
ATOM 2793 N N . THR A 1 349 ? 0.195 6.197 -7.129 1.00 78.50 349 THR A N 1
ATOM 2794 C CA . THR A 1 349 ? 1.451 5.939 -7.862 1.00 78.50 349 THR A CA 1
ATOM 2795 C C . THR A 1 349 ? 1.648 6.825 -9.098 1.00 78.50 349 THR A C 1
ATOM 2797 O O . THR A 1 349 ? 2.673 6.704 -9.771 1.00 78.50 349 THR A O 1
ATOM 2800 N N . SER A 1 350 ? 0.711 7.731 -9.405 1.00 78.19 350 SER A N 1
ATOM 2801 C CA . SER A 1 350 ? 0.784 8.539 -10.623 1.00 78.19 350 SER A CA 1
ATOM 2802 C C . SER A 1 350 ? 1.850 9.627 -10.549 1.00 78.19 350 SER A C 1
ATOM 2804 O O . SER A 1 350 ? 1.796 10.558 -9.737 1.00 78.19 350 SER A O 1
ATOM 2806 N N . VAL A 1 351 ? 2.809 9.554 -11.479 1.00 72.75 351 VAL A N 1
ATOM 2807 C CA . VAL A 1 351 ? 3.865 10.569 -11.657 1.00 72.75 351 VAL A CA 1
ATOM 2808 C C . VAL A 1 351 ? 3.263 11.927 -12.006 1.00 72.75 351 VAL A C 1
ATOM 2810 O O . VAL A 1 351 ? 3.770 12.963 -11.561 1.00 72.75 351 VAL A O 1
ATOM 2813 N N . VAL A 1 352 ? 2.206 11.925 -12.825 1.00 71.19 352 VAL A N 1
ATOM 2814 C CA . VAL A 1 352 ? 1.573 13.140 -13.346 1.00 71.19 352 VAL A CA 1
ATOM 2815 C C . VAL A 1 352 ? 0.910 13.901 -12.206 1.00 71.19 352 VAL A C 1
ATOM 2817 O O . VAL A 1 352 ? 1.211 15.080 -12.006 1.00 71.19 352 VAL A O 1
ATOM 2820 N N . LEU A 1 353 ? 0.093 13.215 -11.402 1.00 60.28 353 LEU A N 1
ATOM 2821 C CA . LEU A 1 353 ? -0.589 13.817 -10.255 1.00 60.28 353 LEU A CA 1
ATOM 2822 C C . LEU A 1 353 ? 0.408 14.314 -9.202 1.00 60.28 353 LEU A C 1
ATOM 2824 O O . LEU A 1 353 ? 0.327 15.466 -8.771 1.00 60.28 353 LEU A O 1
ATOM 2828 N N . ALA A 1 354 ? 1.414 13.499 -8.866 1.00 59.78 354 ALA A N 1
ATOM 2829 C CA . ALA A 1 354 ? 2.422 13.874 -7.877 1.00 59.78 354 ALA A CA 1
ATOM 2830 C C . ALA A 1 354 ? 3.232 15.110 -8.312 1.00 59.78 354 ALA A C 1
ATOM 2832 O O . ALA A 1 354 ? 3.641 15.925 -7.485 1.00 59.78 354 ALA A O 1
ATOM 2833 N N . SER A 1 355 ? 3.484 15.266 -9.616 1.00 65.62 355 SER A N 1
ATOM 2834 C CA . SER A 1 355 ? 4.232 16.409 -10.154 1.00 65.62 355 SER A CA 1
ATOM 2835 C C . SER A 1 355 ? 3.379 17.672 -10.266 1.00 65.62 355 SER A C 1
ATOM 2837 O O . SER A 1 355 ? 3.875 18.757 -9.966 1.00 65.62 355 SER A O 1
ATOM 2839 N N . ALA A 1 356 ? 2.098 17.546 -10.626 1.00 57.28 356 ALA A N 1
ATOM 2840 C CA . ALA A 1 356 ? 1.170 18.673 -10.685 1.00 57.28 356 ALA A CA 1
ATOM 2841 C C . ALA A 1 356 ? 1.010 19.363 -9.318 1.00 57.28 356 ALA A C 1
ATOM 2843 O O . ALA A 1 356 ? 1.075 20.587 -9.236 1.00 57.28 356 ALA A O 1
ATOM 2844 N N . GLN A 1 357 ? 0.893 18.590 -8.234 1.00 57.81 357 GLN A N 1
ATOM 2845 C CA . GLN A 1 357 ? 0.741 19.134 -6.878 1.00 57.81 357 GLN A CA 1
ATOM 2846 C C . GLN A 1 357 ? 2.022 19.786 -6.343 1.00 57.81 357 GLN A C 1
ATOM 2848 O O . GLN A 1 357 ? 1.960 20.834 -5.701 1.00 57.81 357 GLN A O 1
ATOM 2853 N N . ARG A 1 358 ? 3.201 19.226 -6.659 1.00 60.94 358 ARG A N 1
ATOM 2854 C CA . ARG A 1 358 ? 4.492 19.855 -6.317 1.00 60.94 358 ARG A CA 1
ATOM 2855 C C . ARG A 1 358 ? 4.660 21.233 -6.960 1.00 60.94 358 ARG A C 1
ATOM 2857 O O . ARG A 1 358 ? 5.260 22.111 -6.352 1.00 60.94 358 ARG A O 1
ATOM 2864 N N . ASN A 1 359 ? 4.115 21.427 -8.160 1.00 55.88 359 ASN A N 1
ATOM 2865 C CA . ASN A 1 359 ? 4.180 22.709 -8.860 1.00 55.88 359 ASN A CA 1
ATOM 2866 C C . ASN A 1 359 ? 3.168 23.739 -8.328 1.00 55.88 359 ASN A C 1
ATOM 2868 O O . ASN A 1 359 ? 3.401 24.934 -8.477 1.00 55.88 359 ASN A O 1
ATOM 2872 N N . GLN A 1 360 ? 2.069 23.299 -7.702 1.00 47.47 360 GLN A N 1
ATOM 2873 C CA . GLN A 1 360 ? 1.067 24.185 -7.089 1.00 47.47 360 GLN A CA 1
ATOM 2874 C C . GLN A 1 360 ? 1.489 24.697 -5.702 1.00 47.47 360 GLN A C 1
ATOM 2876 O O . GLN A 1 360 ? 1.089 25.791 -5.319 1.00 47.47 360 GLN A O 1
ATOM 2881 N N . ASN A 1 361 ? 2.346 23.955 -4.991 1.00 44.62 361 ASN A N 1
ATOM 2882 C CA . ASN A 1 361 ? 2.939 24.354 -3.710 1.00 44.62 361 ASN A CA 1
ATOM 2883 C C . ASN A 1 361 ? 4.473 24.469 -3.824 1.00 44.62 361 ASN A C 1
ATOM 2885 O O . ASN A 1 361 ? 5.195 23.629 -3.273 1.00 44.62 361 ASN A O 1
ATOM 2889 N N . PRO A 1 362 ? 5.004 25.475 -4.548 1.00 33.38 362 PRO A N 1
ATOM 2890 C CA . PRO A 1 362 ? 6.443 25.658 -4.676 1.00 33.38 362 PRO A CA 1
ATOM 2891 C C . PRO A 1 362 ? 7.078 25.959 -3.306 1.00 33.38 362 PRO A C 1
ATOM 2893 O O . PRO A 1 362 ? 6.433 26.547 -2.432 1.00 33.38 362 PRO A O 1
ATOM 2896 N N . PRO A 1 363 ? 8.350 25.582 -3.083 1.00 35.84 363 PRO A N 1
ATOM 2897 C CA . PRO A 1 363 ? 9.052 25.974 -1.871 1.00 35.84 363 PRO A CA 1
ATOM 2898 C C . PRO A 1 363 ? 9.073 27.503 -1.766 1.00 35.84 363 PRO A C 1
ATOM 2900 O O . PRO A 1 363 ? 9.444 28.189 -2.717 1.00 35.84 363 PRO A O 1
ATOM 2903 N N . ILE A 1 364 ? 8.694 28.035 -0.601 1.00 35.84 364 ILE A N 1
ATOM 2904 C CA . ILE A 1 364 ? 8.860 29.456 -0.282 1.00 35.84 364 ILE A CA 1
ATOM 2905 C C . ILE A 1 364 ? 10.354 29.774 -0.419 1.00 35.84 364 ILE A C 1
ATOM 2907 O O . ILE A 1 364 ? 11.171 29.295 0.371 1.00 35.84 364 ILE A O 1
ATOM 2911 N N . SER A 1 365 ? 10.720 30.553 -1.439 1.00 38.84 365 SER A N 1
ATOM 2912 C CA . SER A 1 365 ? 12.072 31.082 -1.605 1.00 38.84 365 SER A CA 1
ATOM 2913 C C . SER A 1 365 ? 12.314 32.130 -0.518 1.00 38.84 365 SER A C 1
ATOM 2915 O O . SER A 1 365 ? 12.007 33.308 -0.682 1.00 38.84 365 SER A O 1
ATOM 2917 N N . GLY A 1 366 ? 12.803 31.671 0.628 1.00 35.41 366 GLY A N 1
ATOM 2918 C CA . GLY A 1 366 ? 13.001 32.489 1.819 1.00 35.41 366 GLY A CA 1
ATOM 2919 C C . GLY A 1 366 ? 14.075 31.913 2.730 1.00 35.41 366 GLY A C 1
ATOM 2920 O O . GLY A 1 366 ? 13.886 31.838 3.935 1.00 35.41 366 GLY A O 1
ATOM 2921 N N . ALA A 1 367 ? 15.187 31.466 2.153 1.00 29.12 367 ALA A N 1
ATOM 2922 C CA . ALA A 1 367 ? 16.443 31.288 2.865 1.00 29.12 367 ALA A CA 1
ATOM 2923 C C . ALA A 1 367 ? 17.553 31.670 1.886 1.00 29.12 367 ALA A C 1
ATOM 2925 O O . ALA A 1 367 ? 17.792 30.972 0.901 1.00 29.12 367 ALA A O 1
ATOM 2926 N N . ALA A 1 368 ? 18.155 32.837 2.112 1.00 29.61 368 ALA A N 1
ATOM 2927 C CA . ALA A 1 368 ? 19.343 33.260 1.394 1.00 29.61 368 ALA A CA 1
ATOM 2928 C C . ALA A 1 368 ? 20.405 32.155 1.502 1.00 29.61 368 ALA A C 1
ATOM 2930 O O . ALA A 1 368 ? 20.635 31.614 2.586 1.00 29.61 368 ALA A O 1
ATOM 2931 N N . ALA A 1 369 ? 21.021 31.810 0.372 1.00 32.94 369 ALA A N 1
ATOM 2932 C CA . ALA A 1 369 ? 22.192 30.948 0.358 1.00 32.94 369 ALA A CA 1
ATOM 2933 C C . ALA A 1 369 ? 23.245 31.528 1.321 1.00 32.94 369 ALA A C 1
ATOM 2935 O O . ALA A 1 369 ? 23.487 32.739 1.268 1.00 32.94 369 ALA A O 1
ATOM 2936 N N . PRO A 1 370 ? 23.872 30.726 2.199 1.00 31.73 370 PRO A N 1
ATOM 2937 C CA . PRO A 1 370 ? 25.021 31.213 2.938 1.00 31.73 370 PRO A CA 1
ATOM 2938 C C . PRO A 1 370 ? 26.119 31.545 1.922 1.00 31.73 370 PRO A C 1
ATOM 2940 O O . PRO A 1 370 ? 26.539 30.696 1.137 1.00 31.73 370 PRO A O 1
ATOM 2943 N N . SER A 1 371 ? 26.518 32.815 1.908 1.00 33.41 371 SER A N 1
ATOM 2944 C CA . SER A 1 371 ? 27.631 33.343 1.125 1.00 33.41 371 SER A CA 1
ATOM 2945 C C . SER A 1 371 ? 28.906 32.547 1.400 1.00 33.41 371 SER A C 1
ATOM 2947 O O . SER A 1 371 ? 29.229 32.289 2.562 1.00 33.41 371 SER A O 1
ATOM 2949 N N . GLU A 1 372 ? 29.630 32.192 0.337 1.00 35.88 372 GLU A N 1
ATOM 2950 C CA . GLU A 1 372 ? 30.960 31.583 0.410 1.00 35.88 372 GLU A CA 1
ATOM 2951 C C . GLU A 1 372 ? 31.888 32.387 1.341 1.00 35.88 372 GLU A C 1
ATOM 2953 O O . GLU A 1 372 ? 31.943 33.617 1.235 1.00 35.88 372 GLU A O 1
ATOM 2958 N N . PRO A 1 373 ? 32.645 31.737 2.243 1.00 34.47 373 PRO A N 1
ATOM 2959 C CA . PRO A 1 373 ? 33.697 32.421 2.974 1.00 34.47 373 PRO A CA 1
ATOM 2960 C C . PRO A 1 373 ? 34.904 32.668 2.047 1.00 34.47 373 PRO A C 1
ATOM 2962 O O . PRO A 1 373 ? 35.196 31.846 1.174 1.00 34.47 373 PRO A O 1
ATOM 2965 N N . PRO A 1 374 ? 35.62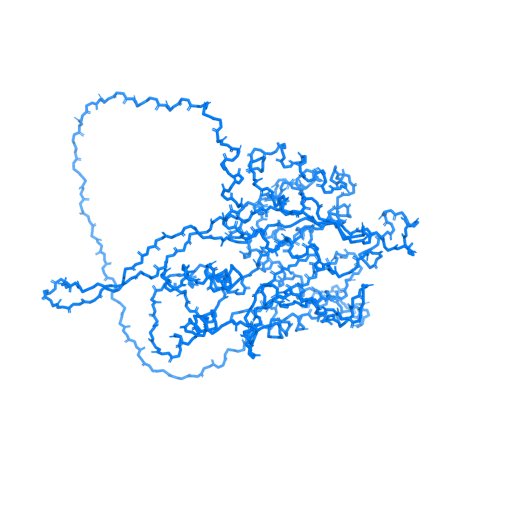7 33.789 2.218 1.00 28.72 374 PRO A N 1
ATOM 2966 C CA . PRO A 1 374 ? 36.690 34.190 1.307 1.00 28.72 374 PRO A CA 1
ATOM 2967 C C . PRO A 1 374 ? 37.906 33.259 1.391 1.00 28.72 374 PRO A C 1
ATOM 2969 O O . PRO A 1 374 ? 38.271 32.759 2.456 1.00 28.72 374 PRO A O 1
ATOM 2972 N N . ALA A 1 375 ? 38.558 33.066 0.244 1.00 35.66 375 ALA A N 1
ATOM 2973 C CA . ALA A 1 375 ? 39.758 32.253 0.094 1.00 35.66 375 ALA A CA 1
ATOM 2974 C C . ALA A 1 375 ? 40.948 32.806 0.908 1.00 35.66 375 ALA A C 1
ATOM 2976 O O . ALA A 1 375 ? 41.398 33.930 0.687 1.00 35.66 375 ALA A O 1
ATOM 2977 N N . GLY A 1 376 ? 41.485 31.978 1.811 1.00 30.38 376 GLY A N 1
ATOM 2978 C CA . GLY A 1 376 ? 42.758 32.165 2.522 1.00 30.38 376 GLY A CA 1
ATOM 2979 C C . GLY A 1 376 ? 43.789 31.090 2.131 1.00 30.38 376 GLY A C 1
ATOM 2980 O O . GLY A 1 376 ? 43.411 30.067 1.559 1.00 30.38 376 GLY A O 1
ATOM 2981 N N . PRO A 1 377 ? 45.097 31.318 2.353 1.00 28.97 377 PRO A N 1
ATOM 2982 C CA . PRO A 1 377 ? 46.149 30.870 1.445 1.00 28.97 377 PRO A CA 1
ATOM 2983 C C . PRO A 1 377 ? 46.551 29.396 1.591 1.00 28.97 377 PRO A C 1
ATOM 2985 O O . PRO A 1 377 ? 46.525 28.805 2.667 1.00 28.97 377 PRO A O 1
ATOM 2988 N N . ARG A 1 378 ? 46.993 28.840 0.457 1.00 39.09 378 ARG A N 1
ATOM 2989 C CA . ARG A 1 378 ? 47.560 27.496 0.295 1.00 39.09 378 ARG A CA 1
ATOM 2990 C C . ARG A 1 378 ? 48.835 27.323 1.130 1.00 39.09 378 ARG A C 1
ATOM 2992 O O . ARG A 1 378 ? 49.787 28.078 0.947 1.00 39.09 378 ARG A O 1
ATOM 2999 N N . SER A 1 379 ? 48.902 26.259 1.925 1.00 31.52 379 SER A N 1
ATOM 3000 C CA . SER A 1 379 ? 50.156 25.671 2.406 1.00 31.52 379 SER A CA 1
ATOM 3001 C C . SER A 1 379 ? 50.201 24.194 2.006 1.00 31.52 379 SER A C 1
ATOM 3003 O O . SER A 1 379 ? 49.220 23.461 2.126 1.00 31.52 379 SER A O 1
ATOM 3005 N N . GLY A 1 380 ? 51.321 23.791 1.405 1.00 32.84 380 GLY A N 1
ATOM 3006 C CA . GLY A 1 380 ? 51.539 22.452 0.875 1.00 32.84 380 GLY A CA 1
ATOM 3007 C C . GLY A 1 380 ? 52.231 21.529 1.873 1.00 32.84 380 GLY A C 1
ATOM 3008 O O . GLY A 1 380 ? 53.139 21.952 2.581 1.00 32.84 380 GLY A O 1
ATOM 3009 N N . ALA A 1 381 ? 51.840 20.256 1.859 1.00 29.25 381 ALA A N 1
ATOM 3010 C CA . ALA A 1 381 ? 52.686 19.116 2.209 1.00 29.25 381 ALA A CA 1
ATOM 3011 C C . ALA A 1 381 ? 52.061 17.824 1.630 1.00 29.25 381 ALA A C 1
ATOM 3013 O O . ALA A 1 381 ? 50.833 17.727 1.565 1.00 29.25 381 ALA A O 1
ATOM 3014 N N . PRO A 1 382 ? 52.868 16.852 1.166 1.00 30.45 382 PRO A N 1
ATOM 3015 C CA . PRO A 1 382 ? 52.400 15.736 0.345 1.00 30.45 382 PRO A CA 1
ATOM 3016 C C . PRO A 1 382 ? 51.870 14.566 1.189 1.00 30.45 382 PRO A C 1
ATOM 3018 O O . PRO A 1 382 ? 52.479 14.191 2.188 1.00 30.45 382 PRO A O 1
ATOM 3021 N N . GLN A 1 383 ? 50.767 13.942 0.758 1.00 32.53 383 GLN A N 1
ATOM 3022 C CA . GLN A 1 383 ? 50.312 12.663 1.313 1.00 32.53 383 GLN A CA 1
ATOM 3023 C C . GLN A 1 383 ? 50.947 11.487 0.565 1.00 32.53 383 GLN A C 1
ATOM 3025 O O . GLN A 1 383 ? 50.907 11.401 -0.662 1.00 32.53 383 GLN A O 1
ATOM 3030 N N . ALA A 1 384 ? 51.548 10.597 1.352 1.00 29.30 384 ALA A N 1
ATOM 3031 C CA . ALA A 1 384 ? 52.197 9.370 0.930 1.00 29.30 384 ALA A CA 1
ATOM 3032 C C . ALA A 1 384 ? 51.187 8.309 0.462 1.00 29.30 384 ALA A C 1
ATOM 3034 O O . ALA A 1 384 ? 50.102 8.155 1.020 1.00 29.30 384 ALA A O 1
ATOM 3035 N N . VAL A 1 385 ? 51.595 7.556 -0.557 1.00 33.81 385 VAL A N 1
ATOM 3036 C CA . VAL A 1 385 ? 50.879 6.421 -1.148 1.00 33.81 385 VAL A CA 1
ATOM 3037 C C . VAL A 1 385 ? 51.296 5.132 -0.434 1.00 33.81 385 VAL A C 1
ATOM 3039 O O . VAL A 1 385 ? 52.488 4.871 -0.292 1.00 33.81 385 VAL A O 1
ATOM 3042 N N . ALA A 1 386 ? 50.327 4.295 -0.055 1.00 29.16 386 ALA A N 1
ATOM 3043 C CA . ALA A 1 386 ? 50.540 2.888 0.296 1.00 29.16 386 ALA A CA 1
ATOM 3044 C C . ALA A 1 386 ? 49.346 2.024 -0.187 1.00 29.16 386 ALA A C 1
ATOM 3046 O O . ALA A 1 386 ? 48.250 2.555 -0.376 1.00 29.16 386 ALA A O 1
ATOM 3047 N N . PRO A 1 387 ? 49.554 0.725 -0.485 1.00 28.69 387 PRO A N 1
ATOM 3048 C CA . PRO A 1 387 ? 48.976 0.082 -1.668 1.00 28.69 387 PRO A CA 1
ATOM 3049 C C . PRO A 1 387 ? 47.681 -0.710 -1.417 1.00 28.69 387 PRO A C 1
ATOM 3051 O O . PRO A 1 387 ? 47.459 -1.274 -0.349 1.00 28.69 387 PRO A O 1
ATOM 3054 N N . ARG A 1 388 ? 46.854 -0.825 -2.468 1.00 29.44 388 ARG A N 1
ATOM 3055 C CA . ARG A 1 388 ? 45.715 -1.756 -2.541 1.00 29.44 388 ARG A CA 1
ATOM 3056 C C . ARG A 1 388 ? 46.212 -3.178 -2.816 1.00 29.44 388 ARG A C 1
ATOM 3058 O O . ARG A 1 388 ? 46.812 -3.440 -3.854 1.00 29.44 388 ARG A O 1
ATOM 3065 N N . ILE A 1 389 ? 45.907 -4.090 -1.900 1.00 28.36 389 ILE A N 1
ATOM 3066 C CA . ILE A 1 389 ? 46.103 -5.534 -2.050 1.00 28.36 389 ILE A CA 1
ATOM 3067 C C . ILE A 1 389 ? 44.984 -6.081 -2.949 1.00 28.36 389 ILE A C 1
ATOM 3069 O O . ILE A 1 389 ? 43.801 -5.915 -2.656 1.00 28.36 389 ILE A O 1
ATOM 3073 N N . HIS A 1 390 ? 45.359 -6.724 -4.056 1.00 28.53 390 HIS A N 1
ATOM 3074 C CA . HIS A 1 390 ? 44.456 -7.502 -4.902 1.00 28.53 390 HIS A CA 1
ATOM 3075 C C . HIS A 1 390 ? 44.267 -8.905 -4.316 1.00 28.53 390 HIS A C 1
ATOM 3077 O O . HIS A 1 390 ? 45.202 -9.702 -4.328 1.00 28.53 390 HIS A O 1
ATOM 3083 N N . ALA A 1 391 ? 43.052 -9.233 -3.875 1.00 28.08 391 ALA A N 1
ATOM 3084 C CA . ALA A 1 391 ? 42.641 -10.618 -3.674 1.00 28.08 391 ALA A CA 1
ATOM 3085 C C . ALA A 1 391 ? 41.924 -11.108 -4.942 1.00 28.08 391 ALA A C 1
ATOM 3087 O O . ALA A 1 391 ? 40.870 -10.595 -5.315 1.00 28.08 391 ALA A O 1
ATOM 3088 N N . LYS A 1 392 ? 42.552 -12.068 -5.627 1.00 26.66 392 LYS A N 1
ATOM 3089 C CA . LYS A 1 392 ? 41.947 -12.884 -6.683 1.00 26.66 392 LYS A CA 1
ATOM 3090 C C . LYS A 1 392 ? 40.952 -13.850 -6.040 1.00 26.66 392 LYS A C 1
ATOM 3092 O O . LYS A 1 392 ? 41.324 -14.544 -5.099 1.00 26.66 392 LYS A O 1
ATOM 3097 N N . THR A 1 393 ? 39.753 -13.964 -6.590 1.00 29.09 393 THR A N 1
ATOM 3098 C CA . THR A 1 393 ? 38.881 -15.122 -6.366 1.00 29.09 393 THR A CA 1
ATOM 3099 C C . THR A 1 393 ? 38.783 -15.909 -7.666 1.00 29.09 393 THR A C 1
ATOM 3101 O O . THR A 1 393 ? 38.323 -15.412 -8.693 1.00 29.09 393 THR A O 1
ATOM 3104 N N . GLU A 1 394 ? 39.329 -17.123 -7.626 1.00 26.59 394 GLU A N 1
ATOM 3105 C CA . GLU A 1 394 ? 39.267 -18.114 -8.694 1.00 26.59 394 GLU A CA 1
ATOM 3106 C C . GLU A 1 394 ? 37.869 -18.735 -8.783 1.00 26.59 394 GLU A C 1
ATOM 3108 O O . GLU A 1 394 ? 37.165 -18.893 -7.785 1.00 26.59 394 GLU A O 1
ATOM 3113 N N . ARG A 1 395 ? 37.489 -19.082 -10.017 1.00 28.59 395 ARG A N 1
ATOM 3114 C CA . ARG A 1 395 ? 36.305 -19.874 -10.355 1.00 28.59 395 ARG A CA 1
ATOM 3115 C C . ARG A 1 395 ? 36.441 -21.293 -9.807 1.00 28.59 395 ARG A C 1
ATOM 3117 O O . ARG A 1 395 ? 37.484 -21.913 -9.993 1.00 28.59 395 ARG A O 1
ATOM 3124 N N . VAL A 1 396 ? 35.348 -21.836 -9.281 1.00 29.38 396 VAL A N 1
ATOM 3125 C CA . VAL A 1 396 ? 35.143 -23.285 -9.178 1.00 29.38 396 VAL A CA 1
ATOM 3126 C C . VAL A 1 396 ? 33.746 -23.595 -9.707 1.00 29.38 396 VAL A C 1
ATOM 3128 O O . VAL A 1 396 ? 32.752 -23.142 -9.143 1.00 29.38 396 VAL A O 1
ATOM 3131 N N . ASP A 1 397 ? 33.701 -24.340 -10.810 1.00 28.73 397 ASP A N 1
ATOM 3132 C CA . ASP A 1 397 ? 32.497 -24.933 -11.389 1.00 28.73 397 ASP A CA 1
ATOM 3133 C C . ASP A 1 397 ? 32.241 -26.345 -10.818 1.00 28.73 397 ASP A C 1
ATOM 3135 O O . ASP A 1 397 ? 33.180 -27.078 -10.505 1.00 28.73 397 ASP A O 1
ATOM 3139 N N . ASN A 1 398 ? 30.951 -26.715 -10.823 1.00 29.50 398 ASN A N 1
ATOM 3140 C CA . ASN A 1 398 ? 30.300 -28.037 -10.701 1.00 29.50 398 ASN A CA 1
ATOM 3141 C C . ASN A 1 398 ? 29.908 -28.645 -9.323 1.00 29.50 398 ASN A C 1
ATOM 3143 O O . ASN A 1 398 ? 30.691 -29.352 -8.703 1.00 29.50 398 ASN A O 1
ATOM 3147 N N . MET A 1 399 ? 28.600 -28.468 -9.004 1.00 26.66 399 MET A N 1
ATOM 3148 C CA . MET A 1 399 ? 27.514 -29.455 -8.696 1.00 26.66 399 MET A CA 1
ATOM 3149 C C . MET A 1 399 ? 27.653 -30.481 -7.532 1.00 26.66 399 MET A C 1
ATOM 3151 O O . MET A 1 399 ? 28.773 -30.833 -7.189 1.00 26.66 399 MET A O 1
ATOM 3155 N N . PRO A 1 400 ? 26.559 -31.076 -6.964 1.00 31.84 400 PRO A N 1
ATOM 3156 C CA . PRO A 1 400 ? 25.112 -30.941 -7.245 1.00 31.84 400 PRO A CA 1
ATOM 3157 C C . PRO A 1 400 ? 24.192 -30.718 -6.003 1.00 31.84 400 PRO A C 1
ATOM 3159 O O . PRO A 1 400 ? 24.579 -30.896 -4.852 1.00 31.84 400 PRO A O 1
ATOM 3162 N N . GLY A 1 401 ? 22.925 -30.375 -6.278 1.00 34.03 401 GLY A N 1
ATOM 3163 C CA . GLY A 1 401 ? 21.711 -30.717 -5.513 1.00 34.03 401 GLY A CA 1
ATOM 3164 C C . GLY A 1 401 ? 21.740 -30.728 -3.976 1.00 34.03 401 GLY A C 1
ATOM 3165 O O . GLY A 1 401 ? 21.982 -31.761 -3.356 1.00 34.03 401 GLY A O 1
ATOM 3166 N N . ARG A 1 402 ? 21.284 -29.635 -3.356 1.00 28.98 402 ARG A N 1
ATOM 3167 C CA . ARG A 1 402 ? 20.603 -29.683 -2.053 1.00 28.98 402 ARG A CA 1
ATOM 3168 C C . ARG A 1 402 ? 19.314 -28.883 -2.143 1.00 28.98 402 ARG A C 1
ATOM 3170 O O . ARG A 1 402 ? 19.350 -27.669 -2.325 1.00 28.98 402 ARG A O 1
ATOM 3177 N N . GLY A 1 403 ? 18.187 -29.583 -2.024 1.00 30.41 403 GLY A N 1
ATOM 3178 C CA . GLY A 1 403 ? 16.892 -28.958 -1.801 1.00 30.41 403 GLY A CA 1
ATOM 3179 C C . GLY A 1 403 ? 16.973 -28.083 -0.556 1.00 30.41 403 GLY A C 1
ATOM 3180 O O . GLY A 1 403 ? 17.313 -28.564 0.525 1.00 30.41 403 GLY A O 1
ATOM 3181 N N . LYS A 1 404 ? 16.706 -26.788 -0.715 1.00 32.19 404 LYS A N 1
ATOM 3182 C CA . LYS A 1 404 ? 16.447 -25.915 0.423 1.00 32.19 404 LYS A CA 1
ATOM 3183 C C . LYS A 1 404 ? 15.026 -26.211 0.890 1.00 32.19 404 LYS A C 1
ATOM 3185 O O . LYS A 1 404 ? 14.066 -25.794 0.254 1.00 32.19 404 LYS A O 1
ATOM 3190 N N . GLN A 1 405 ? 14.904 -26.944 1.993 1.00 29.77 405 GLN A N 1
ATOM 3191 C CA . GLN A 1 405 ? 13.760 -26.782 2.885 1.00 29.77 405 GLN A CA 1
ATOM 3192 C C . GLN A 1 405 ? 13.759 -25.314 3.318 1.00 29.77 405 GLN A C 1
ATOM 3194 O O . GLN A 1 405 ? 14.666 -24.876 4.026 1.00 29.77 405 GLN A O 1
ATOM 3199 N N . GLY A 1 406 ? 12.807 -24.539 2.796 1.00 33.66 406 GLY A N 1
ATOM 3200 C CA . GLY A 1 406 ? 12.553 -23.181 3.259 1.00 33.66 406 GLY A CA 1
ATOM 3201 C C . GLY A 1 406 ? 12.219 -23.208 4.747 1.00 33.66 406 GLY A C 1
ATOM 3202 O O . GLY A 1 406 ? 11.601 -24.155 5.235 1.00 33.66 406 GLY A O 1
ATOM 3203 N N . ASN A 1 407 ? 12.669 -22.191 5.474 1.00 36.19 407 ASN A N 1
ATOM 3204 C CA . ASN A 1 407 ? 12.288 -21.999 6.864 1.00 36.19 407 ASN A CA 1
ATOM 3205 C C . ASN A 1 407 ? 10.772 -21.741 6.878 1.00 36.19 407 ASN A C 1
ATOM 3207 O O . ASN A 1 407 ? 10.340 -20.687 6.425 1.00 36.19 407 ASN A O 1
ATOM 3211 N N . ALA A 1 408 ? 9.965 -22.709 7.314 1.00 47.53 408 ALA A N 1
ATOM 3212 C CA . ALA A 1 408 ? 8.502 -22.707 7.170 1.00 47.53 408 ALA A CA 1
ATOM 3213 C C . ALA A 1 408 ? 7.767 -21.655 8.036 1.00 47.53 408 ALA A C 1
ATOM 3215 O O . ALA A 1 408 ? 6.555 -21.739 8.211 1.00 47.53 408 ALA A O 1
ATOM 3216 N N . ASP A 1 409 ? 8.495 -20.678 8.584 1.00 58.84 409 ASP A N 1
ATOM 3217 C CA . ASP A 1 409 ? 8.039 -19.787 9.653 1.00 58.84 409 ASP A CA 1
ATOM 3218 C C . ASP A 1 409 ? 7.822 -18.325 9.202 1.00 58.84 409 ASP A C 1
ATOM 3220 O O . ASP A 1 409 ? 7.467 -17.491 10.038 1.00 58.84 409 ASP A O 1
ATOM 3224 N N . VAL A 1 410 ? 8.047 -17.991 7.921 1.00 68.44 410 VAL A N 1
ATOM 3225 C CA . VAL A 1 410 ? 7.857 -16.635 7.364 1.00 68.44 410 VAL A CA 1
ATOM 3226 C C . VAL A 1 410 ? 7.313 -16.700 5.930 1.00 68.44 410 VAL A C 1
ATOM 3228 O O . VAL A 1 410 ? 7.746 -17.537 5.140 1.00 68.44 410 VAL A O 1
ATOM 3231 N N . ILE A 1 411 ? 6.393 -15.792 5.581 1.00 76.12 411 ILE A N 1
ATOM 3232 C CA . ILE A 1 411 ? 5.912 -15.587 4.202 1.00 76.12 411 ILE A CA 1
ATOM 3233 C C . ILE A 1 411 ? 7.069 -15.151 3.292 1.00 76.12 411 ILE A C 1
ATOM 3235 O O . ILE A 1 411 ? 7.598 -14.050 3.434 1.00 76.12 411 ILE A O 1
ATOM 3239 N N . ASP A 1 412 ? 7.415 -15.997 2.321 1.00 72.75 412 ASP A N 1
ATOM 3240 C CA . ASP A 1 412 ? 8.406 -15.709 1.283 1.00 72.75 412 ASP A CA 1
ATOM 3241 C C . ASP A 1 412 ? 7.713 -15.489 -0.071 1.00 72.75 412 ASP A C 1
ATOM 3243 O O . ASP A 1 412 ? 7.037 -16.380 -0.596 1.00 72.75 412 ASP A O 1
ATOM 3247 N N . LEU A 1 413 ? 7.863 -14.278 -0.614 1.00 67.31 413 LEU A N 1
ATOM 3248 C CA . LEU A 1 413 ? 7.306 -13.858 -1.905 1.00 67.31 413 LEU A CA 1
ATOM 3249 C C . LEU A 1 413 ? 8.348 -13.888 -3.044 1.00 67.31 413 LEU A C 1
ATOM 3251 O O . LEU A 1 413 ? 8.037 -13.431 -4.146 1.00 67.31 413 LEU A O 1
ATOM 3255 N N . THR A 1 414 ? 9.574 -14.371 -2.790 1.00 57.09 414 THR A N 1
ATOM 3256 C CA . THR A 1 414 ? 10.681 -14.355 -3.767 1.00 57.09 414 THR A CA 1
ATOM 3257 C C . THR A 1 414 ? 10.542 -15.338 -4.940 1.00 57.09 414 THR A C 1
ATOM 3259 O O . THR A 1 414 ? 9.804 -16.361 -4.890 1.00 57.09 414 THR A O 1
#